Protein AF-A0A2E3VW70-F1 (afdb_monomer)

Structure (mmCIF, N/CA/C/O backbone):
data_AF-A0A2E3VW70-F1
#
_entry.id   AF-A0A2E3VW70-F1
#
loop_
_atom_site.group_PDB
_atom_site.id
_atom_site.type_symbol
_atom_site.label_atom_id
_atom_site.label_alt_id
_atom_site.label_comp_id
_atom_site.label_asym_id
_atom_site.label_entity_id
_atom_site.label_seq_id
_atom_site.pdbx_PDB_ins_code
_atom_site.Cartn_x
_atom_site.Cartn_y
_atom_site.Cartn_z
_atom_site.occupancy
_atom_site.B_iso_or_equiv
_atom_site.auth_seq_id
_atom_site.auth_comp_id
_atom_site.auth_asym_id
_atom_site.auth_atom_id
_atom_site.pdbx_PDB_model_num
ATOM 1 N N . MET A 1 1 ? -9.112 -11.980 -0.389 1.00 22.73 1 MET A N 1
ATOM 2 C CA . MET A 1 1 ? -7.677 -12.296 -0.221 1.00 22.73 1 MET A CA 1
ATOM 3 C C . MET A 1 1 ? -6.924 -11.124 -0.832 1.00 22.73 1 MET A C 1
ATOM 5 O O . MET A 1 1 ? -6.904 -10.990 -2.044 1.00 22.73 1 MET A O 1
ATOM 9 N N . ILE A 1 2 ? -6.506 -10.167 -0.001 1.00 23.88 2 ILE A N 1
ATOM 10 C CA . ILE A 1 2 ? -6.110 -8.822 -0.437 1.00 23.88 2 ILE A CA 1
ATOM 11 C C . ILE A 1 2 ? -4.594 -8.716 -0.292 1.00 23.88 2 ILE A C 1
ATOM 13 O O . ILE A 1 2 ? -4.076 -8.605 0.816 1.00 23.88 2 ILE A O 1
ATOM 17 N N . TYR A 1 3 ? -3.874 -8.782 -1.409 1.00 25.59 3 TYR A N 1
ATOM 18 C CA . TYR A 1 3 ? -2.482 -8.353 -1.443 1.00 25.59 3 TYR A CA 1
ATOM 19 C C . TYR A 1 3 ? -2.480 -6.835 -1.598 1.00 25.59 3 TYR A C 1
ATOM 21 O O . TYR A 1 3 ? -2.615 -6.310 -2.707 1.00 25.59 3 TYR A O 1
ATOM 29 N N . SER A 1 4 ? -2.355 -6.136 -0.469 1.00 25.25 4 SER A N 1
ATOM 30 C CA . SER A 1 4 ? -2.104 -4.699 -0.413 1.00 25.25 4 SER A CA 1
ATOM 31 C C . SER A 1 4 ? -0.932 -4.336 -1.323 1.00 25.25 4 SER A C 1
ATOM 33 O O . SER A 1 4 ? 0.061 -5.068 -1.402 1.00 25.25 4 SER A O 1
ATOM 35 N N . GLY A 1 5 ? -1.100 -3.229 -2.058 1.00 24.84 5 GLY A N 1
ATOM 36 C CA . GLY A 1 5 ? -0.190 -2.637 -3.057 1.00 24.84 5 GLY A CA 1
ATOM 37 C C . GLY A 1 5 ? 1.286 -2.781 -2.729 1.00 24.84 5 GLY A C 1
ATOM 38 O O . GLY A 1 5 ? 2.103 -3.025 -3.607 1.00 24.84 5 GLY A O 1
ATOM 39 N N . ILE A 1 6 ? 1.602 -2.742 -1.442 1.00 29.62 6 ILE A N 1
ATOM 40 C CA . ILE A 1 6 ? 2.906 -3.000 -0.883 1.00 29.62 6 ILE A CA 1
ATOM 41 C C . ILE A 1 6 ? 2.648 -3.816 0.395 1.00 29.62 6 ILE A C 1
ATOM 43 O O . ILE A 1 6 ? 2.512 -3.257 1.482 1.00 29.62 6 ILE A O 1
ATOM 47 N N . ARG A 1 7 ? 2.638 -5.159 0.322 1.00 27.02 7 ARG A N 1
ATOM 48 C CA . ARG A 1 7 ? 3.234 -5.917 1.433 1.00 27.02 7 ARG A CA 1
ATOM 49 C C . ARG A 1 7 ? 4.687 -5.446 1.440 1.00 27.02 7 ARG A C 1
ATOM 51 O O . ARG A 1 7 ? 5.556 -6.009 0.773 1.00 27.02 7 ARG A O 1
ATOM 58 N N . VAL A 1 8 ? 4.960 -4.367 2.176 1.00 33.25 8 VAL A N 1
ATOM 59 C CA . VAL A 1 8 ? 6.237 -4.270 2.859 1.00 33.25 8 VAL A CA 1
ATOM 60 C C . VAL A 1 8 ? 6.101 -5.477 3.760 1.00 33.25 8 VAL A C 1
ATOM 62 O O . VAL A 1 8 ? 5.383 -5.426 4.756 1.00 33.25 8 VAL A O 1
ATOM 65 N N . GLU A 1 9 ? 6.629 -6.623 3.349 1.00 28.97 9 GLU A N 1
ATOM 66 C CA . GLU A 1 9 ? 6.779 -7.719 4.282 1.00 28.97 9 GLU A CA 1
ATOM 67 C C . GLU A 1 9 ? 7.484 -7.090 5.499 1.00 28.97 9 GLU A C 1
ATOM 69 O O . GLU A 1 9 ? 8.270 -6.139 5.377 1.00 28.97 9 GLU A O 1
ATOM 74 N N . LEU A 1 10 ? 7.180 -7.534 6.720 1.00 28.34 10 LEU A N 1
ATOM 75 C CA . LEU A 1 10 ? 8.265 -7.565 7.705 1.00 28.34 10 LEU A CA 1
ATOM 76 C C . LEU A 1 10 ? 9.494 -8.006 6.918 1.00 28.34 10 LEU A C 1
ATOM 78 O O . LEU A 1 10 ? 9.340 -8.963 6.164 1.00 28.34 10 LEU A O 1
ATOM 82 N N . VAL A 1 11 ? 10.614 -7.280 6.967 1.00 35.75 11 VAL A N 1
ATOM 83 C CA . VAL A 1 11 ? 11.851 -7.743 6.333 1.00 35.75 11 VAL A CA 1
ATOM 84 C C . VAL A 1 11 ? 12.184 -9.076 7.007 1.00 35.75 11 VAL A C 1
ATOM 86 O O . VAL A 1 11 ? 12.926 -9.139 7.980 1.00 35.75 11 VAL A O 1
ATOM 89 N N . LYS A 1 12 ? 11.530 -10.147 6.557 1.00 34.53 12 LYS A N 1
ATOM 90 C CA . LYS A 1 12 ? 11.951 -11.515 6.669 1.00 34.53 12 LYS A CA 1
ATOM 91 C C . LYS A 1 12 ? 13.131 -11.470 5.738 1.00 34.53 12 LYS A C 1
ATOM 93 O O . LYS A 1 12 ? 12.954 -11.428 4.524 1.00 34.53 12 LYS A O 1
ATOM 98 N N . MET A 1 13 ? 14.309 -11.285 6.320 1.00 44.47 13 MET A N 1
ATOM 99 C CA . MET A 1 13 ? 15.554 -11.441 5.589 1.00 44.47 13 MET A CA 1
ATOM 100 C C . MET A 1 13 ? 15.424 -12.779 4.867 1.00 44.47 13 MET A C 1
ATOM 102 O O . MET A 1 13 ? 15.251 -13.815 5.505 1.00 44.47 13 MET A O 1
ATOM 106 N N . LYS A 1 14 ? 15.333 -12.727 3.537 1.00 48.97 14 LYS A N 1
ATOM 107 C CA . LYS A 1 14 ? 14.869 -13.850 2.713 1.00 48.97 14 LYS A CA 1
ATOM 108 C C . LYS A 1 14 ? 15.916 -14.959 2.653 1.00 48.97 14 LYS A C 1
ATOM 110 O O . LYS A 1 14 ? 15.613 -16.063 2.222 1.00 48.97 14 LYS A O 1
ATOM 115 N N . THR A 1 15 ? 17.146 -14.668 3.082 1.00 59.03 15 THR A N 1
ATOM 116 C CA . THR A 1 15 ? 18.267 -15.605 3.117 1.00 59.03 15 THR A CA 1
ATOM 117 C C . THR A 1 15 ? 19.177 -15.332 4.318 1.00 59.03 15 THR A C 1
ATOM 119 O O . THR A 1 15 ? 19.334 -14.184 4.741 1.00 59.03 15 THR A O 1
ATOM 122 N N . LEU A 1 16 ? 19.854 -16.376 4.813 1.00 56.38 16 LEU A N 1
ATOM 123 C CA . LEU A 1 16 ? 20.935 -16.284 5.810 1.00 56.38 16 LEU A CA 1
ATOM 124 C C . LEU A 1 16 ? 21.992 -15.226 5.421 1.00 56.38 16 LEU A C 1
ATOM 126 O O . LEU A 1 16 ? 22.542 -14.525 6.264 1.00 56.38 16 LEU A O 1
ATOM 130 N N . ARG A 1 17 ? 22.228 -15.062 4.114 1.00 65.12 17 ARG A N 1
ATOM 131 C CA . ARG A 1 17 ? 23.187 -14.107 3.540 1.00 65.12 17 ARG A CA 1
ATOM 132 C C . ARG A 1 17 ? 22.766 -12.649 3.749 1.00 65.12 17 ARG A C 1
ATOM 134 O O . ARG A 1 17 ? 23.602 -11.830 4.110 1.00 65.12 17 ARG A O 1
ATOM 141 N N . GLN A 1 18 ? 21.481 -12.328 3.581 1.00 62.06 18 GLN A N 1
ATOM 142 C CA . GLN A 1 18 ? 20.953 -10.991 3.899 1.00 62.06 18 GLN A CA 1
ATOM 143 C C . GLN A 1 18 ? 21.077 -10.679 5.393 1.00 62.06 18 GLN A C 1
ATOM 145 O O . GLN A 1 18 ? 21.395 -9.551 5.764 1.00 62.06 18 GLN A O 1
ATOM 150 N N . TRP A 1 19 ? 20.885 -11.689 6.246 1.00 62.97 19 TRP A N 1
ATOM 151 C CA . TRP A 1 19 ? 21.071 -11.550 7.688 1.00 62.97 19 TRP A CA 1
ATOM 152 C C . TRP A 1 19 ? 22.526 -11.280 8.066 1.00 62.97 19 TRP A C 1
ATOM 154 O O . TRP A 1 19 ? 22.794 -10.356 8.832 1.00 62.97 19 TRP A O 1
ATOM 164 N N . LEU A 1 20 ? 23.467 -12.004 7.457 1.00 65.44 20 LEU A N 1
ATOM 165 C CA . LEU A 1 20 ? 24.897 -11.795 7.666 1.00 65.44 20 LEU A CA 1
ATOM 166 C C . LEU A 1 20 ? 25.335 -10.383 7.243 1.00 65.44 20 LEU A C 1
ATOM 168 O O . LEU A 1 20 ? 26.016 -9.703 8.003 1.00 65.44 20 LEU A O 1
ATOM 172 N N . ILE A 1 21 ? 24.900 -9.905 6.071 1.00 68.56 21 ILE A N 1
ATOM 173 C CA . ILE A 1 21 ? 25.197 -8.542 5.596 1.00 68.56 21 ILE A CA 1
ATOM 174 C C . ILE A 1 21 ? 24.640 -7.489 6.563 1.00 68.56 21 ILE A C 1
ATOM 176 O O . ILE A 1 21 ? 25.336 -6.531 6.908 1.00 68.56 21 ILE A O 1
ATOM 180 N N . ALA A 1 22 ? 23.406 -7.672 7.037 1.00 62.69 22 ALA A N 1
ATOM 181 C CA . ALA A 1 22 ? 22.790 -6.757 7.988 1.00 62.69 22 ALA A CA 1
ATOM 182 C C . ALA A 1 22 ? 23.505 -6.768 9.351 1.00 62.69 22 ALA A C 1
ATOM 184 O O . ALA A 1 22 ? 23.645 -5.713 9.968 1.00 62.69 22 ALA A O 1
ATOM 185 N N . LEU A 1 23 ? 24.000 -7.920 9.808 1.00 65.75 23 LEU A N 1
ATOM 186 C CA . LEU A 1 23 ? 24.819 -8.027 11.017 1.00 65.75 23 LEU A CA 1
ATOM 187 C C . LEU A 1 23 ? 26.176 -7.331 10.831 1.00 65.75 23 LEU A C 1
ATOM 189 O O . LEU A 1 23 ? 26.571 -6.501 11.641 1.00 65.75 23 LEU A O 1
ATOM 193 N N . ILE A 1 24 ? 26.860 -7.605 9.721 1.00 72.00 24 ILE A N 1
ATOM 194 C CA . ILE A 1 24 ? 28.165 -7.020 9.394 1.00 72.00 24 ILE A CA 1
ATOM 195 C C . ILE A 1 24 ? 28.061 -5.495 9.266 1.00 72.00 24 ILE A C 1
ATOM 197 O O . ILE A 1 24 ? 28.946 -4.783 9.731 1.00 72.00 24 ILE A O 1
ATOM 201 N N . SER A 1 25 ? 26.946 -4.970 8.744 1.00 68.81 25 SER A N 1
ATOM 202 C CA . SER A 1 25 ? 26.704 -3.522 8.620 1.00 68.81 25 SER A CA 1
ATOM 203 C C . SER A 1 25 ? 26.720 -2.740 9.937 1.00 68.81 25 SER A C 1
ATOM 205 O O . SER A 1 25 ? 26.758 -1.512 9.911 1.00 68.81 25 SER A O 1
ATOM 207 N N . THR A 1 26 ? 26.706 -3.420 11.089 1.00 66.81 26 THR A N 1
ATOM 208 C CA . THR A 1 26 ? 26.822 -2.770 12.400 1.00 66.81 26 THR A CA 1
ATOM 209 C C . THR A 1 26 ? 28.264 -2.464 12.801 1.00 66.81 26 THR A C 1
ATOM 211 O O . THR A 1 26 ? 28.476 -1.745 13.774 1.00 66.81 26 THR A O 1
ATOM 214 N N . LEU A 1 27 ? 29.249 -3.009 12.081 1.00 72.31 27 LEU A N 1
ATOM 215 C CA . LEU A 1 27 ? 30.671 -2.806 12.350 1.00 72.31 27 LEU A CA 1
ATOM 216 C C . LEU A 1 27 ? 31.199 -1.567 11.595 1.00 72.31 27 LEU A C 1
ATOM 218 O O . LEU A 1 27 ? 30.893 -1.408 10.411 1.00 72.31 27 LEU A O 1
ATOM 222 N N . PRO A 1 28 ? 32.035 -0.707 12.210 1.00 68.75 28 PRO A N 1
ATOM 223 C CA . PRO A 1 28 ? 32.517 0.528 11.576 1.00 68.75 28 PRO A CA 1
ATOM 224 C C . PRO A 1 28 ? 33.271 0.301 10.253 1.00 68.75 28 PRO A C 1
ATOM 226 O O . PRO A 1 28 ? 32.997 0.968 9.255 1.00 68.75 28 PRO A O 1
ATOM 229 N N . PHE A 1 29 ? 34.172 -0.687 10.217 1.00 73.19 29 PHE A N 1
ATOM 230 C CA . PHE A 1 29 ? 34.994 -1.011 9.041 1.00 73.19 29 PHE A CA 1
ATOM 231 C C . PHE A 1 29 ? 34.210 -1.696 7.917 1.00 73.19 29 PHE A C 1
ATOM 233 O O . PHE A 1 29 ? 34.545 -1.557 6.739 1.00 73.19 29 PHE A O 1
ATOM 240 N N . ALA A 1 30 ? 33.111 -2.373 8.254 1.00 78.31 30 ALA A N 1
ATOM 241 C CA . ALA A 1 30 ? 32.271 -3.045 7.273 1.00 78.31 30 ALA A CA 1
ATOM 242 C C . ALA A 1 30 ? 31.659 -2.081 6.254 1.00 78.31 30 ALA A C 1
ATOM 244 O O . ALA A 1 30 ? 31.335 -2.492 5.143 1.00 78.31 30 ALA A O 1
ATOM 245 N N . ARG A 1 31 ? 31.534 -0.790 6.584 1.00 77.56 31 ARG A N 1
ATOM 246 C CA . ARG A 1 31 ? 31.001 0.218 5.663 1.00 77.56 31 ARG A CA 1
ATOM 247 C C . ARG A 1 31 ? 31.787 0.290 4.350 1.00 77.56 31 ARG A C 1
ATOM 249 O O . ARG A 1 31 ? 31.163 0.457 3.306 1.00 77.56 31 ARG A O 1
ATOM 256 N N . PHE A 1 32 ? 33.112 0.136 4.380 1.00 82.44 32 PHE A N 1
ATOM 257 C CA . PHE A 1 32 ? 33.950 0.158 3.172 1.00 82.44 32 PHE A CA 1
ATOM 258 C C . PHE A 1 32 ? 33.719 -1.073 2.291 1.00 82.44 32 PHE A C 1
ATOM 260 O O . PHE A 1 32 ? 33.509 -0.947 1.082 1.00 82.44 32 PHE A O 1
ATOM 267 N N . ILE A 1 33 ? 33.676 -2.256 2.911 1.00 84.75 33 ILE A N 1
ATOM 268 C CA . ILE A 1 33 ? 33.385 -3.522 2.228 1.00 84.75 33 ILE A CA 1
ATOM 269 C C . ILE A 1 33 ? 31.992 -3.450 1.602 1.00 84.75 33 ILE A C 1
ATOM 271 O O . ILE A 1 33 ? 31.828 -3.677 0.407 1.00 84.75 33 ILE A O 1
ATOM 275 N N . LEU A 1 34 ? 30.987 -3.050 2.383 1.00 86.75 34 LEU A N 1
ATOM 276 C CA . LEU A 1 34 ? 29.611 -2.949 1.916 1.00 86.75 34 LEU A CA 1
ATOM 277 C C . LEU A 1 34 ? 29.467 -1.903 0.809 1.00 86.75 34 LEU A C 1
ATOM 279 O O . LEU A 1 34 ? 28.804 -2.184 -0.179 1.00 86.75 34 LEU A O 1
ATOM 283 N N . LYS A 1 35 ? 30.128 -0.742 0.898 1.00 89.94 35 LYS A N 1
ATOM 284 C CA . LYS A 1 35 ? 30.150 0.233 -0.204 1.00 89.94 35 LYS A CA 1
ATOM 285 C C . LYS A 1 35 ? 30.674 -0.400 -1.496 1.00 89.94 35 LYS A C 1
ATOM 287 O O . LYS A 1 35 ? 30.045 -0.245 -2.538 1.00 89.94 35 LYS A O 1
ATOM 292 N N . SER A 1 36 ? 31.750 -1.179 -1.407 1.00 88.75 36 SER A N 1
ATOM 293 C CA . SER A 1 36 ? 32.317 -1.904 -2.551 1.00 88.75 36 SER A CA 1
ATOM 294 C C . SER A 1 36 ? 31.336 -2.930 -3.132 1.00 88.75 36 SER A C 1
ATOM 296 O O . SER A 1 36 ? 31.193 -3.013 -4.349 1.00 88.75 36 SER A O 1
ATOM 298 N N . LEU A 1 37 ? 30.583 -3.652 -2.292 1.00 89.88 37 LEU A N 1
ATOM 299 C CA . LEU A 1 37 ? 29.544 -4.582 -2.760 1.00 89.88 37 LEU A CA 1
ATOM 300 C C . LEU A 1 37 ? 28.422 -3.880 -3.531 1.00 89.88 37 LEU A C 1
ATOM 302 O O . LEU A 1 37 ? 27.952 -4.407 -4.539 1.00 89.88 37 LEU A O 1
ATOM 306 N N . TYR A 1 38 ? 28.001 -2.693 -3.086 1.00 92.25 38 TYR A N 1
ATOM 307 C CA . TYR A 1 38 ? 27.003 -1.903 -3.812 1.00 92.25 38 TYR A CA 1
ATOM 308 C C . TYR A 1 38 ? 27.561 -1.417 -5.148 1.00 92.25 38 TYR A C 1
ATOM 310 O O . TYR A 1 38 ? 26.871 -1.544 -6.156 1.00 92.25 38 TYR A O 1
ATOM 318 N N . SER A 1 39 ? 28.812 -0.950 -5.190 1.00 91.94 39 SER A N 1
ATOM 319 C CA . SER A 1 39 ? 29.475 -0.587 -6.448 1.00 91.94 39 SER A CA 1
ATOM 320 C C . SER A 1 39 ? 29.552 -1.769 -7.420 1.00 91.94 39 SER A C 1
ATOM 322 O O . SER A 1 39 ? 29.238 -1.613 -8.595 1.00 91.94 39 SER A O 1
ATOM 324 N N . LEU A 1 40 ? 29.884 -2.975 -6.941 1.00 90.94 40 LEU A N 1
ATOM 325 C CA . LEU A 1 40 ? 29.887 -4.191 -7.765 1.00 90.94 40 LEU A CA 1
ATOM 326 C C . LEU A 1 40 ? 28.489 -4.536 -8.298 1.00 90.94 40 LEU A C 1
ATOM 328 O O . LEU A 1 40 ? 28.345 -4.885 -9.470 1.00 90.94 40 LEU A O 1
ATOM 332 N N . ALA A 1 41 ? 27.450 -4.418 -7.466 1.00 92.25 41 ALA A N 1
ATOM 333 C CA . ALA A 1 41 ? 26.068 -4.631 -7.895 1.00 92.25 41 ALA A CA 1
ATOM 334 C C . ALA A 1 41 ? 25.635 -3.612 -8.965 1.00 92.25 41 ALA A C 1
ATOM 336 O O . ALA A 1 41 ? 25.011 -3.994 -9.956 1.00 92.25 41 ALA A O 1
ATOM 337 N N . ILE A 1 42 ? 26.012 -2.341 -8.798 1.00 94.31 42 ILE A N 1
ATOM 338 C CA . ILE A 1 42 ? 25.757 -1.267 -9.768 1.00 94.31 42 ILE A CA 1
ATOM 339 C C . ILE A 1 42 ? 26.490 -1.543 -11.078 1.00 94.31 42 ILE A C 1
ATOM 341 O O . ILE A 1 42 ? 25.867 -1.486 -12.131 1.00 94.31 42 ILE A O 1
ATOM 345 N N . ASN A 1 43 ? 27.772 -1.910 -11.034 1.00 91.94 43 ASN A N 1
ATOM 346 C CA . ASN A 1 43 ? 28.547 -2.241 -12.231 1.00 91.94 43 ASN A CA 1
ATOM 347 C C . ASN A 1 43 ? 27.944 -3.433 -12.983 1.00 91.94 43 ASN A C 1
ATOM 349 O O . ASN A 1 43 ? 27.870 -3.425 -14.211 1.00 91.94 43 ASN A O 1
ATOM 353 N N . ARG A 1 44 ? 27.428 -4.436 -12.261 1.00 91.88 44 ARG A N 1
ATOM 354 C CA . ARG A 1 44 ? 26.701 -5.534 -12.903 1.00 91.88 44 ARG A CA 1
ATOM 355 C C . ARG A 1 44 ? 25.411 -5.056 -13.562 1.00 91.88 44 ARG A C 1
ATOM 357 O O . ARG A 1 44 ? 25.147 -5.459 -14.691 1.00 91.88 44 ARG A O 1
ATOM 364 N N . ALA A 1 45 ? 24.633 -4.198 -12.905 1.00 92.12 45 ALA A N 1
ATOM 365 C CA . ALA A 1 45 ? 23.454 -3.599 -13.526 1.00 92.12 45 ALA A CA 1
ATOM 366 C C . ALA A 1 45 ? 23.837 -2.792 -14.781 1.00 92.12 45 ALA A C 1
ATOM 368 O O . ALA A 1 45 ? 23.232 -2.998 -15.826 1.00 92.12 45 ALA A O 1
ATOM 369 N N . LYS A 1 46 ? 24.903 -1.979 -14.720 1.00 93.25 46 LYS A N 1
ATOM 370 C CA . LYS A 1 46 ? 25.453 -1.211 -15.853 1.00 93.25 46 LYS A CA 1
ATOM 371 C C . LYS A 1 46 ? 25.825 -2.073 -17.058 1.00 93.25 46 LYS A C 1
ATOM 373 O O . LYS A 1 46 ? 25.715 -1.601 -18.179 1.00 93.25 46 LYS A O 1
ATOM 378 N N . SER A 1 47 ? 26.233 -3.325 -16.844 1.00 91.69 47 SER A N 1
ATOM 379 C CA . SER A 1 47 ? 26.576 -4.249 -17.937 1.00 91.69 47 SER A CA 1
ATOM 380 C C . SER A 1 47 ? 25.370 -4.884 -18.642 1.00 91.69 47 SER A C 1
ATOM 382 O O . SER A 1 47 ? 25.553 -5.531 -19.668 1.00 91.69 47 SER A O 1
ATOM 384 N N . LEU A 1 48 ? 24.148 -4.734 -18.111 1.00 93.75 48 LEU A N 1
ATOM 385 C CA . LEU A 1 48 ? 22.958 -5.379 -18.678 1.00 93.75 48 LEU A CA 1
ATOM 386 C C . LEU A 1 48 ? 22.678 -5.004 -20.145 1.00 93.75 48 LEU A C 1
ATOM 388 O O . LEU A 1 48 ? 22.407 -5.940 -20.889 1.00 93.75 48 LEU A O 1
ATOM 392 N N . PRO A 1 49 ? 22.788 -3.735 -20.590 1.00 94.19 49 PRO A N 1
ATOM 393 C CA . PRO A 1 49 ? 22.591 -3.371 -21.998 1.00 94.19 49 PRO A CA 1
ATOM 394 C C . PRO A 1 49 ? 23.550 -4.078 -22.964 1.00 94.19 49 PRO A C 1
ATOM 396 O O . PRO A 1 49 ? 23.178 -4.396 -24.083 1.00 94.19 49 PRO A O 1
ATOM 399 N N . GLY A 1 50 ? 24.777 -4.387 -22.525 1.00 90.44 50 GLY A N 1
ATOM 400 C CA . GLY A 1 50 ? 25.740 -5.134 -23.345 1.00 90.44 50 GLY A CA 1
ATOM 401 C C . GLY A 1 50 ? 25.397 -6.620 -23.510 1.00 90.44 50 GLY A C 1
ATOM 402 O O . GLY A 1 50 ? 25.972 -7.288 -24.359 1.00 90.44 50 GLY A O 1
ATOM 403 N N . ILE A 1 51 ? 24.484 -7.147 -22.687 1.00 90.75 51 ILE A N 1
ATOM 404 C CA . ILE A 1 51 ? 24.020 -8.544 -22.725 1.00 90.75 51 ILE A CA 1
ATOM 405 C C . ILE A 1 51 ? 22.608 -8.625 -23.323 1.00 90.75 51 ILE A C 1
ATOM 407 O O . ILE A 1 51 ? 22.285 -9.594 -24.001 1.00 90.75 51 ILE A O 1
ATOM 411 N N . HIS A 1 52 ? 21.780 -7.614 -23.053 1.00 92.44 52 HIS A N 1
ATOM 412 C CA . HIS A 1 52 ? 20.396 -7.477 -23.504 1.00 92.44 52 HIS A CA 1
ATOM 413 C C . HIS A 1 52 ? 20.250 -6.094 -24.157 1.00 92.44 52 HIS A C 1
ATOM 415 O O . HIS A 1 52 ? 19.951 -5.130 -23.441 1.00 92.44 52 HIS A O 1
ATOM 421 N N . PRO A 1 53 ? 20.517 -5.978 -25.473 1.00 93.38 53 PRO A N 1
ATOM 422 C CA . PRO A 1 53 ? 20.51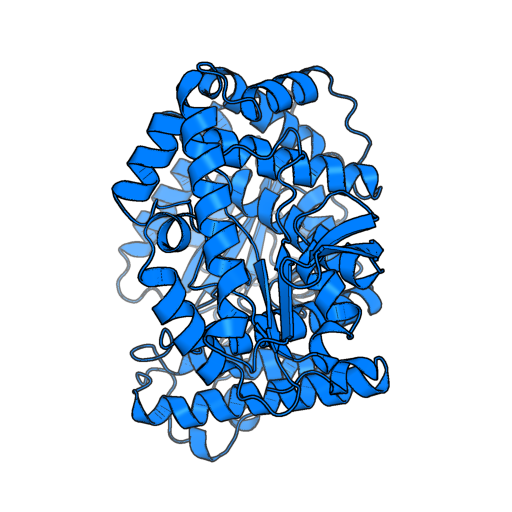4 -4.705 -26.200 1.00 93.38 53 PRO A CA 1
ATOM 423 C C . PRO A 1 53 ? 19.197 -3.933 -26.101 1.00 93.38 53 PRO A C 1
ATOM 425 O O . PRO A 1 53 ? 19.202 -2.710 -26.163 1.00 93.38 53 PRO A O 1
ATOM 428 N N . GLU A 1 54 ? 18.087 -4.631 -25.849 1.00 96.19 54 GLU A N 1
ATOM 429 C CA . GLU A 1 54 ? 16.759 -4.035 -25.699 1.00 96.19 54 GLU A CA 1
ATOM 430 C C . GLU A 1 54 ? 16.646 -3.130 -24.456 1.00 96.19 54 GLU A C 1
ATOM 432 O O . GLU A 1 54 ? 15.647 -2.430 -24.285 1.00 96.19 54 GLU A O 1
ATOM 437 N N . ILE A 1 55 ? 17.621 -3.171 -23.536 1.00 96.62 55 ILE A N 1
ATOM 438 C CA . ILE A 1 55 ? 17.698 -2.285 -22.368 1.00 96.62 55 ILE A CA 1
ATOM 439 C C . ILE A 1 55 ? 18.430 -0.997 -22.758 1.00 96.62 55 ILE A C 1
ATOM 441 O O . ILE A 1 55 ? 19.657 -0.932 -22.750 1.00 96.62 55 ILE A O 1
ATOM 445 N N . VAL A 1 56 ? 17.661 0.061 -23.002 1.00 95.75 56 VAL A N 1
ATOM 446 C CA . VAL A 1 56 ? 18.153 1.381 -23.428 1.00 95.75 56 VAL A CA 1
ATOM 447 C C . VAL A 1 56 ? 18.777 2.174 -22.277 1.00 95.75 56 VAL A C 1
ATOM 449 O O . VAL A 1 56 ? 19.707 2.961 -22.470 1.00 95.75 56 VAL A O 1
ATOM 452 N N . ASP A 1 57 ? 18.240 2.031 -21.063 1.00 95.44 57 ASP A N 1
ATOM 453 C CA . ASP A 1 57 ? 18.722 2.780 -19.903 1.00 95.44 57 ASP A CA 1
ATOM 454 C C . ASP A 1 57 ? 18.388 2.083 -18.580 1.00 95.44 57 ASP A C 1
ATOM 456 O O . ASP A 1 57 ? 17.508 1.224 -18.492 1.00 95.44 57 ASP A O 1
ATOM 460 N N . ILE A 1 58 ? 19.083 2.480 -17.517 1.00 95.75 58 ILE A N 1
ATOM 461 C CA . ILE A 1 58 ? 18.835 2.012 -16.156 1.00 95.75 58 ILE A CA 1
ATOM 462 C C . ILE A 1 58 ? 18.959 3.199 -15.215 1.00 95.75 58 ILE A C 1
ATOM 464 O O . ILE A 1 58 ? 20.041 3.764 -15.078 1.00 95.75 58 ILE A O 1
ATOM 468 N N . TYR A 1 59 ? 17.881 3.542 -14.513 1.00 93.31 59 TYR A N 1
ATOM 469 C CA . TYR A 1 59 ? 17.921 4.608 -13.511 1.00 93.31 59 TYR A CA 1
ATOM 470 C C . TYR A 1 59 ? 18.108 4.046 -12.108 1.00 93.31 59 TYR A C 1
ATOM 472 O O . TYR A 1 59 ? 17.395 3.130 -11.689 1.00 93.31 59 TYR A O 1
ATOM 480 N N . LEU A 1 60 ? 19.036 4.643 -11.363 1.00 91.12 60 LEU A N 1
ATOM 481 C CA . LEU A 1 60 ? 19.220 4.405 -9.940 1.00 91.12 60 LEU A CA 1
ATOM 482 C C . LEU A 1 60 ? 18.266 5.294 -9.137 1.00 91.12 60 LEU A C 1
ATOM 484 O O . LEU A 1 60 ? 18.429 6.511 -9.063 1.00 91.12 60 LEU A O 1
ATOM 488 N N . LEU A 1 61 ? 17.273 4.663 -8.510 1.00 87.12 61 LEU A N 1
ATOM 489 C CA . LEU A 1 61 ? 16.272 5.345 -7.687 1.00 87.12 61 LEU A CA 1
ATOM 490 C C . LEU A 1 61 ? 16.774 5.579 -6.254 1.00 87.12 61 LEU A C 1
ATOM 492 O O . LEU A 1 61 ? 16.327 6.501 -5.570 1.00 87.12 61 LEU A O 1
ATOM 496 N N . SER A 1 62 ? 17.686 4.726 -5.775 1.00 84.75 62 SER A N 1
ATOM 497 C CA . SER A 1 62 ? 18.286 4.847 -4.444 1.00 84.75 62 SER A CA 1
ATOM 498 C C . SER A 1 62 ? 19.313 5.982 -4.392 1.00 84.75 62 SER A C 1
ATOM 500 O O . SER A 1 62 ? 20.324 5.941 -5.084 1.00 84.75 62 SER A O 1
ATOM 502 N N . ASN A 1 63 ? 19.119 6.949 -3.492 1.00 82.44 63 ASN A N 1
ATOM 503 C CA . ASN A 1 63 ? 20.113 7.993 -3.247 1.00 82.44 63 ASN A CA 1
ATOM 504 C C . ASN A 1 63 ? 21.201 7.510 -2.268 1.00 82.44 63 ASN A C 1
ATOM 506 O O . ASN A 1 63 ? 21.015 7.554 -1.051 1.00 82.44 63 ASN A O 1
ATOM 510 N N . LEU A 1 64 ? 22.352 7.090 -2.800 1.00 84.19 64 LEU A N 1
ATOM 511 C CA . LEU A 1 64 ? 23.491 6.589 -2.013 1.00 84.19 64 LEU A CA 1
ATOM 512 C C . LEU A 1 64 ? 24.186 7.673 -1.168 1.00 84.19 64 LEU A C 1
ATOM 514 O O . LEU A 1 64 ? 24.920 7.340 -0.235 1.00 84.19 64 LEU A O 1
ATOM 518 N N . SER A 1 65 ? 23.970 8.953 -1.498 1.00 80.06 65 SER A N 1
ATOM 519 C CA . SER A 1 65 ? 24.494 10.110 -0.755 1.00 80.06 65 SER A CA 1
ATOM 520 C C . SER A 1 65 ? 23.600 10.534 0.412 1.00 80.06 65 SER A C 1
ATOM 522 O O . SER A 1 65 ? 23.997 11.363 1.233 1.00 80.06 65 SER A O 1
ATOM 524 N N . ASP A 1 66 ? 22.386 9.981 0.507 1.00 75.81 66 ASP A N 1
ATOM 525 C CA . ASP A 1 66 ? 21.479 10.297 1.600 1.00 75.81 66 ASP A CA 1
ATOM 526 C C . ASP A 1 66 ? 22.100 9.845 2.929 1.00 75.81 66 ASP A C 1
ATOM 528 O O . ASP A 1 66 ? 22.528 8.698 3.074 1.00 75.81 66 ASP A O 1
ATOM 532 N N . LYS A 1 67 ? 22.107 10.731 3.932 1.00 70.81 67 LYS A N 1
ATOM 533 C CA . LYS A 1 67 ? 22.565 10.412 5.296 1.00 70.81 67 LYS A CA 1
ATOM 534 C C . LYS A 1 67 ? 21.821 9.203 5.884 1.00 70.81 67 LYS A C 1
ATOM 536 O O . LYS A 1 67 ? 22.343 8.528 6.767 1.00 70.81 67 LYS A O 1
ATOM 541 N N . ASN A 1 68 ? 20.619 8.918 5.384 1.00 68.94 68 ASN A N 1
ATOM 542 C CA . ASN A 1 68 ? 19.780 7.801 5.797 1.00 68.94 68 ASN A CA 1
ATOM 543 C C . ASN A 1 68 ? 20.028 6.504 5.012 1.00 68.94 68 ASN A C 1
ATOM 545 O O . ASN A 1 68 ? 19.464 5.463 5.376 1.00 68.94 68 ASN A O 1
ATOM 549 N N . PHE A 1 69 ? 20.835 6.542 3.947 1.00 76.00 69 PHE A N 1
ATOM 550 C CA . PHE A 1 69 ? 21.228 5.356 3.200 1.00 76.00 69 PHE A CA 1
ATOM 551 C C . PHE A 1 69 ? 22.325 4.612 3.960 1.00 76.00 69 PHE A C 1
ATOM 553 O O . PHE A 1 69 ? 23.436 5.106 4.150 1.00 76.00 69 PHE A O 1
ATOM 560 N N . VAL A 1 70 ? 22.012 3.399 4.412 1.00 76.19 70 VAL A N 1
ATOM 561 C CA . VAL A 1 70 ? 22.980 2.542 5.102 1.00 76.19 70 VAL A CA 1
ATOM 562 C C . VAL A 1 70 ? 23.230 1.293 4.287 1.00 76.19 70 VAL A C 1
ATOM 564 O O . VAL A 1 70 ? 22.333 0.469 4.089 1.00 76.19 70 VAL A O 1
ATOM 567 N N . TYR A 1 71 ? 24.478 1.177 3.848 1.00 80.81 71 TYR A N 1
ATOM 568 C CA . TYR A 1 71 ? 25.007 0.021 3.149 1.00 80.81 71 TYR A CA 1
ATOM 569 C C . TYR A 1 71 ? 24.775 -1.251 3.975 1.00 80.81 71 TYR A C 1
ATOM 571 O O . TYR A 1 71 ? 25.032 -1.278 5.176 1.00 80.81 71 TYR A O 1
ATOM 579 N N . GLY A 1 72 ? 24.241 -2.285 3.329 1.00 73.44 72 GLY A N 1
ATOM 580 C CA . GLY A 1 72 ? 23.894 -3.571 3.935 1.00 73.44 72 GLY A CA 1
ATOM 581 C C . GLY A 1 72 ? 22.513 -3.626 4.597 1.00 73.44 72 GLY A C 1
ATOM 582 O O . GLY A 1 72 ? 22.091 -4.696 5.025 1.00 73.44 72 GLY A O 1
ATOM 583 N N . GLN A 1 73 ? 21.792 -2.501 4.669 1.00 71.94 73 GLN A N 1
ATOM 584 C CA . GLN A 1 73 ? 20.421 -2.438 5.205 1.00 71.94 73 GLN A CA 1
ATOM 585 C C . GLN A 1 73 ? 19.433 -1.714 4.279 1.00 71.94 73 GLN A C 1
ATOM 587 O O . GLN A 1 73 ? 18.237 -1.693 4.554 1.00 71.94 73 GLN A O 1
ATOM 592 N N . SER A 1 74 ? 19.922 -1.071 3.219 1.00 76.75 74 SER A N 1
ATOM 593 C CA . SER A 1 74 ? 19.096 -0.330 2.262 1.00 76.75 74 SER A CA 1
ATOM 594 C C . SER A 1 74 ? 19.112 -1.043 0.921 1.00 76.75 74 SER A C 1
ATOM 596 O O . SER A 1 74 ? 20.188 -1.303 0.392 1.00 76.75 74 SER A O 1
ATOM 598 N N . ASP A 1 75 ? 17.950 -1.330 0.353 1.00 79.56 75 ASP A N 1
ATOM 599 C CA . ASP A 1 75 ? 17.888 -1.969 -0.960 1.00 79.56 75 ASP A CA 1
ATOM 600 C C . ASP A 1 75 ? 18.412 -1.028 -2.062 1.00 79.56 75 ASP A C 1
ATOM 602 O O . ASP A 1 75 ? 18.251 0.203 -2.014 1.00 79.56 75 ASP A O 1
ATOM 606 N N . LEU A 1 76 ? 19.050 -1.617 -3.072 1.00 86.88 76 LEU A N 1
ATOM 607 C CA . LEU A 1 76 ? 19.422 -0.937 -4.304 1.00 86.88 76 LEU A CA 1
ATOM 608 C C . LEU A 1 76 ? 18.223 -0.985 -5.259 1.00 86.88 76 LEU A C 1
ATOM 610 O O . LEU A 1 76 ? 17.951 -2.005 -5.891 1.00 86.88 76 LEU A O 1
ATOM 614 N N . ASN A 1 77 ? 17.489 0.123 -5.341 1.00 88.50 77 ASN A N 1
ATOM 615 C CA . ASN A 1 77 ? 16.325 0.250 -6.205 1.00 88.50 77 ASN A CA 1
ATOM 616 C C . ASN A 1 77 ? 16.757 0.824 -7.551 1.00 88.50 77 ASN A C 1
ATOM 618 O O . ASN A 1 77 ? 17.270 1.942 -7.618 1.00 88.50 77 ASN A O 1
ATOM 622 N N . ILE A 1 78 ? 16.524 0.059 -8.610 1.00 92.00 78 ILE A N 1
ATOM 623 C CA . ILE A 1 78 ? 16.768 0.458 -9.996 1.00 92.00 78 ILE A CA 1
ATOM 624 C C . ILE A 1 78 ? 15.492 0.259 -10.813 1.00 92.00 78 ILE A C 1
ATOM 626 O O . ILE A 1 78 ? 14.650 -0.550 -10.430 1.00 92.00 78 ILE A O 1
ATOM 630 N N . VAL A 1 79 ? 15.360 0.958 -11.937 1.00 93.12 79 VAL A N 1
ATOM 631 C CA . VAL A 1 79 ? 14.331 0.705 -12.959 1.00 93.12 79 VAL A CA 1
ATOM 632 C C . VAL A 1 79 ? 15.002 0.492 -14.309 1.00 93.12 79 VAL A C 1
ATOM 634 O O . VAL A 1 79 ? 15.906 1.244 -14.669 1.00 93.12 79 VAL A O 1
ATOM 637 N N . LEU A 1 80 ? 14.573 -0.546 -15.027 1.00 95.75 80 LEU A N 1
ATOM 638 C CA . LEU A 1 80 ? 15.029 -0.846 -16.382 1.00 95.75 80 LEU A CA 1
ATOM 639 C C . LEU A 1 80 ? 14.138 -0.126 -17.392 1.00 95.75 80 LEU A C 1
ATOM 641 O O . LEU A 1 80 ? 12.912 -0.258 -17.325 1.00 95.75 80 LEU A O 1
ATOM 645 N N . ILE A 1 81 ? 14.755 0.594 -18.323 1.00 96.19 81 ILE A N 1
ATOM 646 C CA . ILE A 1 81 ? 14.091 1.218 -19.465 1.00 96.19 81 ILE A CA 1
ATOM 647 C C . ILE A 1 81 ? 14.436 0.411 -20.705 1.00 96.19 81 ILE A C 1
ATOM 649 O O . ILE A 1 81 ? 15.612 0.163 -20.966 1.00 96.19 81 ILE A O 1
ATOM 653 N N . ILE A 1 82 ? 13.411 -0.013 -21.433 1.00 96.69 82 ILE A N 1
ATOM 654 C CA . ILE A 1 82 ? 13.544 -0.854 -22.621 1.00 96.69 82 ILE A CA 1
ATOM 655 C C . ILE A 1 82 ? 12.923 -0.186 -23.842 1.00 96.69 82 ILE A C 1
ATOM 657 O O . ILE A 1 82 ? 12.077 0.700 -23.692 1.00 96.69 82 ILE A O 1
ATOM 661 N N . GLU A 1 83 ? 13.313 -0.651 -25.022 1.00 96.19 83 GLU A N 1
ATOM 662 C CA . GLU A 1 83 ? 12.737 -0.218 -26.296 1.00 96.19 83 GLU A CA 1
ATOM 663 C C . GLU A 1 83 ? 11.211 -0.436 -26.327 1.00 96.19 83 GLU A C 1
ATOM 665 O O . GLU A 1 83 ? 10.657 -1.323 -25.660 1.00 96.19 83 GLU A O 1
ATOM 670 N N . ASP A 1 84 ? 10.502 0.410 -27.078 1.00 93.56 84 ASP A N 1
ATOM 671 C CA . ASP A 1 84 ? 9.035 0.408 -27.119 1.00 93.56 84 ASP A CA 1
ATOM 672 C C . ASP A 1 84 ? 8.441 -0.834 -27.815 1.00 93.56 84 ASP A C 1
ATOM 674 O O . ASP A 1 84 ? 7.297 -1.205 -27.539 1.00 93.56 84 ASP A O 1
ATOM 678 N N . ASP A 1 85 ? 9.190 -1.514 -28.676 1.00 93.62 85 ASP A N 1
ATOM 679 C CA . ASP A 1 85 ? 8.811 -2.758 -29.358 1.00 93.62 85 ASP A CA 1
ATOM 680 C C . ASP A 1 85 ? 9.202 -4.024 -28.569 1.00 93.62 85 ASP A C 1
ATOM 682 O O . ASP A 1 85 ? 8.610 -5.093 -28.764 1.00 93.62 85 ASP A O 1
ATOM 686 N N . ALA A 1 86 ? 10.109 -3.906 -27.596 1.00 94.00 86 ALA A N 1
ATOM 687 C CA . ALA A 1 86 ? 10.556 -5.029 -26.782 1.00 94.00 86 ALA A CA 1
ATOM 688 C C . ALA A 1 86 ? 9.433 -5.629 -25.911 1.00 94.00 86 ALA A C 1
ATOM 690 O O . ALA A 1 86 ? 8.502 -4.959 -25.445 1.00 94.00 86 ALA A O 1
ATOM 691 N N . LYS A 1 87 ? 9.547 -6.935 -25.621 1.00 92.19 87 LYS A N 1
ATOM 692 C CA . LYS A 1 87 ? 8.613 -7.681 -24.755 1.00 92.19 87 LYS A CA 1
ATOM 693 C C . LYS A 1 87 ? 9.047 -7.577 -23.283 1.00 92.19 87 LYS A C 1
ATOM 695 O O . LYS A 1 87 ? 9.928 -8.334 -22.862 1.00 92.19 87 LYS A O 1
ATOM 700 N N . PRO A 1 88 ? 8.384 -6.769 -22.425 1.00 92.25 88 PRO A N 1
ATOM 701 C CA . PRO A 1 88 ? 8.925 -6.411 -21.107 1.00 92.25 88 PRO A CA 1
ATOM 702 C C . PRO A 1 88 ? 9.164 -7.605 -20.180 1.00 92.25 88 PRO A C 1
ATOM 704 O O . PRO A 1 88 ? 10.144 -7.650 -19.442 1.00 92.25 88 PRO A O 1
ATOM 707 N N . LYS A 1 89 ? 8.287 -8.617 -20.231 1.00 89.88 89 LYS A N 1
ATOM 708 C CA . LYS A 1 89 ? 8.409 -9.817 -19.386 1.00 89.88 89 LYS A CA 1
ATOM 709 C C . LYS A 1 89 ? 9.560 -10.729 -19.796 1.00 89.88 89 LYS A C 1
ATOM 711 O O . LYS A 1 89 ? 10.114 -11.398 -18.926 1.00 89.88 89 LYS A O 1
ATOM 716 N N . VAL A 1 90 ? 9.901 -10.755 -21.084 1.00 91.56 90 VAL A N 1
ATOM 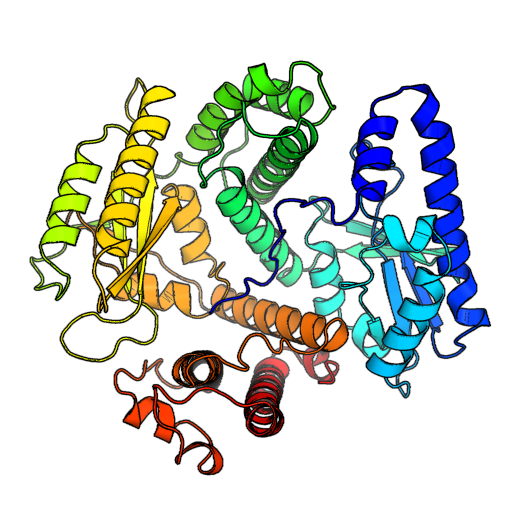717 C CA . VAL A 1 90 ? 11.032 -11.532 -21.605 1.00 91.56 90 VAL A CA 1
ATOM 718 C C . VAL A 1 90 ? 12.328 -10.873 -21.145 1.00 91.56 90 VAL A C 1
ATOM 720 O O . VAL A 1 90 ? 13.111 -11.508 -20.439 1.00 91.56 90 VAL A O 1
ATOM 723 N N . VAL A 1 91 ? 12.473 -9.567 -21.402 1.00 94.00 91 VAL A N 1
ATOM 724 C CA . VAL A 1 91 ? 13.642 -8.784 -20.971 1.00 94.00 91 VAL A CA 1
ATOM 725 C C . VAL A 1 91 ? 13.832 -8.865 -19.453 1.00 94.00 91 VAL A C 1
ATOM 727 O O . VAL A 1 91 ? 14.926 -9.145 -18.968 1.00 94.00 91 VAL A O 1
ATOM 730 N N . LEU A 1 92 ? 12.753 -8.736 -18.671 1.00 93.44 92 LEU A N 1
ATOM 731 C CA . LEU A 1 92 ? 12.813 -8.864 -17.213 1.00 93.44 92 LEU A CA 1
ATOM 732 C C . LEU A 1 92 ? 13.271 -10.253 -16.749 1.00 93.44 92 LEU A C 1
ATOM 734 O O . LEU A 1 92 ? 14.020 -10.358 -15.776 1.00 93.44 92 LEU A O 1
ATOM 738 N N . ALA A 1 93 ? 12.810 -11.329 -17.394 1.00 92.06 93 ALA A N 1
ATOM 739 C CA . ALA A 1 93 ? 13.224 -12.688 -17.049 1.00 92.06 93 ALA A CA 1
ATOM 740 C C . ALA A 1 93 ? 14.725 -12.889 -17.296 1.00 92.06 93 ALA A C 1
ATOM 742 O O . ALA A 1 93 ? 15.421 -13.449 -16.442 1.00 92.06 93 ALA A O 1
ATOM 743 N N . HIS A 1 94 ? 15.230 -12.373 -18.416 1.00 92.88 94 HIS A N 1
ATOM 744 C CA . HIS A 1 94 ? 16.645 -12.422 -18.753 1.00 92.88 94 HIS A CA 1
ATOM 745 C C . HIS A 1 94 ? 17.499 -11.562 -17.814 1.00 92.88 94 HIS A C 1
ATOM 747 O O . HIS A 1 94 ? 18.440 -12.077 -17.208 1.00 92.88 94 HIS A O 1
ATOM 753 N N . ALA A 1 95 ? 17.114 -10.306 -17.571 1.00 93.56 95 ALA A N 1
ATOM 754 C CA . ALA A 1 95 ? 17.804 -9.420 -16.634 1.00 93.56 95 ALA A CA 1
ATOM 755 C C . ALA A 1 95 ? 17.883 -10.030 -15.222 1.00 93.56 95 ALA A C 1
ATOM 757 O O . ALA A 1 95 ? 18.936 -10.019 -14.584 1.00 93.56 95 ALA A O 1
ATOM 758 N N . ARG A 1 96 ? 16.796 -10.654 -14.745 1.00 93.31 96 ARG A N 1
ATOM 759 C CA . ARG A 1 96 ? 16.784 -11.395 -13.472 1.00 93.31 96 ARG A CA 1
ATOM 760 C C . ARG A 1 96 ? 17.771 -12.551 -13.463 1.00 93.31 96 ARG A C 1
ATOM 762 O O . ARG A 1 96 ? 18.467 -12.727 -12.467 1.00 93.31 96 ARG A O 1
ATOM 769 N N . LYS A 1 97 ? 17.828 -13.346 -14.535 1.00 92.50 97 LYS A N 1
ATOM 770 C CA . LYS A 1 97 ? 18.783 -14.456 -14.661 1.00 92.50 97 LYS A CA 1
ATOM 771 C C . LYS A 1 97 ? 20.219 -13.931 -14.558 1.00 92.50 97 LYS A C 1
ATOM 773 O O . LYS A 1 97 ? 20.989 -14.455 -13.758 1.00 92.50 97 LYS A O 1
ATOM 778 N N . THR A 1 98 ? 20.540 -12.851 -15.269 1.00 91.81 98 THR A N 1
ATOM 779 C CA . THR A 1 98 ? 21.871 -12.225 -15.264 1.00 91.81 98 THR A CA 1
ATOM 780 C C . THR A 1 98 ? 22.250 -11.627 -13.904 1.00 91.81 98 THR A C 1
ATOM 782 O O . THR A 1 98 ? 23.380 -11.807 -13.447 1.00 91.81 98 THR A O 1
ATOM 785 N N . LEU A 1 99 ? 21.324 -10.939 -13.225 1.00 91.38 99 LEU A N 1
ATOM 786 C CA . LEU A 1 99 ? 21.577 -10.344 -11.906 1.00 91.38 99 LEU A CA 1
ATOM 787 C C . LEU A 1 99 ? 21.690 -11.401 -10.797 1.00 91.38 99 LEU A C 1
ATOM 789 O O . LEU A 1 99 ? 22.460 -11.215 -9.859 1.00 91.38 99 LEU A O 1
ATOM 793 N N . ARG A 1 100 ? 20.984 -12.536 -10.913 1.00 90.62 100 ARG A N 1
ATOM 794 C CA . ARG A 1 100 ? 21.086 -13.655 -9.955 1.00 90.62 100 ARG A CA 1
ATOM 795 C C . ARG A 1 100 ? 22.460 -14.319 -9.938 1.00 90.62 100 ARG A C 1
ATOM 797 O O . ARG A 1 100 ? 22.854 -14.833 -8.895 1.00 90.62 100 ARG A O 1
ATOM 804 N N . GLN A 1 101 ? 23.170 -14.310 -11.066 1.00 88.12 101 GLN A N 1
ATOM 805 C CA . GLN A 1 101 ? 24.493 -14.929 -11.194 1.00 88.12 101 GLN A CA 1
ATOM 806 C C . GLN A 1 101 ? 25.571 -14.212 -10.371 1.00 88.12 101 GLN A C 1
ATOM 808 O O . GLN A 1 101 ? 26.586 -14.818 -10.044 1.00 88.12 101 GLN A O 1
ATOM 813 N N . ILE A 1 102 ? 25.360 -12.942 -10.011 1.00 84.19 102 ILE A N 1
ATOM 814 C CA . ILE A 1 102 ? 26.324 -12.154 -9.240 1.00 84.19 102 ILE A CA 1
ATOM 815 C C . ILE A 1 102 ? 25.812 -11.956 -7.820 1.00 84.19 102 ILE A C 1
ATOM 817 O O . ILE A 1 102 ? 24.754 -11.367 -7.598 1.00 84.19 102 ILE A O 1
ATOM 821 N N . TRP A 1 103 ? 26.595 -12.429 -6.847 1.00 84.38 103 TRP A N 1
ATOM 822 C CA . TRP A 1 103 ? 26.190 -12.456 -5.443 1.00 84.38 103 TRP A CA 1
ATOM 823 C C . TRP A 1 103 ? 25.734 -11.085 -4.902 1.00 84.38 103 TRP A C 1
ATOM 825 O O . TRP A 1 103 ? 24.612 -11.031 -4.392 1.00 84.38 103 TRP A O 1
ATOM 835 N N . PRO A 1 104 ? 26.488 -9.970 -5.054 1.00 86.56 104 PRO A N 1
ATOM 836 C CA . PRO A 1 104 ? 26.030 -8.669 -4.562 1.00 86.56 104 PRO A CA 1
ATOM 837 C C . PRO A 1 104 ? 24.710 -8.209 -5.187 1.00 86.56 104 PRO A C 1
ATOM 839 O O . PRO A 1 104 ? 23.815 -7.764 -4.476 1.00 86.56 104 PRO A O 1
ATOM 842 N N . ALA A 1 105 ? 24.545 -8.361 -6.502 1.00 85.75 105 ALA A N 1
ATOM 843 C CA . ALA A 1 105 ? 23.333 -7.935 -7.199 1.00 85.75 105 ALA A CA 1
ATOM 844 C C . ALA A 1 105 ? 22.103 -8.751 -6.771 1.00 85.75 105 ALA A C 1
ATOM 846 O O . ALA A 1 105 ? 21.049 -8.180 -6.501 1.00 85.75 105 ALA A O 1
ATOM 847 N N . ASN A 1 106 ? 22.253 -10.071 -6.634 1.00 85.56 106 ASN A N 1
ATOM 848 C CA . ASN A 1 106 ? 21.188 -10.973 -6.191 1.00 85.56 106 ASN A CA 1
ATOM 849 C C . ASN A 1 106 ? 20.693 -10.670 -4.767 1.00 85.56 106 ASN A C 1
ATOM 851 O O . ASN A 1 106 ? 19.542 -10.939 -4.428 1.00 85.56 106 ASN A O 1
ATOM 855 N N . VAL A 1 107 ? 21.572 -10.143 -3.914 1.00 82.19 107 VAL A N 1
ATOM 856 C CA . VAL A 1 107 ? 21.257 -9.895 -2.505 1.00 82.19 107 VAL A CA 1
ATOM 857 C C . VAL A 1 107 ? 20.754 -8.473 -2.262 1.00 82.19 107 VAL A C 1
ATOM 859 O O . VAL A 1 107 ? 19.866 -8.295 -1.427 1.00 82.19 107 VAL A O 1
ATOM 862 N N . LEU A 1 108 ? 21.320 -7.487 -2.965 1.00 86.00 108 LEU A N 1
ATOM 863 C CA . LEU A 1 108 ? 21.084 -6.060 -2.726 1.00 86.00 108 LEU A CA 1
ATOM 864 C C . LEU A 1 108 ? 19.936 -5.473 -3.558 1.00 86.00 108 LEU A C 1
ATOM 866 O O . LEU A 1 108 ? 19.390 -4.441 -3.174 1.00 86.00 108 LEU A O 1
ATOM 870 N N . ILE A 1 109 ? 19.571 -6.097 -4.681 1.00 85.94 109 ILE A N 1
ATOM 871 C CA . ILE A 1 109 ? 18.451 -5.669 -5.530 1.00 85.94 109 ILE A CA 1
ATOM 872 C C . ILE A 1 109 ? 17.264 -6.601 -5.268 1.00 85.94 109 ILE A C 1
ATOM 874 O O . ILE A 1 109 ? 17.401 -7.821 -5.368 1.00 85.94 109 ILE A O 1
ATOM 878 N N . ASP A 1 110 ? 16.069 -6.059 -5.000 1.00 84.12 110 ASP A N 1
ATOM 879 C CA . ASP A 1 110 ? 14.849 -6.881 -4.944 1.00 84.12 110 ASP A CA 1
ATOM 880 C C . ASP A 1 110 ? 14.430 -7.295 -6.362 1.00 84.12 110 ASP A C 1
ATOM 882 O O . ASP A 1 110 ? 13.570 -6.689 -7.007 1.00 84.12 110 ASP A O 1
ATOM 886 N N . LEU A 1 111 ? 15.044 -8.373 -6.854 1.00 85.56 111 LEU A N 1
ATOM 887 C CA . LEU A 1 111 ? 14.812 -8.884 -8.202 1.00 85.56 111 LEU A CA 1
ATOM 888 C C . LEU A 1 111 ? 13.344 -9.250 -8.451 1.00 85.56 111 LEU A C 1
ATOM 890 O O . LEU A 1 111 ? 12.890 -9.181 -9.591 1.00 85.56 111 LEU A O 1
ATOM 894 N N . ASN A 1 112 ? 12.567 -9.587 -7.417 1.00 81.81 112 ASN A N 1
ATOM 895 C CA . ASN A 1 112 ? 11.144 -9.910 -7.566 1.00 81.81 112 ASN A CA 1
ATOM 896 C C . ASN A 1 112 ? 10.278 -8.668 -7.813 1.00 81.81 112 ASN A C 1
ATOM 898 O O . ASN A 1 112 ? 9.184 -8.789 -8.365 1.00 81.81 112 ASN A O 1
ATOM 902 N N . LYS A 1 113 ? 10.768 -7.485 -7.437 1.00 80.69 113 LYS A N 1
ATOM 903 C CA . LYS A 1 113 ? 10.081 -6.202 -7.622 1.00 80.69 113 LYS A CA 1
ATOM 904 C C . LYS A 1 113 ? 10.746 -5.295 -8.651 1.00 80.69 113 LYS A C 1
ATOM 906 O O . LYS A 1 113 ? 10.254 -4.192 -8.835 1.00 80.69 113 LYS A O 1
ATOM 911 N N . LEU A 1 114 ? 11.803 -5.763 -9.321 1.00 88.31 114 LEU A N 1
ATOM 912 C CA . LEU A 1 114 ? 12.542 -5.026 -10.346 1.00 88.31 114 LEU A CA 1
ATOM 913 C C . LEU A 1 114 ? 11.600 -4.440 -11.421 1.00 88.31 114 LEU A C 1
ATOM 915 O O . LEU A 1 114 ? 11.052 -5.211 -12.216 1.00 88.31 114 LEU A O 1
ATOM 919 N N . PRO A 1 115 ? 11.400 -3.108 -11.443 1.00 89.75 115 PRO A N 1
ATOM 920 C CA . PRO A 1 115 ? 10.630 -2.395 -12.453 1.00 89.75 115 PRO A CA 1
ATOM 921 C C . PRO A 1 115 ? 11.266 -2.492 -13.839 1.00 89.75 115 PRO A C 1
ATOM 923 O O . PRO A 1 115 ? 12.460 -2.248 -13.993 1.00 89.75 115 PRO A O 1
ATOM 926 N N . VAL A 1 116 ? 10.443 -2.805 -14.839 1.00 92.88 116 VAL A N 1
ATOM 927 C CA . VAL A 1 116 ? 10.771 -2.691 -16.265 1.00 92.88 116 VAL A CA 1
ATOM 928 C C . VAL A 1 116 ? 9.689 -1.851 -16.928 1.00 92.88 116 VAL A C 1
ATOM 930 O O . VAL A 1 116 ? 8.503 -2.084 -16.686 1.00 92.88 116 VAL A O 1
ATOM 933 N N . LEU A 1 117 ? 10.089 -0.858 -17.711 1.00 94.19 117 LEU A N 1
ATOM 934 C CA . LEU A 1 117 ? 9.197 0.074 -18.391 1.00 94.19 117 LEU A CA 1
ATOM 935 C C . LEU A 1 117 ? 9.699 0.311 -19.805 1.00 94.19 117 LEU A C 1
ATOM 937 O O . LEU A 1 117 ? 10.906 0.394 -20.018 1.00 94.19 117 LEU A O 1
ATOM 941 N N . LYS A 1 118 ? 8.777 0.468 -20.749 1.00 95.06 118 LYS A N 1
ATOM 942 C CA . LYS A 1 118 ? 9.138 0.968 -22.074 1.00 95.06 118 LYS A CA 1
ATOM 943 C C . LYS A 1 118 ? 9.498 2.457 -22.023 1.00 95.06 118 LYS A C 1
ATOM 945 O O . LYS A 1 118 ? 9.106 3.159 -21.084 1.00 95.06 118 LYS A O 1
ATOM 950 N N . GLU A 1 119 ? 10.215 2.961 -23.021 1.00 93.12 119 GLU A N 1
ATOM 951 C CA . GLU A 1 119 ? 10.581 4.381 -23.104 1.00 93.12 119 GLU A CA 1
ATOM 952 C C . GLU A 1 119 ? 9.361 5.315 -23.079 1.00 93.12 119 GLU A C 1
ATOM 954 O O . GLU A 1 119 ? 9.332 6.278 -22.302 1.00 93.12 119 GLU A O 1
ATOM 959 N N . SER A 1 120 ? 8.328 5.021 -23.873 1.00 91.88 120 SER A N 1
ATOM 960 C CA . SER A 1 120 ? 7.067 5.780 -23.889 1.00 91.88 120 SER A CA 1
ATOM 961 C C . SER A 1 120 ? 6.355 5.765 -22.530 1.00 91.88 120 SER A C 1
ATOM 963 O O . SER A 1 120 ? 5.829 6.783 -22.064 1.00 91.88 120 SER A O 1
ATOM 965 N N . GLU A 1 121 ? 6.398 4.630 -21.834 1.00 92.56 121 GLU A N 1
ATOM 966 C CA . GLU A 1 121 ? 5.817 4.462 -20.504 1.00 92.56 121 GLU A CA 1
ATOM 967 C C . GLU A 1 121 ? 6.569 5.299 -19.475 1.00 92.56 121 GLU A C 1
ATOM 969 O O . GLU A 1 121 ? 5.954 6.051 -18.722 1.00 92.56 121 GLU A O 1
ATOM 974 N N . PHE A 1 122 ? 7.900 5.252 -19.480 1.00 90.62 122 PHE A N 1
ATOM 975 C CA . PHE A 1 122 ? 8.719 6.037 -18.562 1.00 90.62 122 PHE A CA 1
ATOM 976 C C . PHE A 1 122 ? 8.573 7.550 -18.774 1.00 90.62 122 PHE A C 1
ATOM 978 O O . PHE A 1 122 ? 8.617 8.320 -17.813 1.00 90.62 122 PHE A O 1
ATOM 985 N N . LYS A 1 123 ? 8.311 8.002 -20.007 1.00 87.38 123 LYS A N 1
ATOM 986 C CA . LYS A 1 123 ? 8.000 9.414 -20.287 1.00 87.38 123 LYS A CA 1
ATOM 987 C C . LYS A 1 123 ? 6.692 9.870 -19.627 1.00 87.38 123 LYS A C 1
ATOM 989 O O . LYS A 1 123 ? 6.559 11.058 -19.321 1.00 87.38 123 LYS A O 1
ATOM 994 N N . THR A 1 124 ? 5.781 8.952 -19.296 1.00 86.88 124 THR A N 1
ATOM 995 C CA . THR A 1 124 ? 4.506 9.248 -18.623 1.00 86.88 124 THR A CA 1
ATOM 996 C C . THR A 1 124 ? 4.750 9.845 -17.228 1.00 86.88 124 THR A C 1
ATOM 998 O O . THR A 1 124 ? 5.238 9.148 -16.330 1.00 86.88 124 THR A O 1
ATOM 1001 N N . PRO A 1 125 ? 4.404 11.127 -16.985 1.00 82.75 125 PRO A N 1
ATOM 1002 C CA . PRO A 1 125 ? 4.715 11.794 -15.717 1.00 82.75 125 PRO A CA 1
ATOM 1003 C C . PRO A 1 125 ? 4.088 11.118 -14.489 1.00 82.75 125 PRO A C 1
ATOM 1005 O O . PRO A 1 125 ? 4.669 11.126 -13.401 1.00 82.75 125 PRO A O 1
ATOM 1008 N N . LEU A 1 126 ? 2.927 10.483 -14.669 1.00 81.44 126 LEU A N 1
ATOM 1009 C CA . LEU A 1 126 ? 2.226 9.748 -13.618 1.00 81.44 126 LEU A CA 1
ATOM 1010 C C . LEU A 1 126 ? 2.997 8.494 -13.164 1.00 81.44 126 LEU A C 1
ATOM 1012 O O . LEU A 1 126 ? 3.090 8.250 -11.961 1.00 81.44 126 LEU A O 1
ATOM 1016 N N . ILE A 1 127 ? 3.624 7.748 -14.087 1.00 83.94 127 ILE A N 1
ATOM 1017 C CA . ILE A 1 127 ? 4.478 6.597 -13.737 1.00 83.94 127 ILE A CA 1
ATOM 1018 C C . ILE A 1 127 ? 5.706 7.068 -12.960 1.00 83.94 127 ILE A C 1
ATOM 1020 O O . ILE A 1 127 ? 6.018 6.522 -11.902 1.00 83.94 127 ILE A O 1
ATOM 1024 N N . ARG A 1 128 ? 6.382 8.118 -13.438 1.00 82.44 128 ARG A N 1
ATOM 1025 C CA . ARG A 1 128 ? 7.546 8.684 -12.737 1.00 82.44 128 ARG A CA 1
ATOM 1026 C C . ARG A 1 128 ? 7.180 9.147 -11.331 1.00 82.44 128 ARG A C 1
ATOM 1028 O O . ARG A 1 128 ? 7.885 8.832 -10.380 1.00 82.44 128 ARG A O 1
ATOM 1035 N N . SER A 1 129 ? 6.033 9.805 -11.184 1.00 74.56 129 SER A N 1
ATOM 1036 C CA . SER A 1 129 ? 5.508 10.224 -9.880 1.00 74.56 129 SER A CA 1
ATOM 1037 C C . SER A 1 129 ? 5.242 9.035 -8.950 1.00 74.56 129 SER A C 1
ATOM 1039 O O . SER A 1 129 ? 5.563 9.103 -7.764 1.00 74.56 129 SER A O 1
ATOM 1041 N N . HIS A 1 130 ? 4.722 7.923 -9.481 1.00 78.00 130 HIS A N 1
ATOM 1042 C CA . HIS A 1 130 ? 4.524 6.684 -8.725 1.00 78.00 130 HIS A CA 1
ATOM 1043 C C . HIS A 1 130 ? 5.842 6.062 -8.234 1.00 78.00 130 HIS A C 1
ATOM 1045 O O . HIS A 1 130 ? 5.889 5.485 -7.154 1.00 78.00 130 HIS A O 1
ATOM 1051 N N . LEU A 1 131 ? 6.934 6.211 -8.982 1.00 78.25 131 LEU A N 1
ATOM 1052 C CA . LEU A 1 131 ? 8.254 5.717 -8.583 1.00 78.25 131 LEU A CA 1
ATOM 1053 C C . LEU A 1 131 ? 8.926 6.581 -7.485 1.00 78.25 131 LEU A C 1
ATOM 1055 O O . LEU A 1 131 ? 9.877 6.128 -6.851 1.00 78.25 131 LEU A O 1
ATOM 1059 N N . ILE A 1 132 ? 8.426 7.796 -7.210 1.00 72.50 132 ILE A N 1
ATOM 1060 C CA . ILE A 1 132 ? 8.979 8.745 -6.212 1.00 72.50 132 ILE A CA 1
ATOM 1061 C C . ILE A 1 132 ? 8.322 8.592 -4.817 1.00 72.50 132 ILE A C 1
ATOM 1063 O O . ILE A 1 132 ? 8.676 9.296 -3.869 1.00 72.50 132 ILE A O 1
ATOM 1067 N N . THR A 1 133 ? 7.396 7.647 -4.625 1.00 64.38 133 THR A N 1
ATOM 1068 C CA . THR A 1 133 ? 6.541 7.541 -3.418 1.00 64.38 133 THR A CA 1
ATOM 1069 C C . THR A 1 133 ? 7.274 7.390 -2.083 1.00 64.38 133 THR A C 1
ATOM 1071 O O . THR A 1 133 ? 6.680 7.646 -1.042 1.00 64.38 133 THR A O 1
ATOM 1074 N N . GLY A 1 134 ? 8.549 6.991 -2.090 1.00 60.69 134 GLY A N 1
ATOM 1075 C CA . GLY A 1 134 ? 9.384 6.863 -0.888 1.00 60.69 134 GLY A CA 1
ATOM 1076 C C . GLY A 1 134 ? 10.162 8.124 -0.479 1.00 60.69 134 GLY A C 1
ATOM 1077 O O . GLY A 1 134 ? 10.997 8.038 0.420 1.00 60.69 134 GLY A O 1
ATOM 1078 N N . SER A 1 135 ? 9.951 9.268 -1.140 1.00 63.78 135 SER A N 1
ATOM 1079 C CA . SER A 1 135 ? 10.723 10.503 -0.925 1.00 63.78 135 SER A CA 1
ATOM 1080 C C . SER A 1 135 ? 9.891 11.621 -0.284 1.00 63.78 135 SER A C 1
ATOM 1082 O O . SER A 1 135 ? 8.835 11.998 -0.791 1.00 63.78 135 SER A O 1
ATOM 1084 N N . SER A 1 136 ? 10.417 12.254 0.771 1.00 61.62 136 SER A N 1
ATOM 1085 C CA . SER A 1 136 ? 9.856 13.490 1.355 1.00 61.62 136 SER A CA 1
ATOM 1086 C C . SER A 1 136 ? 10.206 14.755 0.548 1.00 61.62 136 SER A C 1
ATOM 1088 O O . SER A 1 136 ? 9.776 15.871 0.870 1.00 61.62 136 SER A O 1
ATOM 1090 N N . ARG A 1 137 ? 10.997 14.615 -0.526 1.00 69.25 137 ARG A N 1
ATOM 1091 C CA . ARG A 1 137 ? 11.444 15.731 -1.370 1.00 69.25 137 ARG A CA 1
ATOM 1092 C C . ARG A 1 137 ? 10.447 16.014 -2.486 1.00 69.25 137 ARG A C 1
ATOM 1094 O O . ARG A 1 137 ? 9.868 15.097 -3.060 1.00 69.25 137 ARG A O 1
ATOM 1101 N N . THR A 1 138 ? 10.256 17.287 -2.803 1.00 70.25 138 THR A N 1
ATOM 1102 C CA . THR A 1 138 ? 9.409 17.752 -3.915 1.00 70.25 138 THR A CA 1
ATOM 1103 C C . THR A 1 138 ? 10.104 17.608 -5.269 1.00 70.25 138 THR A C 1
ATOM 1105 O O . THR A 1 138 ? 9.437 17.495 -6.292 1.00 70.25 138 THR A O 1
ATOM 1108 N N . VAL A 1 139 ? 11.438 17.542 -5.264 1.00 78.94 139 VAL A N 1
ATOM 1109 C CA . VAL A 1 139 ? 12.281 17.223 -6.418 1.00 78.94 139 VAL A CA 1
ATOM 1110 C C . VAL A 1 139 ? 13.181 16.051 -6.046 1.00 78.94 139 VAL A C 1
ATOM 1112 O O . VAL A 1 139 ? 13.793 16.038 -4.974 1.00 78.94 139 VAL A O 1
ATOM 1115 N N . THR A 1 140 ? 13.239 15.050 -6.917 1.00 79.06 140 THR A N 1
ATOM 1116 C CA . THR A 1 140 ? 14.133 13.897 -6.781 1.00 79.06 140 THR A CA 1
ATOM 1117 C C . THR A 1 140 ? 15.037 13.844 -7.997 1.00 79.06 140 THR A C 1
ATOM 1119 O O . THR A 1 140 ? 14.570 14.048 -9.112 1.00 79.06 140 THR A O 1
ATOM 1122 N N . LYS A 1 141 ? 16.321 13.582 -7.779 1.00 84.44 141 LYS A N 1
ATOM 1123 C CA . LYS A 1 141 ? 17.287 13.419 -8.855 1.00 84.44 141 LYS A CA 1
ATOM 1124 C C . LYS A 1 141 ? 17.661 11.948 -8.973 1.00 84.44 141 LYS A C 1
ATOM 1126 O O . LYS A 1 141 ? 17.911 11.313 -7.944 1.00 84.44 141 LYS A O 1
ATOM 1131 N N . TRP A 1 142 ? 17.642 11.409 -10.187 1.00 88.69 142 TRP A N 1
ATOM 1132 C CA . TRP A 1 142 ? 18.052 10.033 -10.467 1.00 88.69 142 TRP A CA 1
ATOM 1133 C C . TRP A 1 142 ? 19.191 10.011 -11.468 1.00 88.69 142 TRP A C 1
ATOM 1135 O O . TRP A 1 142 ? 19.191 10.751 -12.449 1.00 88.69 142 TRP A O 1
ATOM 1145 N N . GLU A 1 143 ? 20.135 9.115 -11.226 1.00 90.62 143 GLU A N 1
ATOM 1146 C CA . GLU A 1 143 ? 21.278 8.894 -12.097 1.00 90.62 143 GLU A CA 1
ATOM 1147 C C . GLU A 1 143 ? 20.938 7.802 -13.115 1.00 90.62 143 GLU A C 1
ATOM 1149 O O . GLU A 1 143 ? 20.535 6.696 -12.740 1.00 90.62 143 GLU A O 1
ATOM 1154 N N . SER A 1 144 ? 21.101 8.103 -14.404 1.00 93.50 144 SER A N 1
ATOM 1155 C CA . SER A 1 144 ? 21.191 7.091 -15.454 1.00 93.50 144 SER A CA 1
ATOM 1156 C C . SER A 1 144 ? 22.536 6.386 -15.324 1.00 93.50 144 SER A C 1
ATOM 1158 O O . SER A 1 144 ? 23.594 6.992 -15.491 1.00 93.50 144 SER A O 1
ATOM 1160 N N . LEU A 1 145 ? 22.492 5.087 -15.050 1.00 92.75 145 LEU A N 1
ATOM 1161 C CA . LEU A 1 145 ? 23.671 4.249 -14.891 1.00 92.75 145 LEU A CA 1
ATOM 1162 C C . LEU A 1 145 ? 24.378 3.971 -16.227 1.00 92.75 145 LEU A C 1
ATOM 1164 O O . LEU A 1 145 ? 25.572 3.678 -16.215 1.00 92.75 145 LEU A O 1
ATOM 1168 N N . VAL A 1 146 ? 23.651 4.051 -17.347 1.00 91.75 146 VAL A N 1
ATOM 1169 C CA . VAL A 1 146 ? 24.163 3.767 -18.698 1.00 91.75 146 VAL A CA 1
ATOM 1170 C C . VAL A 1 146 ? 24.710 5.035 -19.347 1.00 91.75 146 VAL A C 1
ATOM 1172 O O . VAL A 1 146 ? 25.832 5.044 -19.843 1.00 91.75 146 VAL A O 1
ATOM 1175 N N . LYS A 1 147 ? 23.944 6.130 -19.306 1.00 90.75 147 LYS A N 1
ATOM 1176 C CA . LYS A 1 147 ? 24.306 7.403 -19.946 1.00 90.75 147 LYS A CA 1
ATOM 1177 C C . LYS A 1 147 ? 25.135 8.307 -19.033 1.00 90.75 147 LYS A C 1
ATOM 1179 O O . LYS A 1 147 ? 25.607 9.338 -19.497 1.00 90.75 147 LYS A O 1
ATOM 1184 N N . ASN A 1 148 ? 25.283 7.948 -17.751 1.00 86.69 148 ASN A N 1
ATOM 1185 C CA . ASN A 1 148 ? 25.934 8.750 -16.708 1.00 86.69 148 ASN A CA 1
ATOM 1186 C C . ASN A 1 148 ? 25.396 10.194 -16.667 1.00 86.69 148 ASN A C 1
ATOM 1188 O O . ASN A 1 148 ? 26.150 11.158 -16.551 1.00 86.69 148 ASN A O 1
ATOM 1192 N N . LYS A 1 149 ? 24.071 10.341 -16.801 1.00 90.56 149 LYS A N 1
ATOM 1193 C CA . LYS A 1 149 ? 23.368 11.630 -16.735 1.00 90.56 149 LYS A CA 1
ATOM 1194 C C . LYS A 1 149 ? 22.412 11.650 -15.556 1.00 90.56 149 LYS A C 1
ATOM 1196 O O . LYS A 1 149 ? 21.669 10.696 -15.337 1.00 90.56 149 LYS A O 1
ATOM 1201 N N . GLU A 1 150 ? 22.398 12.758 -14.833 1.00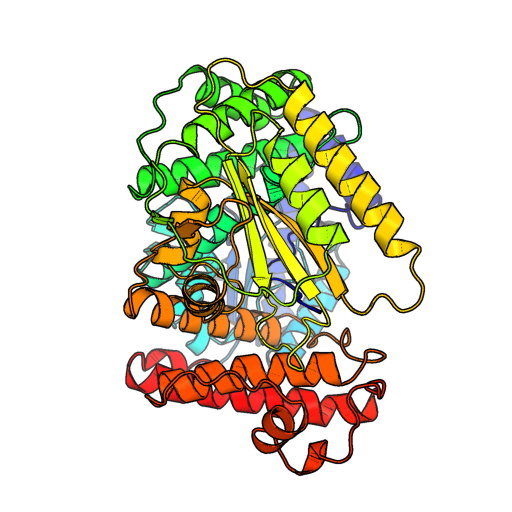 87.94 150 GLU A N 1
ATOM 1202 C CA . GLU A 1 150 ? 21.419 13.005 -13.783 1.00 87.94 150 GLU A CA 1
ATOM 1203 C C . GLU A 1 150 ? 20.162 13.644 -14.381 1.00 87.94 150 GLU A C 1
ATOM 1205 O O . GLU A 1 150 ? 20.243 14.530 -15.232 1.00 87.94 150 GLU A O 1
ATOM 1210 N N . VAL A 1 151 ? 18.990 13.176 -13.955 1.00 86.31 151 VAL A N 1
ATOM 1211 C CA . VAL A 1 151 ? 17.699 13.719 -14.378 1.00 86.31 151 VAL A CA 1
ATOM 1212 C C . VAL A 1 151 ? 16.902 14.125 -13.151 1.00 86.31 151 VAL A C 1
ATOM 1214 O O . VAL A 1 151 ? 16.745 13.348 -12.205 1.00 86.31 151 VAL A O 1
ATOM 1217 N N . GLU A 1 152 ? 16.382 15.348 -13.175 1.00 86.00 152 GLU A N 1
ATOM 1218 C CA . GLU A 1 152 ? 15.526 15.868 -12.118 1.00 86.00 152 GLU A CA 1
ATOM 1219 C C . GLU A 1 152 ? 14.054 15.583 -12.411 1.00 86.00 152 GLU A C 1
ATOM 1221 O O . GLU A 1 152 ? 13.537 15.834 -13.501 1.00 86.00 152 GLU A O 1
ATOM 1226 N N . PHE A 1 153 ? 13.356 15.087 -11.397 1.00 80.50 153 PHE A N 1
ATOM 1227 C CA . PHE A 1 153 ? 11.931 14.817 -11.447 1.00 80.50 153 PHE A CA 1
ATOM 1228 C C . PHE A 1 153 ? 11.224 15.594 -10.345 1.00 80.50 153 PHE A C 1
ATOM 1230 O O . PHE A 1 153 ? 11.439 15.367 -9.150 1.00 80.50 153 PHE A O 1
ATOM 1237 N N . LYS A 1 154 ? 10.346 16.509 -10.760 1.00 79.44 154 LYS A N 1
ATOM 1238 C CA . LYS A 1 154 ? 9.440 17.223 -9.864 1.00 79.44 154 LYS A CA 1
ATOM 1239 C C . LYS A 1 154 ? 8.212 16.362 -9.583 1.00 79.44 154 LYS A C 1
ATOM 1241 O O . LYS A 1 154 ? 7.634 15.762 -10.487 1.00 79.44 154 LYS A O 1
ATOM 1246 N N . VAL A 1 155 ? 7.819 16.309 -8.317 1.00 74.62 155 VAL A N 1
ATOM 1247 C CA . VAL A 1 155 ? 6.613 15.613 -7.867 1.00 74.62 155 VAL A CA 1
ATOM 1248 C C . VAL A 1 155 ? 5.393 16.408 -8.325 1.00 74.62 155 VAL A C 1
ATOM 1250 O O . VAL A 1 155 ? 5.242 17.571 -7.959 1.00 74.62 155 VAL A O 1
ATOM 1253 N N . LEU A 1 156 ? 4.547 15.770 -9.132 1.00 76.56 156 LEU A N 1
ATOM 1254 C CA . LEU A 1 156 ? 3.249 16.303 -9.550 1.00 76.56 156 LEU A CA 1
ATOM 1255 C C . LEU A 1 156 ? 2.170 16.004 -8.499 1.00 76.56 156 LEU A C 1
ATOM 1257 O O . LEU A 1 156 ? 2.399 15.213 -7.583 1.00 76.56 156 LEU A O 1
ATOM 1261 N N . ASP A 1 157 ? 0.971 16.560 -8.667 1.00 74.62 157 ASP A N 1
ATOM 1262 C CA . ASP A 1 157 ? -0.167 16.380 -7.749 1.00 74.62 157 ASP A CA 1
ATOM 1263 C C . ASP A 1 157 ? -0.487 14.905 -7.465 1.00 74.62 157 ASP A C 1
ATOM 1265 O O . ASP A 1 157 ? -0.611 14.496 -6.308 1.00 74.62 157 ASP A O 1
ATOM 1269 N N . GLN A 1 158 ? -0.498 14.057 -8.500 1.00 75.19 158 GLN A N 1
ATOM 1270 C CA . GLN A 1 158 ? -0.672 12.608 -8.331 1.00 75.19 158 GLN A CA 1
ATOM 1271 C C . GLN A 1 158 ? 0.456 11.973 -7.497 1.00 75.19 158 GLN A C 1
ATOM 1273 O O . GLN A 1 158 ? 0.249 10.991 -6.781 1.00 75.19 158 GLN A O 1
ATOM 1278 N N . GLY A 1 159 ? 1.664 12.530 -7.575 1.00 77.44 159 GLY A N 1
ATOM 1279 C CA . GLY A 1 159 ? 2.791 12.128 -6.745 1.00 77.44 159 GLY A CA 1
ATOM 1280 C C . GLY A 1 159 ? 2.578 12.468 -5.271 1.00 77.44 159 GLY A C 1
ATOM 1281 O O . GLY A 1 159 ? 2.932 11.654 -4.420 1.00 77.44 159 GLY A O 1
ATOM 1282 N N . TYR A 1 160 ? 1.935 13.597 -4.951 1.00 84.50 160 TYR A N 1
ATOM 1283 C CA . TYR A 1 160 ? 1.529 13.902 -3.575 1.00 84.50 160 TYR A CA 1
ATOM 1284 C C . TYR A 1 160 ? 0.485 12.911 -3.064 1.00 84.50 160 TYR A C 1
ATOM 1286 O O . TYR A 1 160 ? 0.644 12.392 -1.963 1.00 84.50 160 TYR A O 1
ATOM 1294 N N . PHE A 1 161 ? -0.527 12.560 -3.869 1.00 87.38 161 PHE A N 1
ATOM 1295 C CA . PHE A 1 161 ? -1.473 11.501 -3.493 1.00 87.38 161 PHE A CA 1
ATOM 1296 C C . PHE A 1 161 ? -0.740 10.197 -3.147 1.00 87.38 161 PHE A C 1
ATOM 1298 O O . PHE A 1 161 ? -0.933 9.628 -2.073 1.00 87.38 161 PHE A O 1
ATOM 1305 N N . ALA A 1 162 ? 0.148 9.750 -4.036 1.00 84.94 162 ALA A N 1
ATOM 1306 C CA . ALA A 1 162 ? 0.873 8.499 -3.874 1.00 84.94 162 ALA A CA 1
ATOM 1307 C C . ALA A 1 162 ? 1.813 8.514 -2.646 1.00 84.94 162 ALA A C 1
ATOM 1309 O O . ALA A 1 162 ? 1.948 7.500 -1.957 1.00 84.94 162 ALA A O 1
ATOM 1310 N N . LYS A 1 163 ? 2.414 9.668 -2.323 1.00 86.19 163 LYS A N 1
ATOM 1311 C CA . LYS A 1 163 ? 3.178 9.876 -1.082 1.00 86.19 163 LYS A CA 1
ATOM 1312 C C . LYS A 1 163 ? 2.302 9.800 0.159 1.00 86.19 163 LYS A C 1
ATOM 1314 O O . LYS A 1 163 ? 2.642 9.075 1.087 1.00 86.19 163 LYS A O 1
ATOM 1319 N N . HIS A 1 164 ? 1.167 10.499 0.182 1.00 89.94 164 HIS A N 1
ATOM 1320 C CA . HIS A 1 164 ? 0.246 10.457 1.320 1.00 89.94 164 HIS A CA 1
ATOM 1321 C C . HIS A 1 164 ? -0.278 9.040 1.555 1.00 89.94 164 HIS A C 1
ATOM 1323 O O . HIS A 1 164 ? -0.295 8.577 2.694 1.00 89.94 164 HIS A O 1
ATOM 1329 N N . TYR A 1 165 ? -0.619 8.324 0.480 1.00 88.69 165 TYR A N 1
ATOM 1330 C CA . TYR A 1 165 ? -0.996 6.915 0.537 1.00 88.69 165 TYR A CA 1
ATOM 1331 C C . TYR A 1 165 ? 0.104 6.068 1.193 1.00 88.69 165 TYR A C 1
ATOM 1333 O O . TYR A 1 165 ? -0.159 5.300 2.118 1.00 88.69 165 TYR A O 1
ATOM 1341 N N . PHE A 1 166 ? 1.359 6.252 0.768 1.00 86.25 166 PHE A N 1
ATOM 1342 C CA . PHE A 1 166 ? 2.501 5.568 1.367 1.00 86.25 166 PHE A CA 1
ATOM 1343 C C . PHE A 1 166 ? 2.698 5.935 2.848 1.00 86.25 166 PHE A C 1
ATOM 1345 O O . PHE A 1 166 ? 2.928 5.044 3.664 1.00 86.25 166 PHE A O 1
ATOM 1352 N N . HIS A 1 167 ? 2.572 7.213 3.218 1.00 89.25 167 HIS A N 1
ATOM 1353 C CA . HIS A 1 167 ? 2.702 7.670 4.604 1.00 89.25 167 HIS A CA 1
ATOM 1354 C C . HIS A 1 167 ? 1.649 7.032 5.517 1.00 89.25 167 HIS A C 1
ATOM 1356 O O . HIS A 1 167 ? 2.014 6.476 6.553 1.00 89.25 167 HIS A O 1
ATOM 1362 N N . ILE A 1 168 ? 0.371 7.038 5.120 1.00 89.81 168 ILE A N 1
ATOM 1363 C CA . ILE A 1 168 ? -0.703 6.383 5.883 1.00 89.81 168 ILE A CA 1
ATOM 1364 C C . ILE A 1 168 ? -0.433 4.884 6.017 1.00 89.81 168 ILE A C 1
ATOM 1366 O O . ILE A 1 168 ? -0.457 4.363 7.130 1.00 89.81 168 ILE A O 1
ATOM 1370 N N . LEU A 1 169 ? -0.049 4.209 4.929 1.00 85.81 169 LEU A N 1
ATOM 1371 C CA . LEU A 1 169 ? 0.295 2.787 4.965 1.00 85.81 169 LEU A CA 1
ATOM 1372 C C . LEU A 1 169 ? 1.457 2.487 5.932 1.00 85.81 169 LEU A C 1
ATOM 1374 O O . LEU A 1 169 ? 1.456 1.455 6.608 1.00 85.81 169 LEU A O 1
ATOM 1378 N N . MET A 1 170 ? 2.470 3.361 6.005 1.00 85.38 170 MET A N 1
ATOM 1379 C CA . MET A 1 170 ? 3.576 3.201 6.955 1.00 85.38 170 MET A CA 1
ATOM 1380 C C . MET A 1 170 ? 3.105 3.362 8.400 1.00 85.38 170 MET A C 1
ATOM 1382 O O . MET A 1 170 ? 3.510 2.564 9.246 1.00 85.38 170 MET A O 1
ATOM 1386 N N . LEU A 1 171 ? 2.245 4.342 8.686 1.00 87.44 171 LEU A N 1
ATOM 1387 C CA . LEU A 1 171 ? 1.675 4.534 10.021 1.00 87.44 171 LEU A CA 1
ATOM 1388 C C . LEU A 1 171 ? 0.833 3.324 10.437 1.00 87.44 171 LEU A C 1
ATOM 1390 O O . LEU A 1 171 ? 1.089 2.739 11.487 1.00 87.44 171 LEU A O 1
ATOM 1394 N N . GLU A 1 172 ? -0.086 2.870 9.588 1.00 81.31 172 GLU A N 1
ATOM 1395 C CA . GLU A 1 172 ? -0.907 1.680 9.848 1.00 81.31 172 GLU A CA 1
ATOM 1396 C C . GLU A 1 172 ? -0.049 0.444 10.129 1.00 81.31 172 GLU A C 1
ATOM 1398 O O . GLU A 1 172 ? -0.264 -0.295 11.090 1.00 81.31 172 GLU A O 1
ATOM 1403 N N . LYS A 1 173 ? 0.988 0.233 9.317 1.00 78.44 173 LYS A N 1
ATOM 1404 C CA . LYS A 1 173 ? 1.828 -0.954 9.439 1.00 78.44 173 LYS A CA 1
ATOM 1405 C C . LYS A 1 173 ? 2.728 -0.929 10.673 1.00 78.44 173 LYS A C 1
ATOM 1407 O O . LYS A 1 173 ? 2.917 -1.969 11.306 1.00 78.44 173 LYS A O 1
ATOM 1412 N N . PHE A 1 174 ? 3.387 0.197 10.931 1.00 75.12 174 PHE A N 1
ATOM 1413 C CA . PHE A 1 174 ? 4.459 0.270 11.919 1.00 75.12 174 PHE A CA 1
ATOM 1414 C C . PHE A 1 174 ? 3.955 0.748 13.279 1.00 75.12 174 PHE A C 1
ATOM 1416 O O . PHE A 1 174 ? 4.386 0.201 14.290 1.00 75.12 174 PHE A O 1
ATOM 1423 N N . LEU A 1 175 ? 3.031 1.709 13.321 1.00 76.44 175 LEU A N 1
ATOM 1424 C CA . LEU A 1 175 ? 2.499 2.264 14.567 1.00 76.44 175 LEU A CA 1
ATOM 1425 C C . LEU A 1 175 ? 1.295 1.483 15.099 1.00 76.44 175 LEU A C 1
ATOM 1427 O O . LEU A 1 175 ? 1.198 1.271 16.309 1.00 76.44 175 LEU A O 1
ATOM 1431 N N . LEU A 1 176 ? 0.396 1.067 14.208 1.00 69.44 176 LEU A N 1
ATOM 1432 C CA . LEU A 1 176 ? -0.955 0.609 14.549 1.00 69.44 176 LEU A CA 1
ATOM 1433 C C . LEU A 1 176 ? -1.113 -0.924 14.524 1.00 69.44 176 LEU A C 1
ATOM 1435 O O . LEU A 1 176 ? -2.225 -1.438 14.549 1.00 69.44 176 LEU A O 1
ATOM 1439 N N . LYS A 1 177 ? 0.002 -1.666 14.538 1.00 67.69 177 LYS A N 1
ATOM 1440 C CA . LYS A 1 177 ? 0.046 -3.106 14.852 1.00 67.69 177 LYS A CA 1
ATOM 1441 C C . LYS A 1 177 ? 0.778 -3.355 16.166 1.00 67.69 177 LYS A C 1
ATOM 1443 O O . LYS A 1 177 ? 1.596 -2.529 16.583 1.00 67.69 177 LYS A O 1
ATOM 1448 N N . GLU A 1 178 ? 0.498 -4.464 16.854 1.00 57.22 178 GLU A N 1
ATOM 1449 C CA . GLU A 1 178 ? 1.274 -4.811 18.044 1.00 57.22 178 GLU A CA 1
ATOM 1450 C C . GLU A 1 178 ? 2.747 -4.992 17.687 1.00 57.22 178 GLU A C 1
ATOM 1452 O O . GLU A 1 178 ? 3.122 -5.624 16.698 1.00 57.22 178 GLU A O 1
ATOM 1457 N N . VAL A 1 179 ? 3.589 -4.404 18.528 1.00 57.41 179 VAL A N 1
ATOM 1458 C CA . VAL A 1 179 ? 5.028 -4.538 18.449 1.00 57.41 179 VAL A CA 1
ATOM 1459 C C . VAL A 1 179 ? 5.521 -4.781 19.866 1.00 57.41 179 VAL A C 1
ATOM 1461 O O . VAL A 1 179 ? 5.648 -3.841 20.650 1.00 57.41 179 VAL A O 1
ATOM 1464 N N . ASN A 1 180 ? 5.828 -6.032 20.201 1.00 56.00 180 ASN A N 1
ATOM 1465 C CA . ASN A 1 180 ? 6.641 -6.370 21.361 1.00 56.00 180 ASN A CA 1
ATOM 1466 C C . ASN A 1 180 ? 8.141 -6.104 21.087 1.00 56.00 180 ASN A C 1
ATOM 1468 O O . ASN A 1 180 ? 8.813 -6.917 20.458 1.00 56.00 180 ASN A O 1
ATOM 1472 N N . PRO A 1 181 ? 8.751 -5.020 21.600 1.00 53.12 181 PRO A N 1
ATOM 1473 C CA . PRO A 1 181 ? 10.118 -4.634 21.230 1.00 53.12 181 PRO A CA 1
ATOM 1474 C C . PRO A 1 181 ? 11.186 -5.653 21.655 1.00 53.12 181 PRO A C 1
ATOM 1476 O O . PRO A 1 181 ? 12.305 -5.620 21.140 1.00 53.12 181 PRO A O 1
ATOM 1479 N N . ARG A 1 182 ? 10.862 -6.539 22.613 1.00 51.97 182 ARG A N 1
ATOM 1480 C CA . ARG A 1 182 ? 11.772 -7.584 23.105 1.00 51.97 182 ARG A CA 1
ATOM 1481 C C . ARG A 1 182 ? 11.965 -8.707 22.085 1.00 51.97 182 ARG A C 1
ATOM 1483 O O . ARG A 1 182 ? 13.044 -9.288 22.058 1.00 51.97 182 ARG A O 1
ATOM 1490 N N . THR A 1 183 ? 10.974 -8.969 21.232 1.00 52.78 183 THR A N 1
ATOM 1491 C CA . THR A 1 183 ? 11.011 -10.050 20.232 1.00 52.78 183 THR A CA 1
ATOM 1492 C C . THR A 1 183 ? 11.556 -9.601 18.874 1.00 52.78 183 THR A C 1
ATOM 1494 O O . THR A 1 183 ? 11.923 -10.442 18.058 1.00 52.78 183 THR A O 1
ATOM 1497 N N . TYR A 1 184 ? 11.674 -8.291 18.619 1.00 60.94 184 TYR A N 1
ATOM 1498 C CA . TYR A 1 184 ? 12.144 -7.781 17.328 1.00 60.94 184 TYR A CA 1
ATOM 1499 C C . TYR A 1 184 ? 13.642 -7.472 17.284 1.00 60.94 184 TYR A C 1
ATOM 1501 O O . TYR A 1 184 ? 14.266 -6.992 18.240 1.00 60.94 184 TYR A O 1
ATOM 1509 N N . SER A 1 185 ? 14.221 -7.708 16.106 1.00 65.19 185 SER A N 1
ATOM 1510 C CA . SER A 1 185 ? 15.601 -7.353 15.790 1.00 65.19 185 SER A CA 1
ATOM 1511 C C . SER A 1 185 ? 15.806 -5.832 15.809 1.00 65.19 185 SER A C 1
ATOM 1513 O O . SER A 1 185 ? 14.886 -5.053 15.541 1.00 65.19 185 SER A O 1
ATOM 1515 N N . LYS A 1 186 ? 17.042 -5.382 16.074 1.00 66.44 186 LYS A N 1
ATOM 1516 C CA . LYS A 1 186 ? 17.423 -3.954 15.992 1.00 66.44 186 LYS A CA 1
ATOM 1517 C C . LYS A 1 186 ? 17.049 -3.339 14.632 1.00 66.44 186 LYS A C 1
ATOM 1519 O O . LYS A 1 186 ? 16.618 -2.191 14.567 1.00 66.44 186 LYS A O 1
ATOM 1524 N N . HIS A 1 187 ? 17.144 -4.134 13.565 1.00 66.19 187 HIS A N 1
ATOM 1525 C CA . HIS A 1 187 ? 16.767 -3.754 12.204 1.00 66.19 187 HIS A CA 1
ATOM 1526 C C . HIS A 1 187 ? 15.287 -3.367 12.080 1.00 66.19 187 HIS A C 1
ATOM 1528 O O . HIS A 1 187 ? 14.945 -2.371 11.438 1.00 66.19 187 HIS A O 1
ATOM 1534 N N . TRP A 1 188 ? 14.394 -4.137 12.704 1.00 73.38 188 TRP A N 1
ATOM 1535 C CA . TRP A 1 188 ? 12.965 -3.844 12.675 1.00 73.38 188 TRP A CA 1
ATOM 1536 C C . TRP A 1 188 ? 12.654 -2.525 13.393 1.00 73.38 188 TRP A C 1
ATOM 1538 O O . TRP A 1 188 ? 11.952 -1.685 12.840 1.00 73.38 188 TRP A O 1
ATOM 1548 N N . ILE A 1 189 ? 13.244 -2.302 14.573 1.00 72.44 189 ILE A N 1
ATOM 1549 C CA . ILE A 1 189 ? 13.034 -1.079 15.371 1.00 72.44 189 ILE A CA 1
ATOM 1550 C C . ILE A 1 189 ? 13.516 0.158 14.612 1.00 72.44 189 ILE A C 1
ATOM 1552 O O . ILE A 1 189 ? 12.842 1.188 14.598 1.00 72.44 189 ILE A O 1
ATOM 1556 N N . ARG A 1 190 ? 14.654 0.042 13.926 1.00 75.19 190 ARG A N 1
ATOM 1557 C CA . ARG A 1 190 ? 15.137 1.088 13.028 1.00 75.19 190 ARG A CA 1
ATOM 1558 C C . ARG A 1 190 ? 14.172 1.329 11.870 1.00 75.19 190 ARG A C 1
ATOM 1560 O O . ARG A 1 190 ? 13.880 2.478 11.567 1.00 75.19 190 ARG A O 1
ATOM 1567 N N . SER A 1 191 ? 13.688 0.270 11.220 1.00 76.88 191 SER A N 1
ATOM 1568 C CA . SER A 1 191 ? 12.737 0.383 10.104 1.00 76.88 191 SER A CA 1
ATOM 1569 C C . SER A 1 191 ? 11.446 1.072 10.544 1.00 76.88 191 SER A C 1
ATOM 1571 O O . SER A 1 191 ? 10.941 1.933 9.833 1.00 76.88 191 SER A O 1
ATOM 1573 N N . TYR A 1 192 ? 10.953 0.736 11.737 1.00 81.38 192 TYR A N 1
ATOM 1574 C CA . TYR A 1 192 ? 9.841 1.425 12.379 1.00 81.38 192 TYR A CA 1
ATOM 1575 C C . TYR A 1 192 ? 10.146 2.913 12.565 1.00 81.38 192 TYR A C 1
ATOM 1577 O O . TYR A 1 192 ? 9.416 3.744 12.030 1.00 81.38 192 TYR A O 1
ATOM 1585 N N . GLY A 1 193 ? 11.247 3.249 13.252 1.00 81.31 193 GLY A N 1
ATOM 1586 C CA . GLY A 1 193 ? 11.609 4.642 13.521 1.00 81.31 193 GLY A CA 1
ATOM 1587 C C . GLY A 1 193 ? 11.755 5.423 12.222 1.00 81.31 193 GLY A C 1
ATOM 1588 O O . GLY A 1 193 ? 11.237 6.526 12.105 1.00 81.31 193 GLY A O 1
ATOM 1589 N N . LYS A 1 194 ? 12.347 4.784 11.206 1.00 80.94 194 LYS A N 1
ATOM 1590 C CA . LYS A 1 194 ? 12.513 5.361 9.881 1.00 80.94 194 LYS A CA 1
ATOM 1591 C C . LYS A 1 194 ? 11.199 5.688 9.200 1.00 80.94 194 LYS A C 1
ATOM 1593 O O . LYS A 1 194 ? 10.973 6.828 8.810 1.00 80.94 194 LYS A O 1
ATOM 1598 N N . ASN A 1 195 ? 10.351 4.685 9.038 1.00 84.25 195 ASN A N 1
ATOM 1599 C CA . ASN A 1 195 ? 9.148 4.816 8.229 1.00 84.25 195 ASN A CA 1
ATOM 1600 C C . ASN A 1 195 ? 8.079 5.666 8.924 1.00 84.25 195 ASN A C 1
ATOM 1602 O O . ASN A 1 195 ? 7.399 6.433 8.251 1.00 84.25 195 ASN A O 1
ATOM 1606 N N . VAL A 1 196 ? 7.965 5.584 10.254 1.00 87.81 196 VAL A N 1
ATOM 1607 C CA . VAL A 1 196 ? 7.031 6.414 11.030 1.00 87.81 196 VAL A CA 1
ATOM 1608 C C . VAL A 1 196 ? 7.448 7.880 10.998 1.00 87.81 196 VAL A C 1
ATOM 1610 O O . VAL A 1 196 ? 6.617 8.743 10.733 1.00 87.81 196 VAL A O 1
ATOM 1613 N N . SER A 1 197 ? 8.726 8.178 11.232 1.00 87.25 197 SER A N 1
ATOM 1614 C CA . SER A 1 197 ? 9.191 9.563 11.226 1.00 87.25 197 SER A CA 1
ATOM 1615 C C . SER A 1 197 ? 9.162 10.184 9.833 1.00 87.25 197 SER A C 1
ATOM 1617 O O . SER A 1 197 ? 8.688 11.307 9.714 1.00 87.25 197 SER A O 1
ATOM 1619 N N . LEU A 1 198 ? 9.556 9.453 8.780 1.00 85.44 198 LEU A N 1
ATOM 1620 C CA . LEU A 1 198 ? 9.403 9.931 7.399 1.00 85.44 198 LEU A CA 1
ATOM 1621 C C . LEU A 1 198 ? 7.937 10.224 7.056 1.00 85.44 198 LEU A C 1
ATOM 1623 O O . LEU A 1 198 ? 7.653 11.248 6.440 1.00 85.44 198 LEU A O 1
ATOM 1627 N N . ALA A 1 199 ? 7.012 9.353 7.475 1.00 89.75 199 ALA A N 1
ATOM 1628 C CA . ALA A 1 199 ? 5.586 9.555 7.251 1.00 89.75 199 ALA A CA 1
ATOM 1629 C C . ALA A 1 199 ? 5.062 10.800 7.980 1.00 89.75 199 ALA A C 1
ATOM 1631 O O . ALA A 1 199 ? 4.408 11.631 7.358 1.00 89.75 199 ALA A O 1
ATOM 1632 N N . LEU A 1 200 ? 5.374 10.965 9.271 1.00 91.44 200 LEU A N 1
ATOM 1633 C CA . LEU A 1 200 ? 4.927 12.129 10.039 1.00 91.44 200 LEU A CA 1
ATOM 1634 C C . LEU A 1 200 ? 5.540 13.439 9.536 1.00 91.44 200 LEU A C 1
ATOM 1636 O O . LEU A 1 200 ? 4.817 14.415 9.358 1.00 91.44 200 LEU A O 1
ATOM 1640 N N . GLU A 1 201 ? 6.847 13.474 9.278 1.00 89.25 201 GLU A N 1
ATOM 1641 C CA . GLU A 1 201 ? 7.514 14.664 8.737 1.00 89.25 201 GLU A CA 1
ATOM 1642 C C . GLU A 1 201 ? 6.956 15.036 7.362 1.00 89.25 201 GLU A C 1
ATOM 1644 O O . GLU A 1 201 ? 6.724 16.213 7.100 1.00 89.25 201 GLU A O 1
ATOM 1649 N N . GLY A 1 202 ? 6.688 14.045 6.506 1.00 88.25 202 GLY A N 1
ATOM 1650 C CA . GLY A 1 202 ? 6.056 14.258 5.207 1.00 88.25 202 GLY A CA 1
ATOM 1651 C C . GLY A 1 202 ? 4.646 14.835 5.330 1.00 88.25 202 GLY A C 1
ATOM 1652 O O . GLY A 1 202 ? 4.364 15.879 4.754 1.00 88.25 202 GLY A O 1
ATOM 1653 N N . LEU A 1 203 ? 3.780 14.214 6.139 1.00 91.75 203 LEU A N 1
ATOM 1654 C CA . LEU A 1 203 ? 2.418 14.712 6.374 1.00 91.75 203 LEU A CA 1
ATOM 1655 C C . LEU A 1 203 ? 2.409 16.115 7.000 1.00 91.75 203 LEU A C 1
ATOM 1657 O O . LEU A 1 203 ? 1.550 16.925 6.665 1.00 91.75 203 LEU A O 1
ATOM 1661 N N . SER A 1 204 ? 3.351 16.407 7.899 1.00 92.31 204 SER A N 1
ATOM 1662 C CA . SER A 1 204 ? 3.477 17.721 8.535 1.00 92.31 204 SER A CA 1
ATOM 1663 C C . SER A 1 204 ? 3.946 18.785 7.546 1.00 92.31 204 SER A C 1
ATOM 1665 O O . SER A 1 204 ? 3.374 19.871 7.504 1.00 92.31 204 SER A O 1
ATOM 1667 N N . LYS A 1 205 ? 4.950 18.467 6.722 1.00 89.69 205 LYS A N 1
ATOM 1668 C CA . LYS A 1 205 ? 5.467 19.358 5.677 1.00 89.69 205 LYS A CA 1
ATOM 1669 C C . LYS A 1 205 ? 4.404 19.702 4.635 1.00 89.69 205 LYS A C 1
ATOM 1671 O O . LYS A 1 205 ? 4.349 20.840 4.186 1.00 89.69 205 LYS A O 1
ATOM 1676 N N . ASP A 1 206 ? 3.558 18.734 4.291 1.00 89.06 206 ASP A N 1
ATOM 1677 C CA . ASP A 1 206 ? 2.466 18.904 3.329 1.00 89.06 206 ASP A CA 1
ATOM 1678 C C . ASP A 1 206 ? 1.192 19.500 3.982 1.00 89.06 206 ASP A C 1
ATOM 1680 O O . ASP A 1 206 ? 0.132 19.543 3.357 1.00 89.06 206 ASP A O 1
ATOM 1684 N N . GLY A 1 207 ? 1.271 19.953 5.244 1.00 90.19 207 GLY A N 1
ATOM 1685 C CA . GLY A 1 207 ? 0.191 20.654 5.950 1.00 90.19 207 GLY A CA 1
ATOM 1686 C C . GLY A 1 207 ? -1.001 19.779 6.356 1.00 90.19 207 GLY A C 1
ATOM 1687 O O . GLY A 1 207 ? -2.064 20.303 6.679 1.00 90.19 207 GLY A O 1
ATOM 1688 N N . LEU A 1 208 ? -0.855 18.451 6.334 1.00 91.25 208 LEU A N 1
ATOM 1689 C CA . LEU A 1 208 ? -1.933 17.501 6.650 1.00 91.25 208 LEU A CA 1
ATOM 1690 C C . LEU A 1 208 ? -2.054 17.188 8.136 1.00 91.25 208 LEU A C 1
ATOM 1692 O O . LEU A 1 208 ? -3.099 16.725 8.588 1.00 91.25 208 LEU A O 1
ATOM 1696 N N . ILE A 1 209 ? -0.988 17.436 8.888 1.00 92.81 209 ILE A N 1
ATOM 1697 C CA . ILE A 1 209 ? -0.980 17.410 10.347 1.00 92.81 209 ILE A CA 1
ATOM 1698 C C . ILE A 1 209 ? -0.277 18.664 10.869 1.00 92.81 209 ILE A C 1
ATOM 1700 O O . ILE A 1 209 ? 0.496 19.286 10.136 1.00 92.81 209 ILE A O 1
ATOM 1704 N N . LYS A 1 210 ? -0.517 19.035 12.135 1.00 90.31 210 LYS A N 1
ATOM 1705 C CA . LYS A 1 210 ? 0.168 20.178 12.748 1.00 90.31 210 LYS A CA 1
ATOM 1706 C C . LYS A 1 210 ? 1.678 19.950 12.756 1.00 90.31 210 LYS A C 1
ATOM 1708 O O . LYS A 1 210 ? 2.165 18.818 12.794 1.00 90.31 210 LYS A O 1
ATOM 1713 N N . GLU A 1 211 ? 2.417 21.054 12.742 1.00 89.75 211 GLU A N 1
ATOM 1714 C CA . GLU A 1 211 ? 3.871 21.027 12.834 1.00 89.75 211 GLU A CA 1
ATOM 1715 C C . GLU A 1 211 ? 4.341 20.241 14.067 1.00 89.75 211 GLU A C 1
ATOM 1717 O O . GLU A 1 211 ? 3.883 20.462 15.193 1.00 89.75 211 GLU A O 1
ATOM 1722 N N . ILE A 1 212 ? 5.302 19.339 13.863 1.00 90.69 212 ILE A N 1
ATOM 1723 C CA . ILE A 1 212 ? 5.869 18.533 14.944 1.00 90.69 212 ILE A CA 1
ATOM 1724 C C . ILE A 1 212 ? 6.820 19.393 15.788 1.00 90.69 212 ILE A C 1
ATOM 1726 O O . ILE A 1 212 ? 8.023 19.487 15.519 1.00 90.69 212 ILE A O 1
ATOM 1730 N N . LYS A 1 213 ? 6.278 20.000 16.848 1.00 88.25 213 LYS A N 1
ATOM 1731 C CA . LYS A 1 213 ? 7.031 20.819 17.818 1.00 88.25 213 LYS A CA 1
ATOM 1732 C C . LYS A 1 213 ? 7.684 20.012 18.948 1.00 88.25 213 LYS A C 1
ATOM 1734 O O . LYS A 1 213 ? 8.499 20.545 19.696 1.00 88.25 213 LYS A O 1
ATOM 1739 N N . ASP A 1 214 ? 7.376 18.719 19.069 1.00 88.88 214 ASP A N 1
ATOM 1740 C CA . ASP A 1 214 ? 7.933 17.856 20.117 1.00 88.88 214 ASP A CA 1
ATOM 1741 C C . ASP A 1 214 ? 9.429 17.556 19.871 1.00 88.88 214 ASP A C 1
ATOM 1743 O O . ASP A 1 214 ? 9.813 16.666 19.104 1.00 88.88 214 ASP A O 1
ATOM 1747 N N . SER A 1 215 ? 10.297 18.305 20.556 1.00 89.50 215 SER A N 1
ATOM 1748 C CA . SER A 1 215 ? 11.756 18.160 20.473 1.00 89.50 215 SER A CA 1
ATOM 1749 C C . SER A 1 215 ? 12.259 16.811 21.001 1.00 89.50 215 SER A C 1
ATOM 1751 O O . SER A 1 215 ? 13.254 16.280 20.494 1.00 89.50 215 SER A O 1
ATOM 1753 N N . LYS A 1 216 ? 11.563 16.210 21.978 1.00 90.62 216 LYS A N 1
ATOM 1754 C CA . LYS A 1 216 ? 11.889 14.873 22.492 1.00 90.62 216 LYS A CA 1
ATOM 1755 C C . LYS A 1 216 ? 11.536 13.809 21.459 1.00 90.62 216 LYS A C 1
ATOM 1757 O O . LYS A 1 216 ? 12.349 12.915 21.232 1.00 90.62 216 LYS A O 1
ATOM 1762 N N . TRP A 1 217 ? 10.394 13.940 20.779 1.00 91.94 217 TRP A N 1
ATOM 1763 C CA . TRP A 1 217 ? 10.046 13.065 19.656 1.00 91.94 217 TRP A CA 1
ATOM 1764 C C . TRP A 1 217 ? 11.120 13.113 18.564 1.00 91.94 217 TRP A C 1
ATOM 1766 O O . TRP A 1 217 ? 11.632 12.059 18.193 1.00 91.94 217 TRP A O 1
ATOM 1776 N N . LYS A 1 218 ? 11.549 14.309 18.125 1.00 88.62 218 LYS A N 1
ATOM 1777 C CA . LYS A 1 218 ? 12.618 14.467 17.112 1.00 88.62 218 LYS A CA 1
ATOM 1778 C C . LYS A 1 218 ? 13.929 13.811 17.554 1.00 88.62 218 LYS A C 1
ATOM 1780 O O . LYS A 1 218 ? 14.570 13.095 16.784 1.00 88.62 218 LYS A O 1
ATOM 1785 N N . ARG A 1 219 ? 14.314 13.996 18.822 1.00 88.25 219 ARG A N 1
ATOM 1786 C CA . ARG A 1 219 ? 15.515 13.376 19.401 1.00 88.25 219 ARG A CA 1
ATOM 1787 C C . ARG A 1 219 ? 15.424 11.849 19.406 1.00 88.25 219 ARG A C 1
ATOM 1789 O O . ARG A 1 219 ? 16.378 11.185 19.008 1.00 88.25 219 ARG A O 1
ATOM 1796 N N . TYR A 1 220 ? 14.303 11.282 19.844 1.00 88.25 220 TYR A N 1
ATOM 1797 C CA . TYR A 1 220 ? 14.122 9.830 19.887 1.00 88.25 220 TYR A CA 1
ATOM 1798 C C . TYR A 1 220 ? 14.006 9.217 18.503 1.00 88.25 220 TYR A C 1
ATOM 1800 O O . TYR A 1 220 ? 14.624 8.184 18.257 1.00 88.25 220 TYR A O 1
ATOM 1808 N N . ALA A 1 221 ? 13.304 9.880 17.585 1.00 86.12 221 ALA A N 1
ATOM 1809 C CA . ALA A 1 221 ? 13.303 9.531 16.176 1.00 86.12 221 ALA A CA 1
ATOM 1810 C C . ALA A 1 221 ? 14.743 9.413 15.663 1.00 86.12 221 ALA A C 1
ATOM 1812 O O . ALA A 1 221 ? 15.137 8.334 15.224 1.00 86.12 221 ALA A O 1
ATOM 1813 N N . ALA A 1 222 ? 15.572 10.453 15.824 1.00 82.62 222 ALA A N 1
ATOM 1814 C CA . ALA A 1 222 ? 16.976 10.441 15.398 1.00 82.62 222 ALA A CA 1
ATOM 1815 C C . ALA A 1 222 ? 17.786 9.276 16.006 1.00 82.62 222 ALA A C 1
ATOM 1817 O O . ALA A 1 222 ? 18.580 8.640 15.311 1.00 82.62 222 ALA A O 1
ATOM 1818 N N . LYS A 1 223 ? 17.559 8.938 17.283 1.00 82.94 223 LYS A N 1
ATOM 1819 C CA . LYS A 1 223 ? 18.212 7.788 17.940 1.00 82.94 223 LYS A CA 1
ATOM 1820 C C . LYS A 1 223 ? 17.740 6.434 17.395 1.00 82.94 223 LYS A C 1
ATOM 1822 O O . LYS A 1 223 ? 18.552 5.511 17.305 1.00 82.94 223 LYS A O 1
ATOM 1827 N N . LEU A 1 224 ? 16.467 6.305 17.016 1.00 79.81 224 LEU A N 1
ATOM 1828 C CA . LEU A 1 224 ? 15.932 5.108 16.355 1.00 79.81 224 LEU A CA 1
ATOM 1829 C C . LEU A 1 224 ? 16.444 4.981 14.911 1.00 79.81 224 LEU A C 1
ATOM 1831 O O . LEU A 1 224 ? 16.798 3.882 14.484 1.00 79.81 224 LEU A O 1
ATOM 1835 N N . PHE A 1 225 ? 16.534 6.098 14.183 1.00 72.44 225 PHE A N 1
ATOM 1836 C CA . PHE A 1 225 ? 17.079 6.169 12.825 1.00 72.44 225 PHE A CA 1
ATOM 1837 C C . PHE A 1 225 ? 18.561 5.773 12.767 1.00 72.44 225 PHE A C 1
ATOM 1839 O O . PHE A 1 225 ? 18.951 4.972 11.914 1.00 72.44 225 PHE A O 1
ATOM 1846 N N . GLY A 1 226 ? 19.377 6.329 13.672 1.00 63.44 226 GLY A N 1
ATOM 1847 C CA . GLY A 1 226 ? 20.844 6.268 13.661 1.00 63.44 226 GLY A CA 1
ATOM 1848 C C . GLY A 1 226 ? 21.469 4.973 14.184 1.00 63.44 226 GLY A C 1
ATOM 1849 O O . GLY A 1 226 ? 22.630 4.988 14.572 1.00 63.44 226 GLY A O 1
ATOM 1850 N N . PHE A 1 227 ? 20.717 3.868 14.225 1.00 61.28 227 PHE A N 1
ATOM 1851 C CA . PHE A 1 227 ? 21.195 2.558 14.691 1.00 61.28 227 PHE A CA 1
ATOM 1852 C C . PHE A 1 227 ? 21.812 2.600 16.106 1.00 61.28 227 PHE A C 1
ATOM 1854 O O . PHE A 1 227 ? 22.911 2.111 16.355 1.00 61.28 227 PHE A O 1
ATOM 1861 N N . SER A 1 228 ? 21.097 3.185 17.070 1.00 65.44 228 SER A N 1
ATOM 1862 C CA . SER A 1 228 ? 21.557 3.188 18.461 1.00 65.44 228 SER A CA 1
ATOM 1863 C C . SER A 1 228 ? 21.477 1.780 19.080 1.00 65.44 228 SER A C 1
ATOM 1865 O O . SER A 1 228 ? 20.427 1.135 18.976 1.00 65.44 228 SER A O 1
ATOM 1867 N N . PRO A 1 229 ? 22.504 1.301 19.815 1.00 64.75 229 PRO A N 1
ATOM 1868 C CA . PRO A 1 229 ? 22.385 0.082 20.624 1.00 64.75 229 PRO A CA 1
ATOM 1869 C C . PRO A 1 229 ? 21.258 0.188 21.667 1.00 64.75 229 PRO A C 1
ATOM 1871 O O . PRO A 1 229 ? 20.703 -0.832 22.074 1.00 64.75 229 PRO A O 1
ATOM 1874 N N . PHE A 1 230 ? 20.846 1.414 22.002 1.00 73.06 230 PHE A N 1
ATOM 1875 C CA . PHE A 1 230 ? 19.758 1.737 22.917 1.00 73.06 230 PHE A CA 1
ATOM 1876 C C . PHE A 1 230 ? 18.409 1.983 22.218 1.00 73.06 230 PHE A C 1
ATOM 1878 O O . PHE A 1 230 ? 17.458 2.409 22.867 1.00 73.06 230 PHE A O 1
ATOM 1885 N N . ALA A 1 231 ? 18.269 1.690 20.917 1.00 74.88 231 ALA A N 1
ATOM 1886 C CA . ALA A 1 231 ? 17.030 1.923 20.159 1.00 74.88 231 ALA A CA 1
ATOM 1887 C C . ALA A 1 231 ? 15.778 1.320 20.834 1.00 74.88 231 ALA A C 1
ATOM 1889 O O . ALA A 1 231 ? 14.701 1.909 20.808 1.00 74.88 231 ALA A O 1
ATOM 1890 N N . ARG A 1 232 ? 15.924 0.178 21.517 1.00 76.31 232 ARG A N 1
ATOM 1891 C CA . ARG A 1 232 ? 14.841 -0.460 22.287 1.00 76.31 232 ARG A CA 1
ATOM 1892 C C . ARG A 1 232 ? 14.306 0.398 23.436 1.00 76.31 232 ARG A C 1
ATOM 1894 O O . ARG A 1 232 ? 13.120 0.297 23.734 1.00 76.31 232 ARG A O 1
ATOM 1901 N N . PHE A 1 233 ? 15.148 1.216 24.063 1.00 80.81 233 PHE A N 1
ATOM 1902 C CA . PHE A 1 233 ? 14.748 2.094 25.165 1.00 80.81 233 PHE A CA 1
ATOM 1903 C C . PHE A 1 233 ? 13.947 3.297 24.666 1.00 80.81 233 PHE A C 1
ATOM 1905 O O . PHE A 1 233 ? 12.964 3.673 25.292 1.00 80.81 233 PHE A O 1
ATOM 1912 N N . TYR A 1 234 ? 14.304 3.843 23.502 1.00 82.50 234 TYR A N 1
ATOM 1913 C CA . TYR A 1 234 ? 13.613 5.001 22.924 1.00 82.50 234 TYR A CA 1
ATOM 1914 C C . TYR A 1 234 ? 12.294 4.644 22.228 1.00 82.50 234 TYR A C 1
ATOM 1916 O O . TYR A 1 234 ? 11.422 5.498 22.083 1.00 82.50 234 TYR A O 1
ATOM 1924 N N . PHE A 1 235 ? 12.133 3.391 21.789 1.00 80.56 235 PHE A N 1
ATOM 1925 C CA . PHE A 1 235 ? 10.970 2.958 21.012 1.00 80.56 235 PHE A CA 1
ATOM 1926 C C . PHE A 1 235 ? 9.619 3.207 21.715 1.00 80.56 235 PHE A C 1
ATOM 1928 O O . PHE A 1 235 ? 8.749 3.807 21.085 1.00 80.56 235 PHE A O 1
ATOM 1935 N N . PRO A 1 236 ? 9.400 2.799 22.986 1.00 79.25 236 PRO A N 1
ATOM 1936 C CA . PRO A 1 236 ? 8.102 2.976 23.637 1.00 79.25 236 PRO A CA 1
ATOM 1937 C C . PRO A 1 236 ? 7.682 4.445 23.755 1.00 79.25 236 PRO A C 1
ATOM 1939 O O . PRO A 1 236 ? 6.551 4.775 23.412 1.00 79.25 236 PRO A O 1
ATOM 1942 N N . GLU A 1 237 ? 8.596 5.323 24.178 1.00 81.38 237 GLU A N 1
ATOM 1943 C CA . GLU A 1 237 ? 8.305 6.754 24.326 1.00 81.38 237 GLU A CA 1
ATOM 1944 C C . GLU A 1 237 ? 8.089 7.437 22.972 1.00 81.38 237 GLU A C 1
ATOM 1946 O O . GLU A 1 237 ? 7.211 8.289 22.841 1.00 81.38 237 GLU A O 1
ATOM 1951 N N . GLN A 1 238 ? 8.859 7.062 21.943 1.00 85.44 238 GLN A N 1
ATOM 1952 C CA . GLN A 1 238 ? 8.637 7.579 20.593 1.00 85.44 238 GLN A CA 1
ATOM 1953 C C . GLN A 1 238 ? 7.257 7.167 20.075 1.00 85.44 238 GLN A C 1
ATOM 1955 O O . GLN A 1 238 ? 6.570 7.998 19.484 1.00 85.44 238 GLN A O 1
ATOM 1960 N N . ARG A 1 239 ? 6.831 5.922 20.322 1.00 82.56 239 ARG A N 1
ATOM 1961 C CA . ARG A 1 239 ? 5.522 5.408 19.903 1.00 82.56 239 ARG A CA 1
ATOM 1962 C C . ARG A 1 239 ? 4.375 6.183 20.546 1.00 82.56 239 ARG A C 1
ATOM 1964 O O . ARG A 1 239 ? 3.478 6.634 19.842 1.00 82.56 239 ARG A O 1
ATOM 1971 N N . GLU A 1 240 ? 4.436 6.381 21.859 1.00 81.62 240 GLU A N 1
ATOM 1972 C CA . GLU A 1 240 ? 3.445 7.158 22.612 1.00 81.62 240 GLU A CA 1
ATOM 1973 C C . GLU A 1 240 ? 3.343 8.601 22.094 1.00 81.62 240 GLU A C 1
ATOM 1975 O O . GLU A 1 240 ? 2.254 9.093 21.806 1.00 81.62 240 GLU A O 1
ATOM 1980 N N . ARG A 1 241 ? 4.486 9.270 21.898 1.00 87.19 241 ARG A N 1
ATOM 1981 C CA . ARG A 1 241 ? 4.527 10.635 21.350 1.00 87.19 241 ARG A CA 1
ATOM 1982 C C . ARG A 1 241 ? 4.002 10.708 19.916 1.00 87.19 241 ARG A C 1
ATOM 1984 O O . ARG A 1 241 ? 3.287 11.643 19.582 1.00 87.19 241 ARG A O 1
ATOM 1991 N N . THR A 1 242 ? 4.326 9.716 19.086 1.00 88.00 242 THR A N 1
ATOM 1992 C CA . THR A 1 242 ? 3.819 9.599 17.706 1.00 88.00 242 THR A CA 1
ATOM 1993 C C . THR A 1 242 ? 2.295 9.534 17.695 1.00 88.00 242 THR A C 1
ATOM 1995 O O . THR A 1 242 ? 1.658 10.199 16.887 1.00 88.00 242 THR A O 1
ATOM 1998 N N . TRP A 1 243 ? 1.702 8.772 18.612 1.00 84.62 243 TRP A N 1
ATOM 1999 C CA . TRP A 1 243 ? 0.252 8.695 18.727 1.00 84.62 243 TRP A CA 1
ATOM 2000 C C . TRP A 1 243 ? -0.362 10.029 19.157 1.00 84.62 243 TRP A C 1
ATOM 2002 O O . TRP A 1 243 ? -1.288 10.478 18.495 1.00 84.62 243 TRP A O 1
ATOM 2012 N N . ARG A 1 244 ? 0.202 10.726 20.153 1.00 84.75 244 ARG A N 1
ATOM 2013 C CA . ARG A 1 244 ? -0.271 12.075 20.533 1.00 84.75 244 ARG A CA 1
ATOM 2014 C C . ARG A 1 244 ? -0.252 13.065 19.366 1.00 84.75 244 ARG A C 1
ATOM 2016 O O . ARG A 1 244 ? -1.176 13.850 19.213 1.00 84.75 244 ARG A O 1
ATOM 2023 N N . ILE A 1 245 ? 0.777 13.009 18.518 1.00 89.19 245 ILE A N 1
ATOM 2024 C CA . ILE A 1 245 ? 0.848 13.826 17.292 1.00 89.19 245 ILE A CA 1
ATOM 2025 C C . ILE A 1 245 ? -0.308 13.485 16.333 1.00 89.19 245 ILE A C 1
ATOM 2027 O O . ILE A 1 245 ? -0.851 14.364 15.669 1.00 89.19 245 ILE A O 1
ATOM 2031 N N . LEU A 1 246 ? -0.691 12.210 16.263 1.00 88.75 246 LEU A N 1
ATOM 2032 C CA . LEU A 1 246 ? -1.762 11.702 15.406 1.00 88.75 246 LEU A CA 1
ATOM 2033 C C . LEU A 1 246 ? -3.151 11.752 16.049 1.00 88.75 246 LEU A C 1
ATOM 2035 O O . LEU A 1 246 ? -4.110 11.295 15.433 1.00 88.75 246 LEU A O 1
ATOM 2039 N N . ASP A 1 247 ? -3.303 12.310 17.239 1.00 85.75 247 ASP A N 1
ATOM 2040 C CA . ASP A 1 247 ? -4.585 12.438 17.936 1.00 85.75 247 ASP A CA 1
ATOM 2041 C C . ASP A 1 247 ? -4.872 13.909 18.259 1.00 85.75 247 ASP A C 1
ATOM 2043 O O . ASP A 1 247 ? -5.110 14.305 19.391 1.00 85.75 247 ASP A O 1
ATOM 2047 N N . GLN A 1 248 ? -4.753 14.747 17.233 1.00 84.62 248 GLN A N 1
ATOM 2048 C CA . GLN A 1 248 ? -4.888 16.204 17.330 1.00 84.62 248 GLN A CA 1
ATOM 2049 C C . GLN A 1 248 ? -6.236 16.728 16.816 1.00 84.62 248 GLN A C 1
ATOM 2051 O O . GLN A 1 248 ? -6.507 17.922 16.955 1.00 84.62 248 GLN A O 1
ATOM 2056 N N . ASP A 1 249 ? -6.992 15.873 16.122 1.00 85.31 249 ASP A N 1
ATOM 2057 C CA . ASP A 1 249 ? -8.288 16.184 15.530 1.00 85.31 249 ASP A CA 1
ATOM 2058 C C . ASP A 1 249 ? -9.400 15.721 16.470 1.00 85.31 249 ASP A C 1
ATOM 2060 O O . ASP A 1 249 ? -9.389 14.584 16.941 1.00 85.31 249 ASP A O 1
ATOM 2064 N N . GLU A 1 250 ? -10.389 16.582 16.688 1.00 82.31 250 GLU A N 1
ATOM 2065 C CA . GLU A 1 250 ? -11.602 16.196 17.399 1.00 82.31 250 GLU A CA 1
ATOM 2066 C C . GLU A 1 250 ? -12.535 15.394 16.476 1.00 82.31 250 GLU A C 1
ATOM 2068 O O . GLU A 1 250 ? -12.689 15.731 15.291 1.00 82.31 250 GLU A O 1
ATOM 2073 N N . PRO A 1 251 ? -13.157 14.319 16.987 1.00 78.56 251 PRO A N 1
ATOM 2074 C CA . PRO A 1 251 ? -14.105 13.528 16.219 1.00 78.56 251 PRO A CA 1
ATOM 2075 C C . PRO A 1 251 ? -15.346 14.367 15.884 1.00 78.56 251 PRO A C 1
ATOM 2077 O O . PRO A 1 251 ? -15.995 14.909 16.771 1.00 78.56 251 PRO A O 1
ATOM 2080 N N . ARG A 1 252 ? -15.698 14.451 14.595 1.00 83.94 252 ARG A N 1
ATOM 2081 C CA . ARG A 1 252 ? -16.974 15.022 14.139 1.00 83.94 252 ARG A CA 1
ATOM 2082 C C . ARG A 1 252 ? -17.936 13.889 13.817 1.00 83.94 252 ARG A C 1
ATOM 2084 O O . ARG A 1 252 ? -17.687 13.130 12.878 1.00 83.94 252 ARG A O 1
ATOM 2091 N N . TYR A 1 253 ? -19.007 13.788 14.587 1.00 86.31 253 TYR A N 1
ATOM 2092 C CA . TYR A 1 253 ? -20.024 12.758 14.432 1.00 86.31 253 TYR A CA 1
ATOM 2093 C C . TYR A 1 253 ? -21.410 13.300 14.772 1.00 86.31 253 TYR A C 1
ATOM 2095 O O . TYR A 1 253 ? -21.543 14.370 15.364 1.00 86.31 253 TYR A O 1
ATOM 2103 N N . GLN A 1 254 ? -22.421 12.551 14.360 1.00 86.44 254 GLN A N 1
ATOM 2104 C CA . GLN A 1 254 ? -23.793 12.666 14.840 1.00 86.44 254 GLN A CA 1
ATOM 2105 C C . GLN A 1 254 ? -24.113 11.414 15.656 1.00 86.44 254 GLN A C 1
ATOM 2107 O O . GLN A 1 254 ? -23.520 10.362 15.409 1.00 86.44 254 GLN A O 1
ATOM 2112 N N . GLU A 1 255 ? -25.015 11.526 16.625 1.00 86.94 255 GLU A N 1
ATOM 2113 C CA . GLU A 1 255 ? -25.581 10.338 17.267 1.00 86.94 255 GLU A CA 1
ATOM 2114 C C . GLU A 1 255 ? -26.472 9.627 16.242 1.00 86.94 255 GLU A C 1
ATOM 2116 O O . GLU A 1 255 ? -27.311 10.256 15.590 1.00 86.94 255 GLU A O 1
ATOM 2121 N N . ALA A 1 256 ? -26.228 8.338 16.041 1.00 79.50 256 ALA A N 1
ATOM 2122 C CA . ALA A 1 256 ? -27.037 7.492 15.183 1.00 79.50 256 ALA A CA 1
ATOM 2123 C C . ALA A 1 256 ? -28.287 7.036 15.948 1.00 79.50 256 ALA A C 1
ATOM 2125 O O . ALA A 1 256 ? -28.264 6.875 17.167 1.00 79.50 256 ALA A O 1
ATOM 2126 N N . SER A 1 257 ? -29.385 6.822 15.226 1.00 68.75 257 SER A N 1
ATOM 2127 C CA . SER A 1 257 ? -30.540 6.108 15.776 1.00 68.75 257 SER A CA 1
ATOM 2128 C C . SER A 1 257 ? -30.190 4.637 15.998 1.00 68.75 257 SER A C 1
ATOM 2130 O O . SER A 1 257 ? -29.348 4.093 15.279 1.00 68.75 257 SER A O 1
ATOM 2132 N N . ASP A 1 258 ? -30.854 3.995 16.964 1.00 62.00 258 ASP A N 1
ATOM 2133 C CA . ASP A 1 258 ? -30.764 2.547 17.154 1.00 62.00 258 ASP A CA 1
ATOM 2134 C C . ASP A 1 258 ? -31.118 1.843 15.839 1.00 62.00 258 ASP A C 1
ATOM 2136 O O . 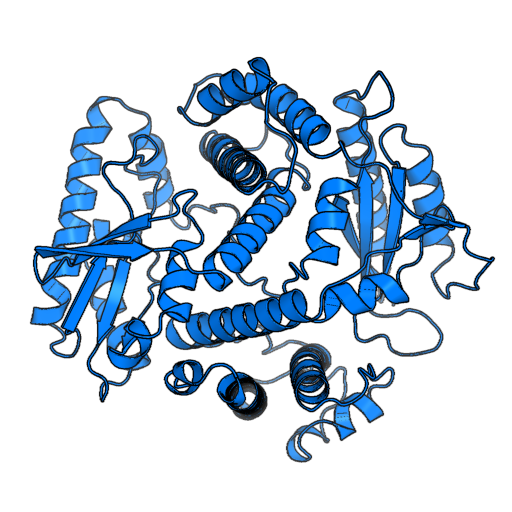ASP A 1 258 ? -32.236 1.944 15.328 1.00 62.00 258 ASP A O 1
ATOM 2140 N N . GLN A 1 259 ? -30.133 1.157 15.266 1.00 62.62 259 GLN A N 1
ATOM 2141 C CA . GLN A 1 259 ? -30.283 0.366 14.053 1.00 62.62 259 GLN A CA 1
ATOM 2142 C C . GLN A 1 259 ? -30.065 -1.097 14.405 1.00 62.62 259 GLN A C 1
ATOM 2144 O O . GLN A 1 259 ? -29.086 -1.434 15.072 1.00 62.62 259 GLN A O 1
ATOM 2149 N N . ASP A 1 260 ? -30.945 -1.975 13.918 1.00 68.12 260 ASP A N 1
ATOM 2150 C CA . ASP A 1 260 ? -30.629 -3.398 13.883 1.00 68.12 260 ASP A CA 1
ATOM 2151 C C . ASP A 1 260 ? -29.418 -3.590 12.967 1.00 68.12 260 ASP A C 1
ATOM 2153 O O . ASP A 1 260 ? -29.431 -3.259 11.780 1.00 68.12 260 ASP A O 1
ATOM 2157 N N . THR A 1 261 ? -28.326 -4.047 13.566 1.00 72.38 261 THR A N 1
ATOM 2158 C CA . THR A 1 261 ? -27.016 -4.061 12.922 1.00 72.38 261 THR A CA 1
ATOM 2159 C C . THR A 1 261 ? -26.766 -5.346 12.142 1.00 72.38 261 THR A C 1
ATOM 2161 O O . THR A 1 261 ? -25.826 -5.403 11.348 1.00 72.38 261 THR A O 1
ATOM 2164 N N . GLY A 1 262 ? -27.549 -6.403 12.401 1.00 78.69 262 GLY A N 1
ATOM 2165 C CA . GLY A 1 262 ? -27.331 -7.738 11.841 1.00 78.69 262 GLY A CA 1
ATOM 2166 C C . GLY A 1 262 ? -26.000 -8.403 12.241 1.00 78.69 262 GLY A C 1
ATOM 2167 O O . GLY A 1 262 ? -25.677 -9.474 11.711 1.00 78.69 262 GLY A O 1
ATOM 2168 N N . TYR A 1 263 ? -25.210 -7.800 13.143 1.00 83.00 263 TYR A N 1
ATOM 2169 C CA . TYR A 1 263 ? -23.965 -8.378 13.657 1.00 83.00 263 TYR A CA 1
ATOM 2170 C C . TYR A 1 263 ? -24.224 -9.355 14.816 1.00 83.00 263 TYR A C 1
ATOM 2172 O O . TYR A 1 263 ? -25.167 -9.172 15.584 1.00 83.00 263 TYR A O 1
ATOM 2180 N N . PRO A 1 264 ? -23.367 -10.380 14.992 1.00 86.25 264 PRO A N 1
ATOM 2181 C CA . PRO A 1 264 ? -23.495 -11.317 16.104 1.00 86.25 264 PRO A CA 1
ATOM 2182 C C . PRO A 1 264 ? -23.401 -10.633 17.474 1.00 86.25 264 PRO A C 1
ATOM 2184 O O . PRO A 1 264 ? -22.516 -9.809 17.705 1.00 86.25 264 PRO A O 1
ATOM 2187 N N . GLU A 1 265 ? -24.256 -11.034 18.415 1.00 87.62 265 GLU A N 1
ATOM 2188 C CA . GLU A 1 265 ? -24.324 -10.424 19.749 1.00 87.62 265 GLU A CA 1
ATOM 2189 C C . GLU A 1 265 ? -23.002 -10.542 20.526 1.00 87.62 265 GLU A C 1
ATOM 2191 O O . GLU A 1 265 ? -22.601 -9.616 21.229 1.00 87.62 265 GLU A O 1
ATOM 2196 N N . HIS A 1 266 ? -22.271 -11.651 20.369 1.00 88.44 266 HIS A N 1
ATOM 2197 C CA . HIS A 1 266 ? -20.975 -11.834 21.029 1.00 88.44 266 HIS A CA 1
ATOM 2198 C C . HIS A 1 266 ? -19.916 -10.840 20.539 1.00 88.44 266 HIS A C 1
ATOM 2200 O O . HIS A 1 266 ? -19.092 -10.398 21.338 1.00 88.44 266 HIS A O 1
ATOM 2206 N N . LEU A 1 267 ? -19.962 -10.446 19.259 1.00 89.81 267 LEU A N 1
ATOM 2207 C CA . LEU A 1 267 ? -19.109 -9.384 18.728 1.00 89.81 267 LEU A CA 1
ATOM 2208 C C . LEU A 1 267 ? -19.478 -8.048 19.368 1.00 89.81 267 LEU A C 1
ATOM 2210 O O . LEU A 1 267 ? -18.587 -7.351 19.838 1.00 89.81 267 LEU A O 1
ATOM 2214 N N . LEU A 1 268 ? -20.766 -7.700 19.395 1.00 90.44 268 LEU A N 1
ATOM 2215 C CA . LEU A 1 268 ? -21.232 -6.428 19.956 1.00 90.44 268 LEU A CA 1
ATOM 2216 C C . LEU A 1 268 ? -20.833 -6.301 21.434 1.00 90.44 268 LEU A C 1
ATOM 2218 O O . LEU A 1 268 ? -20.152 -5.345 21.795 1.00 90.44 268 LEU A O 1
ATOM 2222 N N . ARG A 1 269 ? -21.090 -7.341 22.240 1.00 92.00 269 ARG A N 1
ATOM 2223 C CA . ARG A 1 269 ? -20.658 -7.404 23.648 1.00 92.00 269 ARG A CA 1
ATOM 2224 C C . ARG A 1 269 ? -19.140 -7.274 23.802 1.00 92.00 269 ARG A C 1
ATOM 2226 O O . ARG A 1 269 ? -18.666 -6.641 24.743 1.00 92.00 269 ARG A O 1
ATOM 2233 N N . PHE A 1 270 ? -18.358 -7.875 22.904 1.00 94.31 270 PHE A N 1
ATOM 2234 C CA . PHE A 1 270 ? -16.904 -7.721 22.926 1.00 94.31 270 PHE A CA 1
ATOM 2235 C C . PHE A 1 270 ? -16.476 -6.281 22.614 1.00 94.31 270 PHE A C 1
ATOM 2237 O O . PHE A 1 270 ? -15.568 -5.761 23.261 1.00 94.31 270 PHE 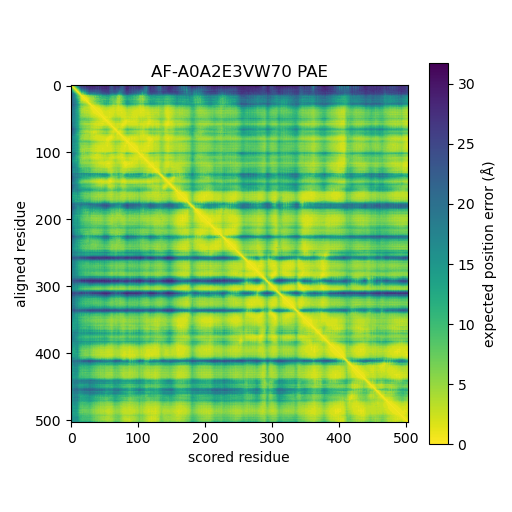A O 1
ATOM 2244 N N . LEU A 1 271 ? -17.124 -5.612 21.659 1.00 93.75 271 LEU A N 1
ATOM 2245 C CA . LEU A 1 271 ? -16.838 -4.209 21.364 1.00 93.75 271 LEU A CA 1
ATOM 2246 C C . LEU A 1 271 ? -17.189 -3.303 22.545 1.00 93.75 271 LEU A C 1
ATOM 2248 O O . LEU A 1 271 ? -16.382 -2.436 22.870 1.00 93.75 271 LEU A O 1
ATOM 2252 N N . ASP A 1 272 ? -18.294 -3.553 23.244 1.00 93.12 272 ASP A N 1
ATOM 2253 C CA . ASP A 1 272 ? -18.646 -2.820 24.465 1.00 93.12 272 ASP A CA 1
ATOM 2254 C C . ASP A 1 272 ? -17.552 -2.960 25.534 1.00 93.12 272 ASP A C 1
ATOM 2256 O O . ASP A 1 272 ? -17.082 -1.965 26.090 1.00 93.12 272 ASP A O 1
ATOM 2260 N N . GLN A 1 273 ? -17.033 -4.177 25.736 1.00 93.75 273 GLN A N 1
ATOM 2261 C CA . GLN A 1 273 ? -15.884 -4.416 26.620 1.00 93.75 273 GLN A CA 1
ATOM 2262 C C . GLN A 1 273 ? -14.615 -3.690 26.147 1.00 93.75 273 GLN A C 1
ATOM 2264 O O . GLN A 1 273 ? -13.809 -3.234 26.963 1.00 93.75 273 GLN A O 1
ATOM 2269 N N . LEU A 1 274 ? -14.396 -3.565 24.831 1.00 92.69 274 LEU A N 1
ATOM 2270 C CA . LEU A 1 274 ? -13.272 -2.788 24.310 1.00 92.69 274 LEU A CA 1
ATOM 2271 C C . LEU A 1 274 ? -13.405 -1.305 24.664 1.00 92.69 274 LEU A C 1
ATOM 2273 O O . LEU A 1 274 ? -12.390 -0.694 25.010 1.00 92.69 274 LEU A O 1
ATOM 2277 N N . LEU A 1 275 ? -14.617 -0.743 24.614 1.00 91.94 275 LEU A N 1
ATOM 2278 C CA . LEU A 1 275 ? -14.891 0.666 24.917 1.00 91.94 275 LEU A CA 1
ATOM 2279 C C . LEU A 1 275 ? -14.612 1.043 26.380 1.00 91.94 275 LEU A C 1
ATOM 2281 O O . LEU A 1 275 ? -14.348 2.215 26.663 1.00 91.94 275 LEU A O 1
ATOM 2285 N N . GLU A 1 276 ? -14.596 0.074 27.300 1.00 89.81 276 GLU A N 1
ATOM 2286 C CA . GLU A 1 276 ? -14.185 0.282 28.695 1.00 89.81 276 GLU A CA 1
ATOM 2287 C C . GLU A 1 276 ? -12.697 0.652 28.825 1.00 89.81 276 GLU A C 1
ATOM 2289 O O . GLU A 1 276 ? -12.268 1.245 29.823 1.00 89.81 276 GLU A O 1
ATOM 2294 N N . ASN A 1 277 ? -11.872 0.325 27.823 1.00 88.56 277 ASN A N 1
ATOM 2295 C CA . ASN A 1 277 ? -10.461 0.686 27.851 1.00 88.56 277 ASN A CA 1
ATOM 2296 C C . ASN A 1 277 ? -10.299 2.211 27.742 1.00 88.56 277 ASN A C 1
ATOM 2298 O O . ASN A 1 277 ? -10.808 2.834 26.810 1.00 88.56 277 ASN A O 1
ATOM 2302 N N . PRO A 1 278 ? -9.486 2.847 28.609 1.00 85.44 278 PRO A N 1
ATOM 2303 C CA . PRO A 1 278 ? -9.373 4.306 28.649 1.00 85.44 278 PRO A CA 1
ATOM 2304 C C . PRO A 1 278 ? -8.820 4.904 27.351 1.00 85.44 278 PRO A C 1
ATOM 2306 O O . PRO A 1 278 ? -9.064 6.072 27.065 1.00 85.44 278 PRO A O 1
ATOM 2309 N N . ILE A 1 279 ? -8.085 4.104 26.585 1.00 86.88 279 ILE A N 1
ATOM 2310 C CA . ILE A 1 279 ? -7.451 4.499 25.332 1.00 86.88 279 ILE A CA 1
ATOM 2311 C C . ILE A 1 279 ? -8.331 4.312 24.095 1.00 86.88 279 ILE A C 1
ATOM 2313 O O . ILE A 1 279 ? -7.931 4.746 23.017 1.00 86.88 279 ILE A O 1
ATOM 2317 N N . VAL A 1 280 ? -9.478 3.642 24.224 1.00 90.69 280 VAL A N 1
ATOM 2318 C CA . VAL A 1 280 ? -10.400 3.400 23.113 1.00 90.69 280 VAL A CA 1
ATOM 2319 C C . VAL A 1 280 ? -11.440 4.512 23.102 1.00 90.69 280 VAL A C 1
ATOM 2321 O O . VAL A 1 280 ? -12.174 4.724 24.067 1.00 90.69 280 VAL A O 1
ATOM 2324 N N . GLU A 1 281 ? -11.465 5.254 22.003 1.00 90.81 281 GLU A N 1
ATOM 2325 C CA . GLU A 1 281 ? -12.474 6.277 21.753 1.00 90.81 281 GLU A CA 1
ATOM 2326 C C . GLU A 1 281 ? -13.732 5.670 21.146 1.00 90.81 281 GLU A C 1
ATOM 2328 O O . GLU A 1 281 ? -14.830 6.057 21.526 1.00 90.81 281 GLU A O 1
ATOM 2333 N N . ASP A 1 282 ? -13.572 4.730 20.215 1.00 93.00 282 ASP A N 1
ATOM 2334 C CA . ASP A 1 282 ? -14.670 4.016 19.566 1.00 93.00 282 ASP A CA 1
ATOM 2335 C C . ASP A 1 282 ? -14.146 2.753 18.854 1.00 93.00 282 ASP A C 1
ATOM 2337 O O . ASP A 1 282 ? -12.934 2.593 18.669 1.00 93.00 282 ASP A O 1
ATOM 2341 N N . ALA A 1 283 ? -15.044 1.883 18.401 1.00 93.06 283 ALA A N 1
ATOM 2342 C CA . ALA A 1 283 ? -14.749 0.784 17.493 1.00 93.06 283 ALA A CA 1
ATOM 2343 C C . ALA A 1 283 ? -15.740 0.791 16.322 1.00 93.06 283 ALA A C 1
ATOM 2345 O O . ALA A 1 283 ? -16.950 0.706 16.516 1.00 93.06 283 ALA A O 1
ATOM 2346 N N . LEU A 1 284 ? -15.210 0.880 15.100 1.00 90.81 284 LEU A N 1
ATOM 2347 C CA . LEU A 1 284 ? -16.008 0.882 13.878 1.00 90.81 284 LEU A CA 1
ATOM 2348 C C . LEU A 1 284 ? -16.005 -0.496 13.231 1.00 90.81 284 LEU A C 1
ATOM 2350 O O . LEU A 1 284 ? -14.950 -0.953 12.784 1.00 90.81 284 LEU A O 1
ATOM 2354 N N . ILE A 1 285 ? -17.173 -1.124 13.111 1.00 88.69 285 ILE A N 1
ATOM 2355 C CA . ILE A 1 285 ? -17.346 -2.309 12.279 1.00 88.69 285 ILE A CA 1
ATOM 2356 C C . ILE A 1 285 ? -17.620 -1.865 10.851 1.00 88.69 285 ILE A C 1
ATOM 2358 O O . ILE A 1 285 ? -18.588 -1.172 10.547 1.00 88.69 285 ILE A O 1
ATOM 2362 N N . ILE A 1 286 ? -16.736 -2.283 9.963 1.00 82.62 286 ILE A N 1
ATOM 2363 C CA . ILE A 1 286 ? -16.773 -1.968 8.551 1.00 82.62 286 ILE A CA 1
ATOM 2364 C C . ILE A 1 286 ? -17.093 -3.266 7.821 1.00 82.62 286 ILE A C 1
ATOM 2366 O O . ILE A 1 286 ? -16.258 -4.187 7.801 1.00 82.62 286 ILE A O 1
ATOM 2370 N N . PRO A 1 287 ? -18.280 -3.351 7.204 1.00 73.38 287 PRO A N 1
ATOM 2371 C CA . PRO A 1 287 ? -18.627 -4.518 6.427 1.00 73.38 287 PRO A CA 1
ATOM 2372 C C . PRO A 1 287 ? -17.637 -4.690 5.268 1.00 73.38 287 PRO A C 1
ATOM 2374 O O . PRO A 1 287 ? -17.027 -3.736 4.774 1.00 73.38 287 PRO A O 1
ATOM 2377 N N . SER A 1 288 ? -17.415 -5.919 4.810 1.00 72.62 288 SER A N 1
ATOM 2378 C CA . SER A 1 288 ? -16.719 -6.095 3.537 1.00 72.62 288 SER A CA 1
ATOM 2379 C C . SER A 1 288 ? -17.562 -5.492 2.416 1.00 72.62 288 SER A C 1
ATOM 2381 O O . SER A 1 288 ? -18.772 -5.638 2.439 1.00 72.62 288 SER A O 1
ATOM 2383 N N . LEU A 1 289 ? -16.930 -4.893 1.401 1.00 66.56 289 LEU A N 1
ATOM 2384 C CA . LEU A 1 289 ? -17.599 -4.337 0.210 1.00 66.56 289 LEU A CA 1
ATOM 2385 C C . LEU A 1 289 ? -18.593 -5.277 -0.490 1.00 66.56 289 LEU A C 1
ATOM 2387 O O . LEU A 1 289 ? -19.234 -4.839 -1.415 1.00 66.56 289 LEU A O 1
ATOM 2391 N N . LEU A 1 290 ? -18.635 -6.567 -0.173 1.00 62.34 290 LEU A N 1
ATOM 2392 C CA . LEU A 1 290 ? -19.516 -7.547 -0.798 1.00 62.34 290 LEU A CA 1
ATOM 2393 C C . LEU A 1 290 ? -20.015 -8.431 0.345 1.00 62.34 290 LEU A C 1
ATOM 2395 O O . LEU A 1 290 ? -19.270 -9.298 0.815 1.00 62.34 290 LEU A O 1
ATOM 2399 N N . GLN A 1 291 ? -21.194 -8.122 0.885 1.00 58.28 291 GLN A N 1
ATOM 2400 C CA . GLN A 1 291 ? -21.835 -8.914 1.934 1.00 58.28 291 GLN A CA 1
ATOM 2401 C C . GLN A 1 291 ? -23.044 -9.616 1.358 1.00 58.28 291 GLN A C 1
ATOM 2403 O O . GLN A 1 291 ? -23.870 -9.006 0.698 1.00 58.28 291 GLN A O 1
ATOM 2408 N N . ASN A 1 292 ? -23.092 -10.915 1.611 1.00 49.91 292 ASN A N 1
ATOM 2409 C CA . ASN A 1 292 ? -24.176 -11.776 1.199 1.00 49.91 292 ASN A CA 1
ATOM 2410 C C . ASN A 1 292 ? -25.234 -11.730 2.310 1.00 49.91 292 ASN A C 1
ATOM 2412 O O . ASN A 1 292 ? -24.935 -12.230 3.393 1.00 49.91 292 ASN A O 1
ATOM 2416 N N . THR A 1 293 ? -26.436 -11.219 2.015 1.00 52.44 293 THR A N 1
ATOM 2417 C CA . THR A 1 293 ? -27.701 -11.360 2.787 1.00 52.44 293 THR A CA 1
ATOM 2418 C C . THR A 1 293 ? -27.933 -10.464 4.018 1.00 52.44 293 THR A C 1
ATOM 2420 O O . THR A 1 293 ? -27.020 -9.801 4.498 1.00 52.44 293 THR A O 1
ATOM 2423 N N . ASP A 1 294 ? -29.169 -10.528 4.542 1.00 52.38 294 ASP A N 1
ATOM 2424 C CA . ASP A 1 294 ? -29.706 -9.855 5.745 1.00 52.38 294 ASP A CA 1
ATOM 2425 C C . ASP A 1 294 ? -28.914 -10.126 7.040 1.00 52.38 294 ASP A C 1
ATOM 2427 O O . ASP A 1 294 ? -29.045 -9.402 8.023 1.00 52.38 294 ASP A O 1
ATOM 2431 N N . LYS A 1 295 ? -28.077 -11.174 7.059 1.00 60.16 295 LYS A N 1
ATOM 2432 C CA . LYS A 1 295 ? -27.109 -11.442 8.131 1.00 60.16 295 LYS A CA 1
ATOM 2433 C C . LYS A 1 295 ? -25.696 -11.227 7.618 1.00 60.16 295 LYS A C 1
ATOM 2435 O O . LYS A 1 295 ? -25.318 -11.751 6.570 1.00 60.16 295 LYS A O 1
ATOM 2440 N N . ILE A 1 296 ? -24.880 -10.530 8.403 1.00 68.38 296 ILE A N 1
ATOM 2441 C CA . ILE A 1 296 ? -23.526 -10.168 7.995 1.00 68.38 296 ILE A CA 1
ATOM 2442 C C . ILE A 1 296 ? -22.603 -11.395 8.018 1.00 68.38 296 ILE A C 1
ATOM 2444 O O . ILE A 1 296 ? -22.230 -11.903 9.074 1.00 68.38 296 ILE A O 1
ATOM 2448 N N . LYS A 1 297 ? -22.193 -11.850 6.827 1.00 67.81 297 LYS A N 1
ATOM 2449 C CA . LYS A 1 297 ? -21.304 -13.010 6.629 1.00 67.81 297 LYS A CA 1
ATOM 2450 C C . LYS A 1 297 ? -19.964 -12.631 5.996 1.00 67.81 297 LYS A C 1
ATOM 2452 O O . LYS A 1 297 ? -19.784 -11.573 5.392 1.00 67.81 297 LYS A O 1
ATOM 2457 N N . GLY A 1 298 ? -19.000 -13.544 6.080 1.00 73.31 298 GLY A N 1
ATOM 2458 C CA . GLY A 1 298 ? -17.712 -13.456 5.402 1.00 73.31 298 GLY A CA 1
ATOM 2459 C C . GLY A 1 298 ? -16.631 -12.816 6.261 1.00 73.31 298 GLY A C 1
ATOM 2460 O O . GLY A 1 298 ? -15.947 -13.516 7.006 1.00 73.31 298 GLY A O 1
ATOM 2461 N N . LYS A 1 299 ? -16.395 -11.508 6.101 1.00 78.81 299 LYS A N 1
ATOM 2462 C CA . LYS A 1 299 ? -15.350 -10.799 6.851 1.00 78.81 299 LYS A CA 1
ATOM 2463 C C . LYS A 1 299 ? -15.812 -9.417 7.313 1.00 78.81 299 LYS A C 1
ATOM 2465 O O . LYS A 1 299 ? -16.171 -8.593 6.478 1.00 78.81 299 LYS A O 1
ATOM 2470 N N . ALA A 1 300 ? -15.711 -9.156 8.612 1.00 81.44 300 ALA A N 1
ATOM 2471 C CA . ALA A 1 300 ? -15.872 -7.840 9.216 1.00 81.44 300 ALA A CA 1
ATOM 2472 C C . ALA A 1 300 ? -14.493 -7.238 9.515 1.00 81.44 300 ALA A C 1
ATOM 2474 O O . ALA A 1 300 ? -13.618 -7.897 10.084 1.00 81.44 300 ALA A O 1
ATOM 2475 N N . PHE A 1 301 ? -14.284 -5.991 9.105 1.00 85.56 301 PHE A N 1
ATOM 2476 C CA . PHE A 1 301 ? -13.088 -5.230 9.454 1.00 85.56 301 PHE A CA 1
ATOM 2477 C C . PHE A 1 301 ? -13.430 -4.329 10.633 1.00 85.56 301 PHE A C 1
ATOM 2479 O O . PHE A 1 301 ? -14.380 -3.566 10.536 1.00 85.56 301 PHE A O 1
ATOM 2486 N N . ILE A 1 302 ? -12.676 -4.402 11.725 1.00 89.88 302 ILE A N 1
ATOM 2487 C CA . ILE A 1 302 ? -12.912 -3.567 12.902 1.00 89.88 302 ILE A CA 1
ATOM 2488 C C . ILE A 1 302 ? -11.776 -2.562 13.027 1.00 89.88 302 ILE A C 1
ATOM 2490 O O . ILE A 1 302 ? -10.626 -2.944 13.240 1.00 89.88 302 ILE A O 1
ATOM 2494 N N . ASP A 1 303 ? -12.095 -1.278 12.907 1.00 90.56 303 ASP A N 1
ATOM 2495 C CA . ASP A 1 303 ? -11.152 -0.198 13.174 1.00 90.56 303 ASP A CA 1
ATOM 2496 C C . ASP A 1 303 ? -11.366 0.321 14.601 1.00 90.56 303 ASP A C 1
ATOM 2498 O O . ASP A 1 303 ? -12.341 1.010 14.891 1.00 90.56 303 ASP A O 1
ATOM 2502 N N . VAL A 1 304 ? -10.433 0.002 15.495 1.00 92.38 304 VAL A N 1
ATOM 2503 C CA . VAL A 1 304 ? -10.417 0.482 16.879 1.00 92.38 304 VAL A CA 1
ATOM 2504 C C . VAL A 1 304 ? -9.765 1.863 16.907 1.00 92.38 304 VAL A C 1
ATOM 2506 O O . VAL A 1 304 ? -8.566 2.014 16.643 1.00 92.38 304 VAL A O 1
ATOM 2509 N N . ILE A 1 305 ? -10.565 2.884 17.205 1.00 91.62 305 ILE A N 1
ATOM 2510 C CA . ILE A 1 305 ? -10.139 4.279 17.257 1.00 91.62 305 ILE A CA 1
ATOM 2511 C C . ILE A 1 305 ? -9.511 4.546 18.619 1.00 91.62 305 ILE A C 1
ATOM 2513 O O . ILE A 1 305 ? -10.156 4.457 19.660 1.00 91.62 305 ILE A O 1
ATOM 2517 N N . LEU A 1 306 ? -8.234 4.896 18.601 1.00 89.25 306 LEU A N 1
ATOM 2518 C CA . LEU A 1 306 ? -7.442 5.175 19.783 1.00 89.25 306 LEU A CA 1
ATOM 2519 C C . LEU A 1 306 ? -7.403 6.678 20.074 1.00 89.25 306 LEU A C 1
ATOM 2521 O O . LEU A 1 306 ? -7.055 7.458 19.184 1.00 89.25 306 LEU A O 1
ATOM 2525 N N . SER A 1 307 ? -7.642 7.068 21.329 1.00 86.00 307 SER A N 1
ATOM 2526 C CA . SER A 1 307 ? -7.436 8.439 21.811 1.00 86.00 307 SER A CA 1
ATOM 2527 C C . SER A 1 307 ? -6.401 8.528 22.934 1.00 86.00 307 SER A C 1
ATOM 2529 O O . SER A 1 307 ? -6.326 7.712 23.853 1.00 86.00 307 SER A O 1
ATOM 2531 N N . SER A 1 308 ? -5.594 9.573 22.836 1.00 73.62 308 SER A N 1
ATOM 2532 C CA . SER A 1 308 ? -4.591 10.025 23.783 1.00 73.62 308 SER A CA 1
ATOM 2533 C C . SER A 1 308 ? -5.063 11.184 24.671 1.00 73.62 308 SER A C 1
ATOM 2535 O O . SER A 1 308 ? -4.321 11.593 25.567 1.00 73.62 308 SER A O 1
ATOM 2537 N N . ASN A 1 309 ? -6.290 11.685 24.465 1.00 65.88 309 ASN A N 1
ATOM 2538 C CA . ASN A 1 309 ? -6.854 12.833 25.184 1.00 65.88 309 ASN A CA 1
ATOM 2539 C C . ASN A 1 309 ? -7.096 12.565 26.679 1.00 65.88 309 ASN A C 1
ATOM 2541 O O . ASN A 1 309 ? -7.166 13.504 27.476 1.00 65.88 309 ASN A O 1
ATOM 2545 N N . LYS A 1 310 ? -7.164 11.298 27.113 1.00 62.69 310 LYS A N 1
ATOM 2546 C CA . LYS A 1 310 ? -7.202 10.976 28.547 1.00 62.69 310 LYS A CA 1
ATOM 2547 C C . LYS A 1 310 ? -5.802 11.148 29.151 1.00 62.69 310 LYS A C 1
ATOM 2549 O O . LYS A 1 310 ? -4.844 10.500 28.737 1.00 62.69 310 LYS A O 1
ATOM 2554 N N . LYS A 1 311 ? -5.694 12.011 30.174 1.00 54.66 311 LYS A N 1
ATOM 2555 C CA . LYS A 1 311 ? -4.445 12.556 30.761 1.00 54.66 311 LYS A CA 1
ATOM 2556 C C . LYS A 1 311 ? -3.374 11.540 31.215 1.00 54.66 311 LYS A C 1
ATOM 2558 O O . LYS A 1 311 ? -2.279 11.968 31.572 1.00 54.66 311 LYS A O 1
ATOM 2563 N N . LYS A 1 312 ? -3.624 10.226 31.207 1.00 57.88 312 LYS A N 1
ATOM 2564 C CA . LYS A 1 312 ? -2.629 9.193 31.551 1.00 57.88 312 LYS A CA 1
ATOM 2565 C C . LYS A 1 312 ? -2.802 7.921 30.714 1.00 57.88 312 LYS A C 1
ATOM 2567 O O . LYS A 1 312 ? -3.195 6.887 31.236 1.00 57.88 312 LYS A O 1
ATOM 2572 N N . VAL A 1 313 ? -2.469 7.985 29.427 1.00 61.16 313 VAL A N 1
ATOM 2573 C CA . VAL A 1 313 ? -2.225 6.773 28.626 1.00 61.16 313 VAL A CA 1
ATOM 2574 C C . VAL A 1 313 ? -1.000 6.044 29.181 1.00 61.16 313 VAL A C 1
ATOM 2576 O O . VAL A 1 313 ? 0.101 6.595 29.180 1.00 61.16 313 VAL A O 1
ATOM 2579 N N . ASN A 1 314 ? -1.167 4.807 29.648 1.00 65.31 314 ASN A N 1
ATOM 2580 C CA . ASN A 1 314 ? -0.072 3.951 30.089 1.00 65.31 314 ASN A CA 1
ATOM 2581 C C . ASN A 1 314 ? 0.311 2.968 28.973 1.00 65.31 314 ASN A C 1
ATOM 2583 O O . ASN A 1 314 ? -0.538 2.385 28.303 1.00 65.31 314 ASN A O 1
ATOM 2587 N N . LYS A 1 315 ? 1.607 2.676 28.817 1.00 64.94 315 LYS A N 1
ATOM 2588 C CA . LYS A 1 315 ? 2.104 1.598 27.940 1.00 64.94 315 LYS A CA 1
ATOM 2589 C C . LYS A 1 315 ? 1.398 0.254 28.183 1.00 64.94 315 LYS A C 1
ATOM 2591 O O . LYS A 1 315 ? 1.277 -0.555 27.261 1.00 64.94 315 LYS A O 1
ATOM 2596 N N . LYS A 1 316 ? 0.977 -0.013 29.423 1.00 72.44 316 LYS A N 1
ATOM 2597 C CA . LYS A 1 316 ? 0.228 -1.225 29.785 1.00 72.44 316 LYS A CA 1
ATOM 2598 C C . LYS A 1 316 ? -1.145 -1.290 29.108 1.00 72.44 316 LYS A C 1
ATOM 2600 O O . LYS A 1 316 ? -1.567 -2.398 28.790 1.00 72.44 316 LYS A O 1
ATOM 2605 N N . ASP A 1 317 ? -1.774 -0.152 28.825 1.00 76.38 317 ASP A N 1
ATOM 2606 C CA . ASP A 1 317 ? -3.130 -0.085 28.267 1.00 76.38 317 ASP A CA 1
ATOM 2607 C C . ASP A 1 317 ? -3.157 -0.640 26.845 1.00 76.38 317 ASP A C 1
ATOM 2609 O O . ASP A 1 317 ? -3.975 -1.496 26.534 1.00 76.38 317 ASP A O 1
ATOM 2613 N N . PHE A 1 318 ? -2.178 -0.272 26.012 1.00 75.44 318 PHE A N 1
ATOM 2614 C CA . PHE A 1 318 ? -2.068 -0.818 24.655 1.00 75.44 318 PHE A CA 1
ATOM 2615 C C . PHE A 1 318 ? -1.850 -2.337 24.664 1.00 75.44 318 PHE A C 1
ATOM 2617 O O . PHE A 1 318 ? -2.447 -3.074 23.885 1.00 75.44 318 PHE A O 1
ATOM 2624 N N . LYS A 1 319 ? -0.995 -2.824 25.573 1.00 77.69 319 LYS A N 1
ATOM 2625 C CA . LYS A 1 319 ? -0.727 -4.262 25.708 1.00 77.69 319 LYS A CA 1
ATOM 2626 C C . LYS A 1 319 ? -1.961 -5.021 26.201 1.00 77.69 319 LYS A C 1
ATOM 2628 O O . LYS A 1 319 ? -2.168 -6.160 25.798 1.00 77.69 319 LYS A O 1
ATOM 2633 N N . ARG A 1 320 ? -2.748 -4.419 27.097 1.00 84.38 320 ARG A N 1
ATOM 2634 C CA . ARG A 1 320 ? -4.010 -4.984 27.584 1.00 84.38 320 ARG A CA 1
ATOM 2635 C C . ARG A 1 320 ? -5.034 -5.061 26.454 1.00 84.38 320 ARG A C 1
ATOM 2637 O O . ARG A 1 320 ? -5.556 -6.144 26.225 1.00 84.38 320 ARG A O 1
ATOM 2644 N N . LEU A 1 321 ? -5.230 -3.961 25.728 1.00 87.00 321 LEU A N 1
ATOM 2645 C CA . LEU A 1 321 ? -6.157 -3.873 24.603 1.00 87.00 321 LEU A CA 1
ATOM 2646 C C . LEU A 1 321 ? -5.852 -4.922 23.527 1.00 87.00 321 LEU A C 1
ATOM 2648 O O . LEU A 1 321 ? -6.737 -5.662 23.114 1.00 87.00 321 LEU A O 1
ATOM 2652 N N . GLN A 1 322 ? -4.585 -5.046 23.120 1.00 83.56 322 GLN A N 1
ATOM 2653 C CA . GLN A 1 322 ? -4.195 -6.067 22.146 1.00 83.56 322 GLN A CA 1
ATOM 2654 C C . GLN A 1 322 ? -4.468 -7.483 22.661 1.00 83.56 322 GLN A C 1
ATOM 2656 O O . GLN A 1 322 ? -5.028 -8.287 21.931 1.00 83.56 322 GLN A O 1
ATOM 2661 N N . ARG A 1 323 ? -4.106 -7.791 23.914 1.00 87.06 323 ARG A N 1
ATOM 2662 C CA . ARG A 1 323 ? -4.345 -9.123 24.490 1.00 87.06 323 ARG A CA 1
ATOM 2663 C C . ARG A 1 323 ? -5.823 -9.493 24.500 1.00 87.06 323 ARG A C 1
ATOM 2665 O O . ARG A 1 323 ? -6.132 -10.651 24.264 1.00 87.06 323 ARG A O 1
ATOM 2672 N N . GLN A 1 324 ? -6.706 -8.533 24.777 1.00 90.44 324 GLN A N 1
ATOM 2673 C CA . GLN A 1 324 ? -8.152 -8.752 24.708 1.00 90.44 324 GLN A CA 1
ATOM 2674 C C . GLN A 1 324 ? -8.586 -9.107 23.280 1.00 90.44 324 GLN A C 1
ATOM 2676 O O . GLN A 1 324 ? -9.304 -10.082 23.092 1.00 90.44 324 GLN A O 1
ATOM 2681 N N . ILE A 1 325 ? -8.092 -8.372 22.276 1.00 90.56 325 ILE A N 1
ATOM 2682 C CA . ILE A 1 325 ? -8.347 -8.666 20.856 1.00 90.56 325 ILE A CA 1
ATOM 2683 C C . ILE A 1 325 ? -7.797 -10.038 20.458 1.00 90.56 325 ILE A C 1
ATOM 2685 O O . ILE A 1 325 ? -8.509 -10.807 19.824 1.00 90.56 325 ILE A O 1
ATOM 2689 N N . ASP A 1 326 ? -6.565 -10.375 20.840 1.00 87.88 326 ASP A N 1
ATOM 2690 C CA . ASP A 1 326 ? -5.956 -11.667 20.508 1.00 87.88 326 ASP A CA 1
ATOM 2691 C C . ASP A 1 326 ? -6.738 -12.829 21.132 1.00 87.88 326 ASP A C 1
ATOM 2693 O O . ASP A 1 326 ? -7.016 -13.815 20.458 1.00 87.88 326 ASP A O 1
ATOM 2697 N N . GLN A 1 327 ? -7.159 -12.691 22.394 1.00 90.56 327 GLN A N 1
ATOM 2698 C CA . GLN A 1 327 ? -7.980 -13.692 23.079 1.00 90.56 327 GLN A CA 1
ATOM 2699 C C . GLN A 1 327 ? -9.329 -13.899 22.391 1.00 90.56 327 GLN A C 1
ATOM 2701 O O . GLN A 1 327 ? -9.737 -15.043 22.207 1.00 90.56 327 GLN A O 1
ATOM 2706 N N . PHE A 1 328 ? -9.995 -12.815 21.985 1.00 90.62 328 PHE A N 1
ATOM 2707 C CA . PHE A 1 328 ? -11.230 -12.893 21.207 1.00 90.62 328 PHE A CA 1
ATOM 2708 C C . PHE A 1 328 ? -10.990 -13.594 19.863 1.00 90.62 328 PHE A C 1
ATOM 2710 O O . PHE A 1 328 ? -11.675 -14.554 19.529 1.00 90.62 328 PHE A O 1
ATOM 2717 N N . MET A 1 329 ? -9.955 -13.194 19.119 1.00 87.62 329 MET A N 1
ATOM 2718 C CA . MET A 1 329 ? -9.608 -13.811 17.835 1.00 87.62 329 MET A CA 1
ATOM 2719 C C . MET A 1 329 ? -9.288 -15.309 17.958 1.00 87.62 329 MET A C 1
ATOM 2721 O O . MET A 1 329 ? -9.685 -16.086 17.091 1.00 87.62 329 MET A O 1
ATOM 2725 N N . ASP A 1 330 ? -8.596 -15.719 19.023 1.00 87.19 330 ASP A N 1
ATOM 2726 C CA . ASP A 1 330 ? -8.274 -17.122 19.306 1.00 87.19 330 ASP A CA 1
ATOM 2727 C C . ASP A 1 330 ? -9.516 -17.943 19.683 1.00 87.19 330 ASP A C 1
ATOM 2729 O O . ASP A 1 330 ? -9.569 -19.140 19.395 1.00 87.19 330 ASP A O 1
ATOM 2733 N N . GLN A 1 331 ? -10.510 -17.329 20.331 1.00 87.81 331 GLN A N 1
ATOM 2734 C CA . GLN A 1 331 ? -11.800 -17.961 20.623 1.00 87.81 331 GLN A CA 1
ATOM 2735 C C . GLN A 1 331 ? -12.609 -18.155 19.338 1.00 87.81 331 GLN A C 1
ATOM 2737 O O . GLN A 1 331 ? -13.021 -19.275 19.043 1.00 87.81 331 GLN A O 1
ATOM 2742 N N . GLU A 1 332 ? -12.738 -17.108 18.522 1.00 85.31 332 GLU A N 1
ATOM 2743 C CA . GLU A 1 332 ? -13.464 -17.164 17.248 1.00 85.31 332 GLU A CA 1
ATOM 2744 C C . GLU A 1 332 ? -12.817 -18.134 16.248 1.00 85.31 332 GLU A C 1
ATOM 2746 O O . GLU A 1 332 ? -13.504 -18.788 15.467 1.00 85.31 332 GLU A O 1
ATOM 2751 N N . ALA A 1 333 ? -11.489 -18.282 16.278 1.00 80.94 333 ALA A N 1
ATOM 2752 C CA . ALA A 1 333 ? -10.776 -19.220 15.414 1.00 80.94 333 ALA A CA 1
ATOM 2753 C C . ALA A 1 333 ? -11.061 -20.701 15.730 1.00 80.94 333 ALA A C 1
ATOM 2755 O O . ALA A 1 333 ? -10.813 -21.549 14.872 1.00 80.94 333 ALA A O 1
ATOM 2756 N N . LYS A 1 334 ? -11.554 -21.016 16.936 1.00 82.44 334 LYS A N 1
ATOM 2757 C CA . LYS A 1 334 ? -11.915 -22.383 17.354 1.00 82.44 334 LYS A CA 1
ATOM 2758 C C . LYS A 1 334 ? -13.327 -22.785 16.934 1.00 82.44 334 LYS A C 1
ATOM 2760 O O . LYS A 1 334 ? -13.663 -23.960 17.033 1.00 82.44 334 LYS A O 1
ATOM 2765 N N . VAL A 1 335 ? -14.142 -21.834 16.483 1.00 78.31 335 VAL A N 1
ATOM 2766 C CA . VAL A 1 335 ? -15.480 -22.113 15.964 1.00 78.31 335 VAL A CA 1
ATOM 2767 C C . VAL A 1 335 ? -15.329 -22.677 14.551 1.00 78.31 335 VAL A C 1
ATOM 2769 O O . VAL A 1 335 ? -15.003 -21.950 13.605 1.00 78.31 335 VAL A O 1
ATOM 2772 N N . GLU A 1 336 ? -15.522 -23.989 14.406 1.00 56.97 336 GLU A N 1
ATOM 2773 C CA . GLU A 1 336 ? -15.593 -24.625 13.090 1.00 56.97 336 GLU A CA 1
ATOM 2774 C C . GLU A 1 336 ? -16.704 -23.962 12.260 1.00 56.97 336 GLU A C 1
ATOM 2776 O O . GLU A 1 336 ? -17.794 -23.689 12.755 1.00 56.97 336 GLU A O 1
ATOM 2781 N N . ASP A 1 337 ? -16.393 -23.631 11.005 1.00 59.66 337 ASP A N 1
ATOM 2782 C CA . ASP A 1 337 ? -17.303 -22.953 10.073 1.00 59.66 337 ASP A CA 1
ATOM 2783 C C . ASP A 1 337 ? -17.877 -21.595 10.528 1.00 59.66 337 ASP A C 1
ATOM 2785 O O . ASP A 1 337 ? -18.960 -21.204 10.092 1.00 59.66 337 ASP A O 1
ATOM 2789 N N . ALA A 1 338 ? -17.116 -20.809 11.304 1.00 65.56 338 ALA A N 1
ATOM 2790 C CA . ALA A 1 338 ? -17.479 -19.424 11.621 1.00 65.56 338 ALA A CA 1
ATOM 2791 C C . ALA A 1 338 ? -17.941 -18.644 10.368 1.00 65.56 338 ALA A C 1
ATOM 2793 O O . ALA A 1 338 ? -17.164 -18.411 9.427 1.00 65.56 338 ALA A O 1
ATOM 2794 N N . GLU A 1 339 ? -19.215 -18.229 10.360 1.00 70.56 339 GLU A N 1
ATOM 2795 C CA . GLU A 1 339 ? -19.825 -17.525 9.225 1.00 70.56 339 GLU A CA 1
ATOM 2796 C C . GLU A 1 339 ? -19.175 -16.156 8.982 1.00 70.56 339 GLU A C 1
ATOM 2798 O O . GLU A 1 339 ? -19.145 -15.681 7.843 1.00 70.56 339 GLU A O 1
ATOM 2803 N N . LEU A 1 340 ? -18.613 -15.543 10.029 1.00 77.50 340 LEU A N 1
ATOM 2804 C CA . LEU A 1 340 ? -17.985 -14.228 10.004 1.00 77.50 340 LEU A CA 1
ATOM 2805 C C . LEU A 1 340 ? -16.563 -14.289 10.571 1.00 77.50 340 LEU A C 1
ATOM 2807 O O . LEU A 1 340 ? -16.325 -14.792 11.661 1.00 77.50 340 LEU A O 1
ATOM 2811 N N . LYS A 1 341 ? -15.601 -13.753 9.817 1.00 82.12 341 LYS A N 1
ATOM 2812 C CA . LYS A 1 341 ? -14.202 -13.606 10.241 1.00 82.12 341 LYS A CA 1
ATOM 2813 C C . LYS A 1 341 ? -13.906 -12.159 10.590 1.00 82.12 341 LYS A C 1
ATOM 2815 O O . LYS A 1 341 ? -14.296 -11.261 9.849 1.00 82.12 341 LYS A O 1
ATOM 2820 N N . PHE A 1 342 ? -13.128 -11.935 11.636 1.00 84.94 342 PHE A N 1
ATOM 2821 C CA . PHE A 1 342 ? -12.800 -10.589 12.103 1.00 84.94 342 PHE A CA 1
ATOM 2822 C C . PHE A 1 342 ? -11.378 -10.179 11.705 1.00 84.94 342 PHE A C 1
ATOM 2824 O O . PHE A 1 342 ? -10.497 -11.017 11.495 1.00 84.94 342 PHE A O 1
ATOM 2831 N N . ASP A 1 343 ? -11.154 -8.880 11.538 1.00 85.06 343 ASP A N 1
ATOM 2832 C CA . ASP A 1 343 ? -9.830 -8.300 11.299 1.00 85.06 343 ASP A CA 1
ATOM 2833 C C . ASP A 1 343 ? -9.744 -6.934 11.960 1.00 85.06 343 ASP A C 1
ATOM 2835 O O . ASP A 1 343 ? -10.306 -5.958 11.462 1.00 85.06 343 ASP A O 1
ATOM 2839 N N . PHE A 1 344 ? -9.056 -6.904 13.096 1.00 87.00 344 PHE A N 1
ATOM 2840 C CA . PHE A 1 344 ? -8.888 -5.716 13.914 1.00 87.00 344 PHE A CA 1
ATOM 2841 C C . PHE A 1 344 ? -7.682 -4.901 13.450 1.00 87.00 344 PHE A C 1
ATOM 2843 O O . PHE A 1 344 ? -6.575 -5.421 13.288 1.00 87.00 344 PHE A O 1
ATOM 2850 N N . ASN A 1 345 ? -7.884 -3.598 13.297 1.00 86.62 345 ASN A N 1
ATOM 2851 C CA . ASN A 1 345 ? -6.832 -2.618 13.070 1.00 86.62 345 ASN A CA 1
ATOM 2852 C C . ASN A 1 345 ? -6.973 -1.486 14.084 1.00 86.62 345 ASN A C 1
ATOM 2854 O O . ASN A 1 345 ? -8.082 -1.102 14.444 1.00 86.62 345 ASN A O 1
ATOM 2858 N N . PHE A 1 346 ? -5.855 -0.909 14.516 1.00 87.56 346 PHE A N 1
ATOM 2859 C CA . PHE A 1 346 ? -5.897 0.342 15.266 1.00 87.56 346 PHE A CA 1
ATOM 2860 C C . PHE A 1 346 ? -5.855 1.536 14.318 1.00 87.56 346 PHE A C 1
ATOM 2862 O O . PHE A 1 346 ? -5.251 1.474 13.249 1.00 87.56 346 PHE A O 1
ATOM 2869 N N . THR A 1 347 ? -6.449 2.649 14.731 1.00 89.50 347 THR A N 1
ATOM 2870 C CA . THR A 1 347 ? -6.328 3.948 14.062 1.00 89.50 347 THR A CA 1
ATOM 2871 C C . THR A 1 347 ? -6.450 5.077 15.084 1.00 89.50 347 THR A C 1
ATOM 2873 O O . THR A 1 347 ? -6.720 4.837 16.254 1.00 89.50 347 THR A O 1
ATOM 2876 N N . THR A 1 348 ? -6.253 6.318 14.657 1.00 90.31 348 THR A N 1
ATOM 2877 C CA . THR A 1 348 ? -6.633 7.526 15.407 1.00 90.31 348 THR A CA 1
ATOM 2878 C C . THR A 1 348 ? -7.651 8.322 14.596 1.00 90.31 348 THR A C 1
ATOM 2880 O O . THR A 1 348 ? -7.816 8.057 13.399 1.00 90.31 348 THR A O 1
ATOM 2883 N N . ILE A 1 349 ? -8.299 9.325 15.198 1.00 88.94 349 ILE A N 1
ATOM 2884 C CA . ILE A 1 349 ? -9.222 10.209 14.467 1.00 88.94 349 ILE A CA 1
ATOM 2885 C C . ILE A 1 349 ? -8.518 10.928 13.314 1.00 88.94 349 ILE A C 1
ATOM 2887 O O . ILE A 1 349 ? -9.034 10.927 12.199 1.00 88.94 349 ILE A O 1
ATOM 2891 N N . THR A 1 350 ? -7.311 11.458 13.533 1.00 91.06 350 THR A N 1
ATOM 2892 C CA . THR A 1 350 ? -6.541 12.134 12.474 1.00 91.06 350 THR A CA 1
ATOM 2893 C C . THR A 1 350 ? -6.231 11.185 11.313 1.00 91.06 350 THR A C 1
ATOM 2895 O O . THR A 1 350 ? -6.449 11.532 10.154 1.00 91.06 350 THR A O 1
ATOM 2898 N N . VAL A 1 351 ? -5.741 9.969 11.600 1.00 91.31 351 VAL A N 1
ATOM 2899 C CA . VAL A 1 351 ? -5.404 8.985 10.554 1.00 91.31 351 VAL A CA 1
ATOM 2900 C C . VAL A 1 351 ? -6.660 8.547 9.808 1.00 91.31 351 VAL A C 1
ATOM 2902 O O . VAL A 1 351 ? -6.654 8.515 8.577 1.00 91.31 351 VAL A O 1
ATOM 2905 N N . LEU A 1 352 ? -7.747 8.272 10.533 1.00 89.44 352 LEU A N 1
ATOM 2906 C CA . LEU A 1 352 ? -9.024 7.885 9.946 1.00 89.44 352 LEU A CA 1
ATOM 2907 C C . LEU A 1 352 ? -9.559 8.993 9.031 1.00 89.44 352 LEU A C 1
ATOM 2909 O O . LEU A 1 352 ? -9.861 8.724 7.872 1.00 89.44 352 LEU A O 1
ATOM 2913 N N . LYS A 1 353 ? -9.593 10.240 9.508 1.00 89.69 353 LYS A N 1
ATOM 2914 C CA . LYS A 1 353 ? -10.023 11.415 8.741 1.00 89.69 353 LYS A CA 1
ATOM 2915 C C . LYS A 1 353 ? -9.194 11.605 7.477 1.00 89.69 353 LYS A C 1
ATOM 2917 O O . LYS A 1 353 ? -9.770 11.740 6.401 1.00 89.69 353 LYS A O 1
ATOM 2922 N N . LEU A 1 354 ? -7.862 11.567 7.581 1.00 91.25 354 LEU A N 1
ATOM 2923 C CA . LEU A 1 354 ? -6.975 11.688 6.421 1.00 91.25 354 LEU A CA 1
ATOM 2924 C C . LEU A 1 354 ? -7.224 10.575 5.405 1.00 91.25 354 LEU A C 1
ATOM 2926 O O . LEU A 1 354 ? -7.318 10.848 4.209 1.00 91.25 354 LEU A O 1
ATOM 2930 N N . ARG A 1 355 ? -7.357 9.330 5.874 1.00 90.06 355 ARG A N 1
ATOM 2931 C CA . ARG A 1 355 ? -7.597 8.168 5.017 1.00 90.06 355 ARG A CA 1
ATOM 2932 C C . ARG A 1 355 ? -8.923 8.294 4.268 1.00 90.06 355 ARG A C 1
ATOM 2934 O O . ARG A 1 355 ? -8.943 8.092 3.058 1.00 90.06 355 ARG A O 1
ATOM 2941 N N . GLN A 1 356 ? -9.986 8.689 4.967 1.00 88.75 356 GLN A N 1
ATOM 2942 C CA . GLN A 1 356 ? -11.329 8.857 4.411 1.00 88.75 356 GLN A CA 1
ATOM 2943 C C . GLN A 1 356 ? -11.406 10.040 3.441 1.00 88.75 356 GLN A C 1
ATOM 2945 O O . GLN A 1 356 ? -11.645 9.843 2.253 1.00 88.75 356 GLN A O 1
ATOM 295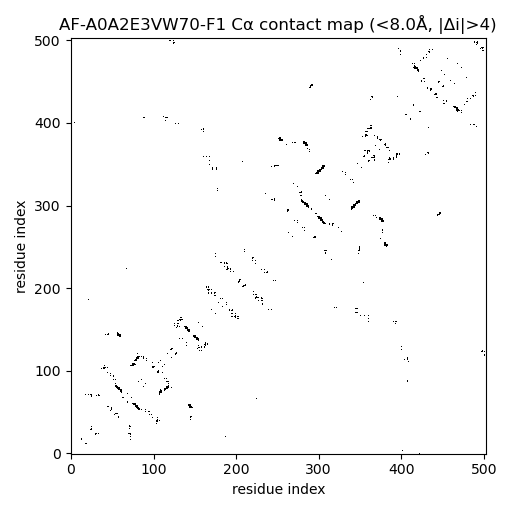0 N N . GLN A 1 357 ? -11.118 11.258 3.909 1.00 88.06 357 GLN A N 1
ATOM 2951 C CA . GLN A 1 357 ? -11.283 12.491 3.125 1.00 88.06 357 GLN A CA 1
ATOM 2952 C C . GLN A 1 357 ? -10.428 12.518 1.854 1.00 88.06 357 GLN A C 1
ATOM 2954 O O . GLN A 1 357 ? -10.796 13.162 0.872 1.00 88.06 357 GLN A O 1
ATOM 2959 N N . ARG A 1 358 ? -9.286 11.818 1.867 1.00 89.69 358 ARG A N 1
ATOM 2960 C CA . ARG A 1 358 ? -8.367 11.729 0.729 1.00 89.69 358 ARG A CA 1
ATOM 2961 C C . ARG A 1 358 ? -8.431 10.399 -0.019 1.00 89.69 358 ARG A C 1
ATOM 2963 O O . ARG A 1 358 ? -7.570 10.176 -0.858 1.00 89.69 358 ARG A O 1
ATOM 2970 N N . ALA A 1 359 ? -9.394 9.523 0.271 1.00 90.19 359 ALA A N 1
ATOM 2971 C CA . ALA A 1 359 ? -9.550 8.222 -0.387 1.00 90.19 359 ALA A CA 1
ATOM 2972 C C . ALA A 1 359 ? -8.260 7.361 -0.420 1.00 90.19 359 ALA A C 1
ATOM 2974 O O . ALA A 1 359 ? -7.957 6.699 -1.413 1.00 90.19 359 ALA A O 1
ATOM 2975 N N . LEU A 1 360 ? -7.480 7.346 0.668 1.00 90.00 360 LEU A N 1
ATOM 2976 C CA . LEU A 1 360 ? -6.185 6.647 0.748 1.00 90.00 360 LEU A CA 1
ATOM 2977 C C . LEU A 1 360 ? -6.363 5.149 1.050 1.00 90.00 360 LEU A C 1
ATOM 2979 O O . LEU A 1 360 ? -5.823 4.624 2.022 1.00 90.00 360 LEU A O 1
ATOM 2983 N N . PHE A 1 361 ? -7.134 4.460 0.213 1.00 84.69 361 PHE A N 1
ATOM 2984 C CA . PHE A 1 361 ? -7.487 3.050 0.375 1.00 84.69 361 PHE A CA 1
ATOM 2985 C C . PHE A 1 361 ? -6.812 2.175 -0.673 1.00 84.69 361 PHE A C 1
ATOM 2987 O O . PHE A 1 361 ? -6.524 2.608 -1.787 1.00 84.69 361 PHE A O 1
ATOM 2994 N N . THR A 1 362 ? -6.574 0.906 -0.326 1.00 80.38 362 THR A N 1
ATOM 2995 C CA . THR A 1 362 ? -6.044 -0.065 -1.299 1.00 80.38 362 THR A CA 1
ATOM 2996 C C . THR A 1 362 ? -7.003 -0.246 -2.478 1.00 80.38 362 THR A C 1
ATOM 2998 O O . THR A 1 362 ? -6.547 -0.481 -3.597 1.00 80.38 362 THR A O 1
ATOM 3001 N N . TYR A 1 363 ? -8.311 -0.126 -2.230 1.00 85.69 363 TYR A N 1
ATOM 3002 C CA . TYR A 1 363 ? -9.336 -0.068 -3.263 1.00 85.69 363 TYR A CA 1
ATOM 3003 C C . TYR A 1 363 ? -10.030 1.297 -3.218 1.00 85.69 363 TYR A C 1
ATOM 3005 O O . TYR A 1 363 ? -10.547 1.656 -2.162 1.00 85.69 363 TYR A O 1
ATOM 3013 N N . PRO A 1 364 ? -10.065 2.045 -4.335 1.00 86.88 364 PRO A N 1
ATOM 3014 C CA . PRO A 1 364 ? -10.439 3.463 -4.341 1.00 86.88 364 PRO A CA 1
ATOM 3015 C C . PRO A 1 364 ? -11.796 3.794 -3.708 1.00 86.88 364 PRO A C 1
ATOM 3017 O O . PRO A 1 364 ? -11.932 4.823 -3.053 1.00 86.88 364 PRO A O 1
ATOM 3020 N N . LEU A 1 365 ? -12.785 2.913 -3.874 1.00 86.25 365 LEU A N 1
ATOM 3021 C CA . LEU A 1 365 ? -14.166 3.147 -3.442 1.00 86.25 365 LEU A CA 1
ATOM 3022 C C . LEU A 1 365 ? -14.453 2.690 -1.999 1.00 86.25 365 LEU A C 1
ATOM 3024 O O . LEU A 1 365 ? -15.545 2.922 -1.487 1.00 86.25 365 LEU A O 1
ATOM 3028 N N . GLU A 1 366 ? -13.480 2.088 -1.300 1.00 79.31 366 GLU A N 1
ATOM 3029 C CA . GLU A 1 366 ? -13.681 1.640 0.090 1.00 79.31 366 GLU A CA 1
ATOM 3030 C C . GLU A 1 366 ? -13.964 2.806 1.048 1.00 79.31 366 GLU A C 1
ATOM 3032 O O . GLU A 1 366 ? -14.716 2.629 2.002 1.00 79.31 366 GLU A O 1
ATOM 3037 N N . GLY A 1 367 ? -13.401 3.994 0.804 1.00 76.12 367 GLY A N 1
ATOM 3038 C CA . GLY A 1 367 ? -13.651 5.167 1.647 1.00 76.12 367 GLY A CA 1
ATOM 3039 C C . GLY A 1 367 ? -15.098 5.627 1.619 1.00 76.12 367 GLY A C 1
ATOM 3040 O O . GLY A 1 367 ? -15.704 5.860 2.661 1.00 76.12 367 GLY A O 1
ATOM 3041 N N . TRP A 1 368 ? -15.669 5.687 0.416 1.00 78.94 368 TRP A N 1
ATOM 3042 C CA . TRP A 1 368 ? -17.072 6.040 0.232 1.00 78.94 368 TRP A CA 1
ATOM 3043 C C . TRP A 1 368 ? -17.969 5.048 0.972 1.00 78.94 368 TRP A C 1
ATOM 3045 O O . TRP A 1 368 ? -18.791 5.449 1.793 1.00 78.94 368 TRP A O 1
ATOM 3055 N N . TYR A 1 369 ? -17.739 3.751 0.762 1.00 77.50 369 TYR A N 1
ATOM 3056 C CA . TYR A 1 369 ? -18.502 2.697 1.425 1.00 77.50 369 TYR A CA 1
ATOM 3057 C C . TYR A 1 369 ? -18.427 2.781 2.957 1.00 77.50 369 TYR A C 1
ATOM 3059 O O . TYR A 1 369 ? -19.442 2.704 3.648 1.00 77.50 369 TYR A O 1
ATOM 3067 N N . ARG A 1 370 ? -17.223 3.009 3.498 1.00 74.31 370 ARG A N 1
ATOM 3068 C CA . ARG A 1 370 ? -17.003 3.157 4.943 1.00 74.31 370 ARG A CA 1
ATOM 3069 C C . ARG A 1 370 ? -17.784 4.324 5.545 1.00 74.31 370 ARG A C 1
ATOM 3071 O O . ARG A 1 370 ? -18.234 4.198 6.674 1.00 74.31 370 ARG A O 1
ATOM 3078 N N . GLY A 1 371 ? -17.937 5.436 4.825 1.00 72.00 371 GLY A N 1
ATOM 3079 C CA . GLY A 1 371 ? -18.713 6.584 5.306 1.00 72.00 371 GLY A CA 1
ATOM 3080 C C . GLY A 1 371 ? -20.219 6.318 5.402 1.00 72.00 371 GLY A C 1
ATOM 3081 O O . GLY A 1 371 ? -20.891 6.956 6.202 1.00 72.00 371 GLY A O 1
ATOM 3082 N N . GLN A 1 372 ? -20.747 5.380 4.610 1.00 75.75 372 GLN A N 1
ATOM 3083 C CA . GLN A 1 372 ? -22.188 5.117 4.523 1.00 75.75 372 GLN A CA 1
ATOM 3084 C C . GLN A 1 372 ? -22.662 3.927 5.367 1.00 75.75 372 GLN A C 1
ATOM 3086 O O . GLN A 1 372 ? -23.824 3.896 5.756 1.00 75.75 372 GLN A O 1
ATOM 3091 N N . LYS A 1 373 ? -21.804 2.922 5.589 1.00 78.81 373 LYS A N 1
ATOM 3092 C CA . LYS A 1 373 ? -22.218 1.602 6.107 1.00 78.81 373 LYS A CA 1
ATOM 3093 C C . LYS A 1 373 ? -21.434 1.127 7.336 1.00 78.81 373 LYS A C 1
ATOM 3095 O O . LYS A 1 373 ? -21.593 -0.019 7.748 1.00 78.81 373 LYS A O 1
ATOM 3100 N N . ALA A 1 374 ? -20.542 1.948 7.891 1.00 84.06 374 ALA A N 1
ATOM 3101 C CA . ALA A 1 374 ? -19.831 1.576 9.112 1.00 84.06 374 ALA A CA 1
ATOM 3102 C C . ALA A 1 374 ? -20.759 1.673 10.329 1.00 84.06 374 ALA A C 1
ATOM 3104 O O . ALA A 1 374 ? -21.437 2.680 10.511 1.00 84.06 374 ALA A O 1
ATOM 3105 N N . TYR A 1 375 ? -20.728 0.650 11.177 1.00 87.69 375 TYR A N 1
ATOM 3106 C CA . TYR A 1 375 ? -21.387 0.656 12.478 1.00 87.69 375 TYR A CA 1
ATOM 3107 C C . TYR A 1 375 ? -20.400 1.107 13.557 1.00 87.69 375 TYR A C 1
ATOM 3109 O O . TYR A 1 375 ? -19.264 0.632 13.581 1.00 87.69 375 TYR A O 1
ATOM 3117 N N . SER A 1 376 ? -20.821 2.000 14.447 1.00 91.12 376 SER A N 1
ATOM 3118 C CA . SER A 1 376 ? -20.046 2.433 15.614 1.00 91.12 376 SER A CA 1
ATOM 3119 C C . SER A 1 376 ? -20.573 1.748 16.865 1.00 91.12 376 SER A C 1
ATOM 3121 O O . SER A 1 376 ? -21.766 1.817 17.147 1.00 91.12 376 SER A O 1
ATOM 3123 N N . ALA A 1 377 ? -19.674 1.154 17.648 1.00 91.94 377 ALA A N 1
ATOM 3124 C CA . ALA A 1 377 ? -20.023 0.585 18.946 1.00 91.94 377 ALA A CA 1
ATOM 3125 C C . ALA A 1 377 ? -20.515 1.649 19.948 1.00 91.94 377 ALA A C 1
ATOM 3127 O O . ALA A 1 377 ? -21.249 1.327 20.871 1.00 91.94 377 ALA A O 1
ATOM 3128 N N . ARG A 1 378 ? -20.150 2.926 19.761 1.00 90.38 378 ARG A N 1
ATOM 3129 C CA . ARG A 1 378 ? -20.697 4.055 20.535 1.00 90.38 378 ARG A CA 1
ATOM 3130 C C . ARG A 1 378 ? -21.973 4.669 19.959 1.00 90.38 378 ARG A C 1
ATOM 3132 O O . ARG A 1 378 ? -22.393 5.700 20.469 1.00 90.38 378 ARG A O 1
ATOM 3139 N N . GLY A 1 379 ? -22.548 4.106 18.898 1.00 89.06 379 GLY A N 1
ATOM 3140 C CA . GLY A 1 379 ? -23.729 4.683 18.252 1.00 89.06 379 GLY A CA 1
ATOM 3141 C C . GLY A 1 379 ? -23.440 5.986 17.503 1.00 89.06 379 GLY A C 1
ATOM 3142 O O . GLY A 1 379 ? -24.316 6.827 17.363 1.00 89.06 379 GLY A O 1
ATOM 3143 N N . ARG A 1 380 ? -22.213 6.190 17.008 1.00 89.19 380 ARG A N 1
ATOM 3144 C CA . ARG A 1 380 ? -21.803 7.424 16.320 1.00 89.19 380 ARG A CA 1
ATOM 3145 C C . ARG A 1 380 ? -21.737 7.269 14.807 1.00 89.19 380 ARG A C 1
ATOM 3147 O O . ARG A 1 380 ? -21.119 6.345 14.282 1.00 89.19 380 ARG A O 1
ATOM 3154 N N . GLN A 1 381 ? -22.234 8.264 14.085 1.00 87.00 381 GLN A N 1
ATOM 3155 C CA . GLN A 1 381 ? -22.061 8.382 12.643 1.00 87.00 381 GLN A CA 1
ATOM 3156 C C . GLN A 1 381 ? -20.979 9.412 12.306 1.00 87.00 381 GLN A C 1
ATOM 3158 O O . GLN A 1 381 ? -21.174 10.621 12.438 1.00 87.00 381 GLN A O 1
ATOM 3163 N N . TYR A 1 382 ? -19.815 8.937 11.857 1.00 85.62 382 TYR A N 1
ATOM 3164 C CA . TYR A 1 382 ? -18.702 9.805 11.472 1.00 85.62 382 TYR A CA 1
ATOM 3165 C C . TYR A 1 382 ? -18.890 10.386 10.070 1.00 85.62 382 TYR A C 1
ATOM 3167 O O . TYR A 1 382 ? -18.911 9.662 9.076 1.00 85.62 382 TYR A O 1
ATOM 3175 N N . ASN A 1 383 ? -18.908 11.715 9.979 1.00 79.69 383 ASN A N 1
ATOM 3176 C CA . ASN A 1 383 ? -19.121 12.417 8.718 1.00 79.69 383 ASN A CA 1
ATOM 3177 C C . ASN A 1 383 ? -17.787 12.821 8.077 1.00 79.69 383 ASN A C 1
ATOM 3179 O O . ASN A 1 383 ? -17.175 13.835 8.428 1.00 79.69 383 ASN A O 1
ATOM 3183 N N . PHE A 1 384 ? -17.337 12.033 7.098 1.00 82.56 384 PHE A N 1
ATOM 3184 C CA . PHE A 1 384 ? -16.165 12.348 6.280 1.00 82.56 384 PHE A CA 1
ATOM 3185 C C . PHE A 1 384 ? -16.584 12.776 4.876 1.00 82.56 384 PHE A C 1
ATOM 3187 O O . PHE A 1 384 ? -17.074 11.975 4.087 1.00 82.56 384 PHE A O 1
ATOM 3194 N N . HIS A 1 385 ? -16.339 14.039 4.533 1.00 83.50 385 HIS A N 1
ATOM 3195 C CA . HIS A 1 385 ? -16.558 14.518 3.173 1.00 83.50 385 HIS A CA 1
ATOM 3196 C C . HIS A 1 385 ? -15.379 14.124 2.272 1.00 83.50 385 HIS A C 1
ATOM 3198 O O . HIS A 1 385 ? -14.260 14.613 2.455 1.00 83.50 385 HIS A O 1
ATOM 3204 N N . ILE A 1 386 ? -15.627 13.227 1.315 1.00 86.06 386 ILE A N 1
ATOM 3205 C CA . ILE A 1 386 ? -14.630 12.774 0.341 1.00 86.06 386 ILE A CA 1
ATOM 3206 C C . ILE A 1 386 ? -14.775 13.604 -0.931 1.00 86.06 386 ILE A C 1
ATOM 3208 O O . ILE A 1 386 ? -15.834 13.631 -1.555 1.00 86.06 386 ILE A O 1
ATOM 3212 N N . LYS A 1 387 ? -13.690 14.266 -1.334 1.00 85.31 387 LYS A N 1
ATOM 3213 C CA . LYS A 1 387 ? -13.654 15.026 -2.587 1.00 85.31 387 LYS A CA 1
ATOM 3214 C C . LYS A 1 387 ? -13.582 14.074 -3.783 1.00 85.31 387 LYS A C 1
ATOM 3216 O O . LYS A 1 387 ? -12.773 13.142 -3.771 1.00 85.31 387 LYS A O 1
ATOM 3221 N N . LYS A 1 388 ? -14.375 14.325 -4.832 1.00 86.50 388 LYS A N 1
ATOM 3222 C CA . LYS A 1 388 ? -14.391 13.497 -6.056 1.00 86.50 388 LYS A CA 1
ATOM 3223 C C . LYS A 1 388 ? -13.005 13.414 -6.702 1.00 86.50 388 LYS A C 1
ATOM 3225 O O . LYS A 1 388 ? -12.600 12.344 -7.147 1.00 86.50 388 LYS A O 1
ATOM 3230 N N . GLU A 1 389 ? -12.236 14.499 -6.660 1.00 88.62 389 GLU A N 1
ATOM 3231 C CA . GLU A 1 389 ? -10.868 14.549 -7.182 1.00 88.62 389 GLU A CA 1
ATOM 3232 C C . GLU A 1 389 ? -9.950 13.561 -6.450 1.00 88.62 389 GLU A C 1
ATOM 3234 O O . GLU A 1 389 ? -9.105 12.923 -7.073 1.00 88.62 389 GLU A O 1
ATOM 3239 N N . CYS A 1 390 ? -10.127 13.374 -5.137 1.00 89.94 390 CYS A N 1
ATOM 3240 C CA . CYS A 1 390 ? -9.351 12.394 -4.379 1.00 89.94 390 CYS A CA 1
ATOM 3241 C C . CYS A 1 390 ? -9.706 10.954 -4.765 1.00 89.94 390 CYS A C 1
ATOM 3243 O O . CYS A 1 390 ? -8.813 10.109 -4.808 1.00 89.94 390 CYS A O 1
ATOM 3245 N N . VAL A 1 391 ? -10.974 10.672 -5.082 1.00 90.50 391 VAL A N 1
ATOM 3246 C CA . VAL A 1 391 ? -11.393 9.356 -5.592 1.00 90.50 391 VAL A CA 1
ATOM 3247 C C . VAL A 1 391 ? -10.773 9.100 -6.965 1.00 90.50 391 VAL A C 1
ATOM 3249 O O . VAL A 1 391 ? -10.185 8.043 -7.178 1.00 90.50 391 VAL A O 1
ATOM 3252 N N . GLU A 1 392 ? -10.810 10.078 -7.873 1.00 91.31 392 GLU A N 1
ATOM 3253 C CA . GLU A 1 392 ? -10.170 9.968 -9.191 1.00 91.31 392 GLU A CA 1
ATOM 3254 C C . GLU A 1 392 ? -8.657 9.703 -9.061 1.00 91.31 392 GLU A C 1
ATOM 3256 O O . GLU A 1 392 ? -8.132 8.759 -9.659 1.00 91.31 392 GLU A O 1
ATOM 3261 N N . GLN A 1 393 ? -7.964 10.452 -8.194 1.00 90.94 393 GLN A N 1
ATOM 3262 C CA . GLN A 1 393 ? -6.549 10.221 -7.884 1.00 90.94 393 GLN A CA 1
ATOM 3263 C C . GLN A 1 393 ? -6.306 8.824 -7.293 1.00 90.94 393 GLN A C 1
ATOM 3265 O O . GLN A 1 393 ? -5.325 8.168 -7.657 1.00 90.94 393 GLN A O 1
ATOM 3270 N N . ALA A 1 394 ? -7.192 8.329 -6.427 1.00 91.62 394 ALA A N 1
ATOM 3271 C CA . ALA A 1 394 ? -7.104 6.977 -5.883 1.00 91.62 394 ALA A CA 1
ATOM 3272 C C . ALA A 1 394 ? -7.230 5.912 -6.980 1.00 91.62 394 ALA A C 1
ATOM 3274 O O . ALA A 1 394 ? -6.454 4.954 -6.989 1.00 91.62 394 ALA A O 1
ATOM 3275 N N . ILE A 1 395 ? -8.137 6.097 -7.944 1.00 93.62 395 ILE A N 1
ATOM 3276 C CA . ILE A 1 395 ? -8.309 5.183 -9.081 1.00 93.62 395 ILE A CA 1
ATOM 3277 C C . ILE A 1 395 ? -7.076 5.202 -9.992 1.00 93.62 395 ILE A C 1
ATOM 3279 O O . ILE A 1 395 ? -6.573 4.136 -10.353 1.00 93.62 395 ILE A O 1
ATOM 3283 N N . ILE A 1 396 ? -6.524 6.380 -10.306 1.00 92.00 396 ILE A N 1
ATOM 3284 C CA . ILE A 1 396 ? -5.273 6.493 -11.076 1.00 92.00 396 ILE A CA 1
ATOM 3285 C C . ILE A 1 396 ? -4.131 5.781 -10.340 1.00 92.00 396 ILE A C 1
ATOM 3287 O O . ILE A 1 396 ? -3.396 4.993 -10.936 1.00 92.00 396 ILE A O 1
ATOM 3291 N N . HIS A 1 397 ? -3.984 6.011 -9.031 1.00 90.56 397 HIS A N 1
ATOM 3292 C CA . HIS A 1 397 ? -2.955 5.353 -8.226 1.00 90.56 397 HIS A CA 1
ATOM 3293 C C . HIS A 1 397 ? -3.127 3.829 -8.216 1.00 90.56 397 HIS A C 1
ATOM 3295 O O . HIS A 1 397 ? -2.151 3.094 -8.374 1.00 90.56 397 HIS A O 1
ATOM 3301 N N . PHE A 1 398 ? -4.364 3.353 -8.080 1.00 91.19 398 PHE A N 1
ATOM 3302 C CA . PHE A 1 398 ? -4.709 1.940 -8.150 1.00 91.19 398 PHE A CA 1
ATOM 3303 C C . PHE A 1 398 ? -4.344 1.323 -9.509 1.00 91.19 398 PHE A C 1
ATOM 3305 O O . PHE A 1 398 ? -3.690 0.278 -9.540 1.00 91.19 398 PHE A O 1
ATOM 3312 N N . LEU A 1 399 ? -4.693 1.980 -10.621 1.00 92.56 399 LEU A N 1
ATOM 3313 C CA . LEU A 1 399 ? -4.346 1.537 -11.974 1.00 92.56 399 LEU A CA 1
ATOM 3314 C C . LEU A 1 399 ? -2.826 1.418 -12.142 1.00 92.56 399 LEU A C 1
ATOM 3316 O O . LEU A 1 399 ? -2.340 0.389 -12.613 1.00 92.56 399 LEU A O 1
ATOM 3320 N N . LEU A 1 400 ? -2.072 2.432 -11.704 1.00 89.81 400 LEU A N 1
ATOM 3321 C CA . LEU A 1 400 ? -0.607 2.432 -11.754 1.00 89.81 400 LEU A CA 1
ATOM 3322 C C . LEU A 1 400 ? -0.011 1.309 -10.897 1.00 89.81 400 LEU A C 1
ATOM 3324 O O . LEU A 1 400 ? 0.894 0.615 -11.353 1.00 89.81 400 LEU A O 1
ATOM 3328 N N . LEU A 1 401 ? -0.548 1.062 -9.696 1.00 87.06 401 LEU A N 1
ATOM 3329 C CA . LEU A 1 401 ? -0.137 -0.071 -8.862 1.00 87.06 401 LEU A CA 1
ATOM 3330 C C . LEU A 1 401 ? -0.357 -1.411 -9.577 1.00 87.06 401 LEU A C 1
ATOM 3332 O O . LEU A 1 401 ? 0.538 -2.261 -9.566 1.00 87.06 401 LEU A O 1
ATOM 3336 N N . GLN A 1 402 ? -1.524 -1.620 -10.201 1.00 87.62 402 GLN A N 1
ATOM 3337 C CA . GLN A 1 402 ? -1.791 -2.857 -10.945 1.00 87.62 402 GLN A CA 1
ATOM 3338 C C . GLN A 1 402 ? -0.906 -2.979 -12.186 1.00 87.62 402 GLN A C 1
ATOM 3340 O O . GLN A 1 402 ? -0.397 -4.064 -12.465 1.00 87.62 402 GLN A O 1
ATOM 3345 N N . PHE A 1 403 ? -0.659 -1.880 -12.895 1.00 90.00 403 PHE A N 1
ATOM 3346 C CA . PHE A 1 403 ? 0.241 -1.841 -14.041 1.00 90.00 403 PHE A CA 1
ATOM 3347 C C . PHE A 1 403 ? 1.682 -2.202 -13.651 1.00 90.00 403 PHE A C 1
ATOM 3349 O O . PHE A 1 403 ? 2.281 -3.102 -14.242 1.00 90.00 403 PHE A O 1
ATOM 3356 N N . MET A 1 404 ? 2.222 -1.589 -12.593 1.00 86.00 404 MET A N 1
ATOM 3357 C CA . MET A 1 404 ? 3.567 -1.904 -12.102 1.00 86.00 404 MET A CA 1
ATOM 3358 C C . MET A 1 404 ? 3.672 -3.358 -11.635 1.00 86.00 404 MET A C 1
ATOM 3360 O O . MET A 1 404 ? 4.673 -4.026 -11.897 1.00 86.00 404 MET A O 1
ATOM 3364 N N . ARG A 1 405 ? 2.629 -3.903 -11.002 1.00 82.38 405 ARG A N 1
ATOM 3365 C CA . ARG A 1 405 ? 2.563 -5.336 -10.667 1.00 82.38 405 ARG A CA 1
ATOM 3366 C C . ARG A 1 405 ? 2.549 -6.209 -11.909 1.00 82.38 405 ARG A C 1
ATOM 3368 O O . ARG A 1 405 ? 3.296 -7.179 -11.969 1.00 82.38 405 ARG A O 1
ATOM 3375 N N . PHE A 1 406 ? 1.743 -5.855 -12.905 1.00 84.00 406 PHE A N 1
ATOM 3376 C CA . PHE A 1 406 ? 1.682 -6.570 -14.171 1.00 84.00 406 PHE A CA 1
ATOM 3377 C C . PHE A 1 406 ? 3.047 -6.598 -14.876 1.00 84.00 406 PHE A C 1
ATOM 3379 O O . PHE A 1 406 ? 3.429 -7.641 -15.414 1.00 84.00 406 PHE A O 1
ATOM 3386 N N . ARG A 1 407 ? 3.783 -5.477 -14.848 1.00 83.06 407 ARG A N 1
ATOM 3387 C CA . ARG A 1 407 ? 5.130 -5.334 -15.418 1.00 83.06 407 ARG A CA 1
ATOM 3388 C C . ARG A 1 407 ? 6.169 -6.170 -14.676 1.00 83.06 407 ARG A C 1
ATOM 3390 O O . ARG A 1 407 ? 6.969 -6.852 -15.306 1.00 83.06 407 ARG A O 1
ATOM 3397 N N . THR A 1 408 ? 6.144 -6.142 -13.347 1.00 77.06 408 THR A N 1
ATOM 3398 C CA . THR A 1 408 ? 7.224 -6.698 -12.517 1.00 77.06 408 THR A CA 1
ATOM 3399 C C . THR A 1 408 ? 6.999 -8.141 -12.090 1.00 77.06 408 THR A C 1
ATOM 3401 O O . THR A 1 408 ? 7.950 -8.908 -11.951 1.00 77.06 408 THR A O 1
ATOM 3404 N N . GLN A 1 409 ? 5.760 -8.563 -11.881 1.00 74.56 409 GLN A N 1
ATOM 3405 C CA . GLN A 1 409 ? 5.449 -9.845 -11.259 1.00 74.56 409 GLN A CA 1
ATOM 3406 C C . GLN A 1 409 ? 4.762 -10.778 -12.256 1.00 74.56 409 GLN A C 1
ATOM 3408 O O . GLN A 1 409 ? 3.999 -10.362 -13.133 1.00 74.56 409 GLN A O 1
ATOM 3413 N N . LYS A 1 410 ? 4.996 -12.088 -12.102 1.00 68.00 410 LYS A N 1
ATOM 3414 C CA . LYS A 1 410 ? 4.008 -13.051 -12.595 1.00 68.00 410 LYS A CA 1
ATOM 3415 C C . LYS A 1 410 ? 2.733 -12.768 -11.802 1.00 68.00 410 LYS A C 1
ATOM 3417 O O . LYS A 1 410 ? 2.786 -12.732 -10.575 1.00 68.00 410 LYS A O 1
ATOM 3422 N N . LEU A 1 411 ? 1.636 -12.476 -12.502 1.00 62.25 411 LEU A N 1
ATOM 3423 C CA . LEU A 1 411 ? 0.354 -12.170 -11.867 1.00 62.25 411 LEU A CA 1
ATOM 3424 C C . LEU A 1 411 ? 0.033 -13.300 -10.885 1.00 62.25 411 LEU A C 1
ATOM 3426 O O . LEU A 1 411 ? 0.122 -14.467 -11.265 1.00 62.25 411 LEU A O 1
ATOM 3430 N N . ALA A 1 412 ? -0.211 -12.940 -9.625 1.00 56.88 412 ALA A N 1
ATOM 3431 C CA . ALA A 1 412 ? -0.141 -13.881 -8.517 1.00 56.88 412 ALA A CA 1
ATOM 3432 C C . ALA A 1 412 ? -1.106 -15.059 -8.713 1.00 56.88 412 ALA A C 1
ATOM 3434 O O . ALA A 1 412 ? -2.315 -14.867 -8.780 1.00 56.88 412 ALA A O 1
ATOM 3435 N N . THR A 1 413 ? -0.559 -16.274 -8.697 1.00 57.31 413 THR A N 1
ATOM 3436 C CA . THR A 1 413 ? -1.293 -17.547 -8.638 1.00 57.31 413 THR A CA 1
ATOM 3437 C C . THR A 1 413 ? -1.950 -17.778 -7.277 1.00 57.31 413 THR A C 1
ATOM 3439 O O . THR A 1 413 ? -2.519 -18.829 -7.043 1.00 57.31 413 THR A O 1
ATOM 3442 N N . SER A 1 414 ? -1.917 -16.806 -6.358 1.00 56.50 414 SER A N 1
ATOM 3443 C CA . SER A 1 414 ? -2.486 -16.941 -5.011 1.00 56.50 414 SER A CA 1
ATOM 3444 C C . SER A 1 414 ? -4.000 -17.179 -4.994 1.00 56.50 414 SER A C 1
ATOM 3446 O O . SER A 1 414 ? -4.549 -17.500 -3.944 1.00 56.50 414 SER A O 1
ATOM 3448 N N . LEU A 1 415 ? -4.682 -16.941 -6.120 1.00 64.56 415 LEU A N 1
ATOM 3449 C CA . LEU A 1 415 ? -6.094 -17.276 -6.286 1.00 64.56 415 LEU A CA 1
ATOM 3450 C C . LEU A 1 415 ? -6.307 -18.741 -6.688 1.00 64.56 415 LEU A C 1
ATOM 3452 O O . LEU A 1 415 ? -7.371 -19.267 -6.379 1.00 64.56 415 LEU A O 1
ATOM 3456 N N . ILE A 1 416 ? -5.308 -19.392 -7.288 1.00 74.12 416 ILE A N 1
ATOM 3457 C CA . ILE A 1 416 ? -5.320 -20.824 -7.605 1.00 74.12 416 ILE A CA 1
ATOM 3458 C C . ILE A 1 416 ? -5.359 -21.616 -6.290 1.00 74.12 416 ILE A C 1
ATOM 3460 O O . ILE A 1 416 ? -4.695 -21.257 -5.314 1.00 74.12 416 ILE A O 1
ATOM 3464 N N . GLY A 1 417 ? -6.208 -22.640 -6.235 1.00 74.25 417 GLY A N 1
ATOM 3465 C CA . GLY A 1 417 ? -6.541 -23.410 -5.035 1.00 74.25 417 GLY A CA 1
ATOM 3466 C C . GLY A 1 417 ? -7.444 -22.668 -4.043 1.00 74.25 417 GLY A C 1
ATOM 3467 O O . GLY A 1 417 ? -7.759 -23.185 -2.973 1.00 74.25 417 GLY A O 1
ATOM 3468 N N . SER A 1 418 ? -7.869 -21.438 -4.352 1.00 79.50 418 SER A N 1
ATOM 3469 C CA . SER A 1 418 ? -8.747 -20.650 -3.488 1.00 79.50 418 SER A CA 1
ATOM 3470 C C . SER A 1 418 ? -10.191 -20.663 -3.994 1.00 79.50 418 SER A C 1
ATOM 3472 O O . SER A 1 418 ? -10.420 -20.781 -5.190 1.00 79.50 418 SER A O 1
ATOM 3474 N N . LYS A 1 419 ? -11.168 -20.503 -3.088 1.00 82.25 419 LYS A N 1
ATOM 3475 C CA . LYS A 1 419 ? -12.597 -20.406 -3.446 1.00 82.25 419 LYS A CA 1
ATOM 3476 C C . LYS A 1 419 ? -12.843 -19.299 -4.484 1.00 82.25 419 LYS A C 1
ATOM 3478 O O . LYS A 1 419 ? -12.415 -18.161 -4.253 1.00 82.25 419 LYS A O 1
ATOM 3483 N N . PHE A 1 420 ? -13.596 -19.599 -5.542 1.00 83.50 420 PHE A N 1
ATOM 3484 C CA . PHE A 1 420 ? -13.908 -18.718 -6.671 1.00 83.50 420 PHE A CA 1
ATOM 3485 C C . PHE A 1 420 ? -14.500 -17.375 -6.241 1.00 83.50 420 PHE A C 1
ATOM 3487 O O . PHE A 1 420 ? -14.138 -16.339 -6.801 1.00 83.50 420 PHE A O 1
ATOM 3494 N N . MET A 1 421 ? -15.283 -17.346 -5.154 1.00 78.56 421 MET A N 1
ATOM 3495 C CA . MET A 1 421 ? -15.791 -16.106 -4.551 1.00 78.56 421 MET A CA 1
ATOM 3496 C C . MET A 1 421 ? -14.692 -15.048 -4.318 1.00 78.56 421 MET A C 1
ATOM 3498 O O . MET A 1 421 ? -14.943 -13.848 -4.364 1.00 78.56 421 MET A O 1
ATOM 3502 N N . LYS A 1 422 ? -13.437 -15.451 -4.076 1.00 80.81 422 LYS A N 1
ATOM 3503 C CA . LYS A 1 422 ? -12.314 -14.511 -3.917 1.00 80.81 422 LYS A CA 1
ATOM 3504 C C . LYS A 1 422 ? -11.938 -13.817 -5.227 1.00 80.81 422 LYS A C 1
ATOM 3506 O O . LYS A 1 422 ? -11.624 -12.628 -5.184 1.00 80.81 422 LYS A O 1
ATOM 3511 N N . SER A 1 423 ? -11.958 -14.543 -6.342 1.00 84.50 423 SER A N 1
ATOM 3512 C CA . SER A 1 423 ? -11.739 -14.003 -7.688 1.00 84.50 423 SER A CA 1
ATOM 3513 C C . SER A 1 423 ? -12.911 -13.119 -8.099 1.00 84.50 423 SER A C 1
ATOM 3515 O O . SER A 1 423 ? -12.697 -11.983 -8.514 1.00 84.50 423 SER A O 1
ATOM 3517 N N . LEU A 1 424 ? -14.136 -13.593 -7.863 1.00 83.50 424 LEU A N 1
ATOM 3518 C CA . LEU A 1 424 ? -15.374 -12.856 -8.106 1.00 83.50 424 LEU A CA 1
ATOM 3519 C C . LEU A 1 424 ? -15.405 -11.509 -7.366 1.00 83.50 424 LEU A C 1
ATOM 3521 O O . LEU A 1 424 ? -15.679 -10.466 -7.956 1.00 83.50 424 LEU A O 1
ATOM 3525 N N . ASN A 1 425 ? -15.024 -11.509 -6.086 1.00 82.00 425 ASN A N 1
ATOM 3526 C CA . ASN A 1 425 ? -14.916 -10.293 -5.282 1.00 82.00 425 ASN A CA 1
ATOM 3527 C C . ASN A 1 425 ? -13.894 -9.295 -5.841 1.00 82.00 425 ASN A C 1
ATOM 3529 O O . ASN A 1 425 ? -14.065 -8.085 -5.708 1.00 82.00 425 ASN A O 1
ATOM 3533 N N . LEU A 1 426 ? -12.795 -9.786 -6.417 1.00 84.62 426 LEU A N 1
ATOM 3534 C CA . LEU A 1 426 ? -11.782 -8.925 -7.020 1.00 84.62 426 LEU A CA 1
ATOM 3535 C C . LEU A 1 426 ? -12.291 -8.308 -8.327 1.00 84.62 426 LEU A C 1
ATOM 3537 O O . LEU A 1 426 ? -12.084 -7.117 -8.537 1.00 84.62 426 LEU A O 1
ATOM 3541 N N . MET A 1 427 ? -12.970 -9.095 -9.164 1.00 87.00 427 MET A N 1
ATOM 3542 C CA . MET A 1 427 ? -13.566 -8.618 -10.414 1.00 87.00 427 MET A CA 1
ATOM 3543 C C . MET A 1 427 ? -14.630 -7.553 -10.153 1.00 87.00 427 MET A C 1
ATOM 3545 O O . MET A 1 427 ? -14.549 -6.476 -10.733 1.00 87.00 427 MET A O 1
ATOM 3549 N N . ASN A 1 428 ? -15.547 -7.788 -9.210 1.00 85.12 428 ASN A N 1
ATOM 3550 C CA . ASN A 1 428 ? -16.582 -6.809 -8.869 1.00 85.12 428 ASN A CA 1
ATOM 3551 C C . ASN A 1 428 ? -16.001 -5.483 -8.371 1.00 85.12 428 ASN A C 1
ATOM 3553 O O . ASN A 1 428 ? -16.487 -4.425 -8.747 1.00 85.12 428 ASN A O 1
ATOM 3557 N N . ARG A 1 429 ? -14.892 -5.496 -7.620 1.00 86.81 429 ARG A N 1
ATOM 3558 C CA . ARG A 1 429 ? -14.198 -4.248 -7.247 1.00 86.81 429 ARG A CA 1
ATOM 3559 C C . ARG A 1 429 ? -13.716 -3.449 -8.463 1.00 86.81 429 ARG A C 1
ATOM 3561 O O . ARG A 1 429 ? -13.600 -2.235 -8.358 1.00 86.81 429 ARG A O 1
ATOM 3568 N N . TYR A 1 430 ? -13.393 -4.103 -9.580 1.00 89.88 430 TYR A N 1
ATOM 3569 C CA . TYR A 1 430 ? -12.957 -3.426 -10.806 1.00 89.88 430 TYR A CA 1
ATOM 3570 C C . TYR A 1 430 ? -14.175 -2.931 -11.589 1.00 89.88 430 TYR A C 1
ATOM 3572 O O . TYR A 1 430 ? -14.144 -1.813 -12.094 1.00 89.88 430 TYR A O 1
ATOM 3580 N N . THR A 1 431 ? -15.251 -3.721 -11.634 1.00 87.56 431 THR A N 1
ATOM 3581 C CA . THR A 1 431 ? -16.530 -3.315 -12.229 1.00 87.56 431 THR A CA 1
ATOM 3582 C C . THR A 1 431 ? -17.109 -2.086 -11.526 1.00 87.56 431 THR A C 1
ATOM 3584 O O . THR A 1 431 ? -17.427 -1.116 -12.198 1.00 87.56 431 THR A O 1
ATOM 3587 N N . LEU A 1 432 ? -17.095 -2.039 -10.188 1.00 87.81 432 LEU A N 1
ATOM 3588 C CA . LEU A 1 432 ? -17.524 -0.863 -9.416 1.00 87.81 432 LEU A CA 1
ATOM 3589 C C . LEU A 1 432 ? -16.755 0.411 -9.796 1.00 87.81 432 LEU A C 1
ATOM 3591 O O . LEU A 1 432 ? -17.331 1.493 -9.877 1.00 87.81 432 LEU A O 1
ATOM 3595 N N . ILE A 1 433 ? -15.447 0.298 -10.055 1.00 91.81 433 ILE A N 1
ATOM 3596 C CA . ILE A 1 433 ? -14.646 1.429 -10.544 1.00 91.81 433 ILE A CA 1
ATOM 3597 C C . ILE A 1 433 ? -15.114 1.852 -11.940 1.00 91.81 433 ILE A C 1
ATOM 3599 O O . ILE A 1 433 ? -15.193 3.046 -12.213 1.00 91.81 433 ILE A O 1
ATOM 3603 N N . LEU A 1 434 ? -15.406 0.899 -12.828 1.00 91.31 434 LEU A N 1
ATOM 3604 C CA . LEU A 1 434 ? -15.885 1.192 -14.180 1.00 91.31 434 LEU A CA 1
ATOM 3605 C C . LEU A 1 434 ? -17.246 1.881 -14.174 1.00 91.31 434 LEU A C 1
ATOM 3607 O O . LEU A 1 434 ? -17.419 2.867 -14.887 1.00 91.31 434 LEU A O 1
ATOM 3611 N N . ASP A 1 435 ? -18.182 1.392 -13.367 1.00 89.00 435 ASP A N 1
ATOM 3612 C CA . ASP A 1 435 ? -19.508 1.990 -13.231 1.00 89.00 435 ASP A CA 1
ATOM 3613 C C . ASP A 1 435 ? -19.399 3.418 -12.687 1.00 89.00 435 ASP A C 1
ATOM 3615 O O . ASP A 1 435 ? -19.953 4.342 -13.285 1.00 89.00 435 ASP A O 1
ATOM 3619 N N . TYR A 1 436 ? -18.565 3.624 -11.659 1.00 91.00 436 TYR A N 1
ATOM 3620 C CA . TYR A 1 436 ? -18.265 4.954 -11.130 1.00 91.00 436 TYR A CA 1
ATOM 3621 C C . TYR A 1 436 ? -17.683 5.900 -12.192 1.00 91.00 436 TYR A C 1
ATOM 3623 O O . TYR A 1 436 ? -18.141 7.034 -12.338 1.00 91.00 436 TYR A O 1
ATOM 3631 N N . LEU A 1 437 ? -16.684 5.450 -12.961 1.00 92.31 437 LEU A N 1
ATOM 3632 C CA . LEU A 1 437 ? -16.077 6.260 -14.026 1.00 92.31 437 LEU A CA 1
ATOM 3633 C C . LEU A 1 437 ? -17.055 6.559 -15.171 1.00 92.31 437 LEU A C 1
ATOM 3635 O O . LEU A 1 437 ? -16.942 7.606 -15.804 1.00 92.31 437 LEU A O 1
ATOM 3639 N N . SER A 1 438 ? -18.025 5.673 -15.399 1.00 88.06 438 SER A N 1
ATOM 3640 C CA . SER A 1 438 ? -19.080 5.834 -16.407 1.00 88.06 438 SER A CA 1
ATOM 3641 C C . SER A 1 438 ? -20.237 6.724 -15.932 1.00 88.06 438 SER A C 1
ATOM 3643 O O . SER A 1 438 ? -21.195 6.918 -16.675 1.00 88.06 438 SER A O 1
ATOM 3645 N N . GLY A 1 439 ? -20.172 7.255 -14.706 1.00 87.25 439 GLY A N 1
ATOM 3646 C CA . GLY A 1 439 ? -21.204 8.121 -14.133 1.00 87.25 439 GLY A CA 1
ATOM 3647 C C . GLY A 1 439 ? -22.441 7.383 -13.620 1.00 87.25 439 GLY A C 1
ATOM 3648 O O . GLY A 1 439 ? -23.436 8.036 -13.315 1.00 87.25 439 GLY A O 1
ATOM 3649 N N . LYS A 1 440 ? -22.394 6.050 -13.513 1.00 86.50 440 LYS A N 1
ATOM 3650 C CA . LYS A 1 440 ? -23.465 5.283 -12.876 1.00 86.50 440 LYS A CA 1
ATOM 3651 C C . LYS A 1 440 ? -23.408 5.449 -11.363 1.00 86.50 440 LYS A C 1
ATOM 3653 O O . LYS A 1 440 ? -22.347 5.707 -10.786 1.00 86.50 440 LYS A O 1
ATOM 3658 N N . GLU A 1 441 ? -24.556 5.269 -10.723 1.00 77.88 441 GLU A N 1
ATOM 3659 C CA . GLU A 1 441 ? -24.614 5.180 -9.272 1.00 77.88 441 GLU A CA 1
ATOM 3660 C C . GLU A 1 441 ? -23.822 3.958 -8.787 1.00 77.88 441 GLU A C 1
ATOM 3662 O O . GLU A 1 441 ? -23.798 2.908 -9.433 1.00 77.88 441 GLU A O 1
ATOM 3667 N N . MET A 1 442 ? -23.103 4.121 -7.675 1.00 76.25 442 MET A N 1
ATOM 3668 C CA . MET A 1 442 ? -22.301 3.044 -7.109 1.00 76.25 442 MET A CA 1
ATOM 3669 C C . MET A 1 442 ? -23.223 2.059 -6.392 1.00 76.25 442 MET A C 1
ATOM 3671 O O . MET A 1 442 ? -23.500 2.220 -5.205 1.00 76.25 442 MET A O 1
ATOM 3675 N N . GLU A 1 443 ? -23.652 1.024 -7.102 1.00 75.19 443 GLU A N 1
ATOM 3676 C CA . GLU A 1 443 ? -24.435 -0.064 -6.530 1.00 75.19 443 GLU A CA 1
ATOM 3677 C C . GLU A 1 443 ? -23.536 -1.261 -6.229 1.00 75.19 443 GLU A C 1
ATOM 3679 O O . GLU A 1 443 ? -22.847 -1.800 -7.097 1.00 75.19 443 GLU A O 1
ATOM 3684 N N . ILE A 1 444 ? -23.506 -1.657 -4.961 1.00 74.94 444 ILE A N 1
ATOM 3685 C CA . ILE A 1 444 ? -22.713 -2.789 -4.511 1.00 74.94 444 ILE A CA 1
ATOM 3686 C C . ILE A 1 444 ? -23.588 -4.036 -4.584 1.00 74.94 444 ILE A C 1
ATOM 3688 O O . ILE A 1 444 ? -24.566 -4.109 -3.845 1.00 74.94 444 ILE A O 1
ATOM 3692 N N . PRO A 1 445 ? -23.237 -5.035 -5.410 1.00 73.81 445 PRO A N 1
ATOM 3693 C CA . PRO A 1 445 ? -24.031 -6.248 -5.491 1.00 73.81 445 PRO A CA 1
ATOM 3694 C C . PRO A 1 445 ? -23.973 -7.002 -4.159 1.00 73.81 445 PRO A C 1
ATOM 3696 O O . PRO A 1 445 ? -22.892 -7.331 -3.659 1.00 73.81 445 PRO A O 1
ATOM 3699 N N . GLU A 1 446 ? -25.143 -7.281 -3.593 1.00 69.50 446 GLU A N 1
ATOM 3700 C CA . GLU A 1 446 ? -25.282 -7.979 -2.312 1.00 69.50 446 GLU A CA 1
ATOM 3701 C C . GLU A 1 446 ? -25.309 -9.498 -2.514 1.00 69.50 446 GLU A C 1
ATOM 3703 O O . GLU A 1 446 ? -24.741 -10.254 -1.726 1.00 69.50 446 GLU A O 1
ATOM 3708 N N . LYS A 1 447 ? -25.903 -9.982 -3.611 1.00 73.38 447 LYS A N 1
ATOM 3709 C CA . LYS A 1 447 ? -26.038 -11.421 -3.861 1.00 73.38 447 LYS A CA 1
ATOM 3710 C C . LYS A 1 447 ? -25.002 -11.922 -4.854 1.00 73.38 447 LYS A C 1
ATOM 3712 O O . LYS A 1 447 ? -24.548 -11.226 -5.762 1.00 73.38 447 LYS A O 1
ATOM 3717 N N . TYR A 1 448 ? -24.659 -13.199 -4.701 1.00 76.56 448 TYR A N 1
ATOM 3718 C CA . TYR A 1 448 ? -23.788 -13.906 -5.638 1.00 76.56 448 TYR A CA 1
ATOM 3719 C C . TYR A 1 448 ? -24.322 -13.865 -7.080 1.00 76.56 448 TYR A C 1
ATOM 3721 O O . TYR A 1 448 ? -23.537 -13.683 -8.006 1.00 76.56 448 TYR A O 1
ATOM 3729 N N . SER A 1 449 ? -25.640 -14.001 -7.269 1.00 78.06 449 SER A N 1
ATOM 3730 C CA . SER A 1 449 ? -26.295 -13.896 -8.581 1.00 78.06 449 SER A CA 1
ATOM 3731 C C . SER A 1 449 ? -25.974 -12.572 -9.268 1.00 78.06 449 SER A C 1
ATOM 3733 O O . SER A 1 449 ? -25.550 -12.560 -10.418 1.00 78.06 449 SER A O 1
ATOM 3735 N N . ASP A 1 450 ? -26.089 -11.473 -8.531 1.00 77.56 450 ASP A N 1
ATOM 3736 C CA . ASP A 1 450 ? -25.960 -10.116 -9.060 1.00 77.56 450 ASP A CA 1
ATOM 3737 C C . ASP A 1 450 ? -24.496 -9.832 -9.419 1.00 77.56 450 ASP A C 1
ATOM 3739 O O . ASP A 1 450 ? -24.181 -9.281 -10.474 1.00 77.56 450 ASP A O 1
ATOM 3743 N N . MET A 1 451 ? -23.576 -10.323 -8.581 1.00 77.81 451 MET A N 1
ATOM 3744 C CA . MET A 1 451 ? -22.140 -10.317 -8.857 1.00 77.81 451 MET A CA 1
ATOM 3745 C C . MET A 1 451 ? -21.774 -11.072 -10.139 1.00 77.81 451 MET A C 1
ATOM 3747 O O . MET A 1 451 ? -20.822 -10.680 -10.814 1.00 77.81 451 MET A O 1
ATOM 3751 N N . MET A 1 452 ? -22.476 -12.167 -10.443 1.00 80.56 452 MET A N 1
ATOM 3752 C CA . MET A 1 452 ? -22.236 -12.978 -11.636 1.00 80.56 452 MET A CA 1
ATOM 3753 C C . MET A 1 452 ? -22.805 -12.335 -12.900 1.00 80.56 452 MET A C 1
ATOM 3755 O O . MET A 1 452 ? -22.140 -12.384 -13.932 1.00 80.56 452 MET A O 1
ATOM 3759 N N . THR A 1 453 ? -23.963 -11.672 -12.820 1.00 77.19 453 THR A N 1
ATOM 3760 C CA . THR A 1 453 ? -24.573 -10.926 -13.940 1.00 77.19 453 THR A CA 1
ATOM 3761 C C . THR A 1 453 ? -23.634 -9.859 -14.506 1.00 77.19 453 THR A C 1
ATOM 3763 O O . THR A 1 453 ? -23.604 -9.612 -15.709 1.00 77.19 453 THR A O 1
ATOM 3766 N N . ASN A 1 454 ? -22.811 -9.261 -13.644 1.00 70.12 454 ASN A N 1
ATOM 3767 C CA . ASN A 1 454 ? -21.865 -8.208 -14.008 1.00 70.12 454 ASN A CA 1
ATOM 3768 C C . ASN A 1 454 ? -20.555 -8.721 -14.633 1.00 70.12 454 ASN A C 1
ATOM 3770 O O . ASN A 1 454 ? -19.643 -7.937 -14.921 1.00 70.12 454 ASN A O 1
ATOM 3774 N N . ILE A 1 455 ? -20.416 -10.037 -14.806 1.00 74.25 455 ILE A N 1
ATOM 3775 C CA . ILE A 1 455 ? -19.191 -10.692 -15.267 1.00 74.25 455 ILE A CA 1
ATOM 3776 C C . ILE A 1 455 ? -19.495 -11.555 -16.488 1.00 74.25 455 ILE A C 1
ATOM 3778 O O . ILE A 1 455 ? -20.637 -11.844 -16.824 1.00 74.25 455 ILE A O 1
ATOM 3782 N N . THR A 1 456 ? -18.442 -11.907 -17.220 1.00 71.62 456 THR A N 1
ATOM 3783 C CA . THR A 1 456 ? -18.565 -12.641 -18.472 1.00 71.62 456 THR A CA 1
ATOM 3784 C C . THR A 1 456 ? -19.324 -13.975 -18.322 1.00 71.62 456 THR A C 1
ATOM 3786 O O . THR A 1 456 ? -19.031 -14.730 -17.386 1.00 71.62 456 THR A O 1
ATOM 3789 N N . PRO A 1 457 ? -20.215 -14.334 -19.275 1.00 76.19 457 PRO A N 1
ATOM 3790 C CA . PRO A 1 457 ? -20.945 -15.603 -19.264 1.00 76.19 457 PRO A CA 1
ATOM 3791 C C . PRO A 1 457 ? -20.048 -16.842 -19.162 1.00 76.19 457 PRO A C 1
ATOM 3793 O O . PRO A 1 457 ? -20.468 -17.862 -18.628 1.00 76.19 457 PRO A O 1
ATOM 3796 N N . GLN A 1 458 ? -18.789 -16.762 -19.613 1.00 76.62 458 GLN A N 1
ATOM 3797 C CA . GLN A 1 458 ? -17.851 -17.892 -19.530 1.00 76.62 458 GLN A CA 1
ATOM 3798 C C . GLN A 1 458 ? -17.459 -18.271 -18.092 1.00 76.62 458 GLN A C 1
ATOM 3800 O O . GLN A 1 458 ? -16.897 -19.339 -17.882 1.00 76.62 458 GLN A O 1
ATOM 3805 N N . LEU A 1 459 ? -17.730 -17.414 -17.102 1.00 80.50 459 LEU A N 1
ATOM 3806 C CA . LEU A 1 459 ? -17.524 -17.717 -15.683 1.00 80.50 459 LEU A CA 1
ATOM 3807 C C . LEU A 1 459 ? -18.830 -18.099 -14.964 1.00 80.50 459 LEU A C 1
ATOM 3809 O O . LEU A 1 459 ? -18.788 -18.411 -13.777 1.00 80.50 459 LEU A O 1
ATOM 3813 N N . ALA A 1 460 ? -19.977 -18.098 -15.655 1.00 76.50 460 ALA A N 1
ATOM 3814 C CA . ALA A 1 460 ? -21.299 -18.324 -15.061 1.00 76.50 460 ALA A CA 1
ATOM 3815 C C . ALA A 1 460 ? -21.484 -19.724 -14.449 1.00 76.50 460 ALA A C 1
ATOM 3817 O O . ALA A 1 460 ? -22.340 -19.910 -13.590 1.00 76.50 460 ALA A O 1
ATOM 3818 N N . THR A 1 461 ? -20.684 -20.703 -14.875 1.00 80.94 461 THR A N 1
ATOM 3819 C CA . THR A 1 461 ? -20.777 -22.099 -14.426 1.00 80.94 461 THR A CA 1
ATOM 3820 C C . THR A 1 461 ? -20.126 -22.360 -13.069 1.00 80.94 461 THR A C 1
ATOM 3822 O O . THR A 1 461 ? -20.395 -23.397 -12.464 1.00 80.94 461 THR A O 1
ATOM 3825 N N . TYR A 1 462 ? -19.283 -21.449 -12.575 1.00 82.94 462 TYR A N 1
ATOM 3826 C CA . TYR A 1 462 ? -18.626 -21.603 -11.278 1.00 82.94 462 TYR A CA 1
ATOM 3827 C C . TYR A 1 462 ? -19.624 -21.393 -10.147 1.00 82.94 462 TYR A C 1
ATOM 3829 O O . TYR A 1 462 ? -20.500 -20.539 -10.230 1.00 82.94 462 TYR A O 1
ATOM 3837 N N . ARG A 1 463 ? -19.457 -22.118 -9.041 1.00 82.69 463 ARG A N 1
ATOM 3838 C CA . ARG A 1 463 ? -20.135 -21.850 -7.768 1.00 82.69 463 ARG A CA 1
ATOM 3839 C C . ARG A 1 463 ? -19.195 -21.106 -6.825 1.00 82.69 463 ARG A C 1
ATOM 3841 O O . ARG A 1 463 ? -17.972 -21.185 -6.909 1.00 82.69 463 ARG A O 1
ATOM 3848 N N . SER A 1 464 ? -19.758 -20.401 -5.845 1.00 78.94 464 SER A N 1
ATOM 3849 C CA . SER A 1 464 ? -18.988 -19.564 -4.905 1.00 78.94 464 SER A CA 1
ATOM 3850 C C . SER A 1 464 ? -17.880 -20.313 -4.143 1.00 78.94 464 SER A C 1
ATOM 3852 O O . SER A 1 464 ? -16.830 -19.731 -3.836 1.00 78.94 464 SER A O 1
ATOM 3854 N N . LYS A 1 465 ? -18.105 -21.595 -3.826 1.00 82.62 465 LYS A N 1
ATOM 3855 C CA . LYS A 1 465 ? -17.186 -22.447 -3.058 1.00 82.62 465 LYS A CA 1
ATOM 3856 C C . LYS A 1 465 ? -16.179 -23.207 -3.925 1.00 82.62 465 LYS A C 1
ATOM 3858 O O . LYS A 1 465 ? -15.235 -23.741 -3.343 1.00 82.62 465 LYS A O 1
ATOM 3863 N N . ASP A 1 466 ? -16.338 -23.212 -5.246 1.00 86.44 466 ASP A N 1
ATOM 3864 C CA . ASP A 1 466 ? -15.485 -23.999 -6.136 1.00 86.44 466 ASP A CA 1
ATOM 3865 C C . ASP A 1 466 ? -14.038 -23.500 -6.062 1.00 86.44 466 ASP A C 1
ATOM 3867 O O . ASP A 1 466 ? -13.805 -22.286 -6.034 1.00 86.44 466 ASP A O 1
ATOM 3871 N N . PRO A 1 467 ? -13.045 -24.394 -5.953 1.00 87.25 467 PRO A N 1
ATOM 3872 C CA . PRO A 1 467 ? -11.649 -23.994 -6.001 1.00 87.25 467 PRO A CA 1
ATOM 3873 C C . PRO A 1 467 ? -11.276 -23.561 -7.422 1.00 87.25 467 PRO A C 1
ATOM 3875 O O . PRO A 1 467 ? -11.600 -24.243 -8.384 1.00 87.25 467 PRO A O 1
ATOM 3878 N N . VAL A 1 468 ? -10.554 -22.448 -7.544 1.00 84.81 468 VAL A N 1
ATOM 3879 C CA . VAL A 1 468 ? -9.970 -22.006 -8.819 1.00 84.81 468 VAL A CA 1
ATOM 3880 C C . VAL A 1 468 ? -8.804 -22.921 -9.180 1.00 84.81 468 VAL A C 1
ATOM 3882 O O . VAL A 1 468 ? -7.825 -22.983 -8.434 1.00 84.81 468 VAL A O 1
ATOM 3885 N N . GLN A 1 469 ? -8.880 -23.583 -10.323 1.00 86.12 469 GLN A N 1
ATOM 3886 C CA . GLN A 1 469 ? -7.835 -24.439 -10.872 1.00 86.12 469 GLN A CA 1
ATOM 3887 C C . GLN A 1 469 ? -6.838 -23.647 -11.731 1.00 86.12 469 GLN A C 1
ATOM 3889 O O . GLN A 1 469 ? -7.027 -22.464 -12.036 1.00 86.12 469 GLN A O 1
ATOM 3894 N N . GLU A 1 470 ? -5.726 -24.286 -12.107 1.00 84.75 470 GLU A N 1
ATOM 3895 C CA . GLU A 1 470 ? -4.727 -23.664 -12.988 1.00 84.75 470 GLU A CA 1
ATOM 3896 C C . GLU A 1 470 ? -5.284 -23.356 -14.385 1.00 84.75 470 GLU A C 1
ATOM 3898 O O . GLU A 1 470 ? -4.938 -22.326 -14.966 1.00 84.75 470 GLU A O 1
ATOM 3903 N N . GLU A 1 471 ? -6.178 -24.206 -14.890 1.00 86.38 471 GLU A N 1
ATOM 3904 C CA . GLU A 1 471 ? -6.851 -24.067 -16.187 1.00 86.38 471 GLU A CA 1
ATOM 3905 C C . GLU A 1 471 ? -7.859 -22.906 -16.238 1.00 86.38 471 GLU A C 1
ATOM 3907 O O . GLU A 1 471 ? -8.037 -22.286 -17.287 1.00 86.38 471 GLU A O 1
ATOM 3912 N N . ASP A 1 472 ? -8.425 -22.524 -15.091 1.00 83.00 472 ASP A N 1
ATOM 3913 C CA . ASP A 1 472 ? -9.374 -21.409 -14.953 1.00 83.00 472 ASP A CA 1
ATOM 3914 C C . ASP A 1 472 ? -8.663 -20.048 -14.956 1.00 83.00 472 ASP A C 1
ATOM 3916 O O . ASP A 1 472 ? -9.215 -18.993 -15.303 1.00 83.00 472 ASP A O 1
ATOM 3920 N N . TRP A 1 473 ? -7.402 -20.049 -14.518 1.00 84.56 473 TRP A N 1
ATOM 3921 C CA . TRP A 1 473 ? -6.631 -18.838 -14.27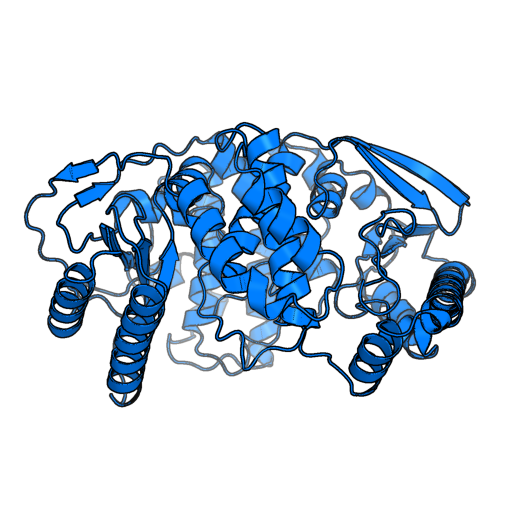6 1.00 84.56 473 TRP A CA 1
ATOM 3922 C C . TRP A 1 473 ? -6.442 -17.949 -15.516 1.00 84.56 473 TRP A C 1
ATOM 3924 O O . TRP A 1 473 ? -6.576 -16.727 -15.376 1.00 84.56 473 TRP A O 1
ATOM 3934 N N . PRO A 1 474 ? -6.159 -18.478 -16.726 1.00 86.81 474 PRO A N 1
ATOM 3935 C CA . PRO A 1 474 ? -6.116 -17.688 -17.953 1.00 86.81 474 PRO A CA 1
ATOM 3936 C C . PRO A 1 474 ? -7.373 -16.843 -18.180 1.00 86.81 474 PRO A C 1
ATOM 3938 O O . PRO A 1 474 ? -7.245 -15.665 -18.528 1.00 86.81 474 PRO A O 1
ATOM 3941 N N . LEU A 1 475 ? -8.563 -17.393 -17.924 1.00 87.00 475 LEU A N 1
ATOM 3942 C CA . LEU A 1 475 ? -9.834 -16.695 -18.118 1.00 87.00 475 LEU A CA 1
ATOM 3943 C C . LEU A 1 475 ? -10.025 -15.595 -17.066 1.00 87.00 475 LEU A C 1
ATOM 3945 O O . LEU A 1 475 ? -10.220 -14.428 -17.413 1.00 87.00 475 LEU A O 1
ATOM 3949 N N . ILE A 1 476 ? -9.855 -15.934 -15.783 1.00 85.75 476 ILE A N 1
ATOM 3950 C CA . ILE A 1 476 ? -9.936 -14.983 -14.658 1.00 85.75 476 ILE A CA 1
ATOM 3951 C C . ILE A 1 476 ? -8.972 -13.809 -14.861 1.00 85.75 476 ILE A C 1
ATOM 3953 O O . ILE A 1 476 ? -9.332 -12.638 -14.716 1.00 85.75 476 ILE A O 1
ATOM 3957 N N . LYS A 1 477 ? -7.727 -14.115 -15.228 1.00 85.81 477 LYS A N 1
ATOM 3958 C CA . LYS A 1 477 ? -6.695 -13.116 -15.500 1.00 85.81 477 LYS A CA 1
ATOM 3959 C C . LYS A 1 477 ? -7.072 -12.227 -16.681 1.00 85.81 477 LYS A C 1
ATOM 3961 O O . LYS A 1 477 ? -6.858 -11.017 -16.604 1.00 85.81 477 LYS A O 1
ATOM 3966 N N . SER A 1 478 ? -7.611 -12.802 -17.752 1.00 87.50 478 SER A N 1
ATOM 3967 C CA . SER A 1 478 ? -8.044 -12.046 -18.931 1.00 87.50 478 SER A CA 1
ATOM 3968 C C . SER A 1 478 ? -9.154 -11.060 -18.576 1.00 87.50 478 SER A C 1
ATOM 3970 O O . SER A 1 478 ? -9.051 -9.892 -18.943 1.00 87.50 478 SER A O 1
ATOM 3972 N N . GLN A 1 479 ? -10.127 -11.472 -17.758 1.00 87.75 479 GLN A N 1
ATOM 3973 C CA . GLN A 1 479 ? -11.200 -10.596 -17.279 1.00 87.75 479 GLN A CA 1
ATOM 3974 C C . GLN A 1 479 ? -10.677 -9.418 -16.439 1.00 87.75 479 GLN A C 1
ATOM 3976 O O . GLN A 1 479 ? -11.093 -8.270 -16.628 1.00 87.75 479 GLN A O 1
ATOM 3981 N N . LEU A 1 480 ? -9.727 -9.670 -15.531 1.00 88.88 480 LEU A N 1
ATOM 3982 C CA . LEU A 1 480 ? -9.109 -8.615 -14.718 1.00 88.88 480 LEU A CA 1
ATOM 3983 C C . LEU A 1 480 ? -8.312 -7.627 -15.581 1.00 88.88 480 LEU A C 1
ATOM 3985 O O . LEU A 1 480 ? -8.419 -6.416 -15.394 1.00 88.88 480 LEU A O 1
ATOM 3989 N N . VAL A 1 481 ? -7.532 -8.130 -16.543 1.00 89.31 481 VAL A N 1
ATOM 3990 C CA . VAL A 1 481 ? -6.759 -7.289 -17.471 1.00 89.31 481 VAL A CA 1
ATOM 3991 C C . VAL A 1 481 ? -7.683 -6.475 -18.374 1.00 89.31 481 VAL A C 1
ATOM 3993 O O . VAL A 1 481 ? -7.438 -5.289 -18.576 1.00 89.31 481 VAL A O 1
ATOM 3996 N N . TYR A 1 482 ? -8.756 -7.078 -18.883 1.00 91.25 482 TYR A N 1
ATOM 3997 C CA . TYR A 1 482 ? -9.769 -6.388 -19.677 1.00 91.25 482 TYR A CA 1
ATOM 3998 C C . TYR A 1 482 ? -10.400 -5.229 -18.900 1.00 91.25 482 TYR A C 1
ATOM 4000 O O . TYR A 1 482 ? -10.469 -4.106 -19.398 1.00 91.25 482 TYR A O 1
ATOM 4008 N N . SER A 1 483 ? -10.766 -5.474 -17.642 1.00 91.69 483 SER A N 1
ATOM 4009 C CA . SER A 1 483 ? -11.319 -4.444 -16.762 1.00 91.69 483 SER A CA 1
ATOM 4010 C C . SER A 1 483 ? -10.316 -3.306 -16.523 1.00 91.69 483 SER A C 1
ATOM 4012 O O . SER A 1 483 ? -10.684 -2.140 -16.608 1.00 91.69 483 SER A O 1
ATOM 4014 N N . LEU A 1 484 ? -9.025 -3.610 -16.322 1.00 93.31 484 LEU A N 1
ATOM 4015 C CA . LEU A 1 484 ? -7.975 -2.584 -16.200 1.00 93.31 484 LEU A CA 1
ATOM 4016 C C . LEU A 1 484 ? -7.787 -1.762 -17.479 1.00 93.31 484 LEU A C 1
ATOM 4018 O O . LEU A 1 484 ? -7.566 -0.556 -17.389 1.00 93.31 484 LEU A O 1
ATOM 4022 N N . LYS A 1 485 ? -7.889 -2.389 -18.659 1.00 94.19 485 LYS A N 1
ATOM 4023 C CA . LYS A 1 485 ? -7.835 -1.685 -19.951 1.00 94.19 485 LYS A CA 1
ATOM 4024 C C . LYS A 1 485 ? -9.003 -0.710 -20.088 1.00 94.19 485 LYS A C 1
ATOM 4026 O O . LYS A 1 485 ? -8.768 0.451 -20.395 1.00 94.19 485 LYS A O 1
ATOM 4031 N N . LYS A 1 486 ? -10.220 -1.131 -19.739 1.00 94.50 486 LYS A N 1
ATOM 4032 C CA . LYS A 1 486 ? -11.387 -0.238 -19.707 1.00 94.50 486 LYS A CA 1
ATOM 4033 C C . LYS A 1 486 ? -11.225 0.910 -18.704 1.00 94.50 486 LYS A C 1
ATOM 4035 O O . LYS A 1 486 ? -11.476 2.053 -19.062 1.00 94.50 486 LYS A O 1
ATOM 4040 N N . ILE A 1 487 ? -10.741 0.637 -17.485 1.00 95.38 487 ILE A N 1
ATOM 4041 C CA . ILE A 1 487 ? -10.486 1.679 -16.468 1.00 95.38 487 ILE A CA 1
ATOM 4042 C C . ILE A 1 487 ? -9.482 2.702 -17.009 1.00 95.38 487 ILE A C 1
ATOM 4044 O O . ILE A 1 487 ? -9.683 3.907 -16.869 1.00 95.38 487 ILE A O 1
ATOM 4048 N N . ARG A 1 488 ? -8.401 2.228 -17.643 1.00 95.25 488 ARG A N 1
ATOM 4049 C CA . ARG A 1 488 ? -7.411 3.085 -18.302 1.00 95.25 488 ARG A CA 1
ATOM 4050 C C . ARG A 1 488 ? -8.064 3.950 -19.375 1.00 95.25 488 ARG A C 1
ATOM 4052 O O . ARG A 1 488 ? -7.783 5.140 -19.405 1.00 95.25 488 ARG A O 1
ATOM 4059 N N . ASP A 1 489 ? -8.887 3.370 -20.241 1.00 95.31 489 ASP A N 1
ATOM 4060 C CA . ASP A 1 489 ? -9.488 4.082 -21.371 1.00 95.31 489 ASP A CA 1
ATOM 4061 C C . ASP A 1 489 ? -10.478 5.160 -20.907 1.00 95.31 489 ASP A C 1
ATOM 4063 O O . ASP A 1 489 ? -10.445 6.275 -21.426 1.00 95.31 489 ASP A O 1
ATOM 4067 N N . GLU A 1 490 ? -11.270 4.878 -19.869 1.00 95.31 490 GLU A N 1
ATOM 4068 C CA . GLU A 1 490 ? -12.145 5.865 -19.230 1.00 95.31 490 GLU A CA 1
ATOM 4069 C C . GLU A 1 490 ? -11.352 7.007 -18.581 1.00 95.31 490 GLU A C 1
ATOM 4071 O O . GLU A 1 490 ? -11.607 8.180 -18.853 1.00 95.31 490 GLU A O 1
ATOM 4076 N N . LEU A 1 491 ? -10.320 6.692 -17.789 1.00 93.50 491 LEU A N 1
ATOM 4077 C CA . LEU A 1 491 ? -9.452 7.717 -17.199 1.00 93.50 491 LEU A CA 1
ATOM 4078 C C . LEU A 1 491 ? -8.695 8.523 -18.262 1.00 93.50 491 LEU A C 1
ATOM 4080 O O . LEU A 1 491 ? -8.465 9.721 -18.088 1.00 93.50 491 LEU A O 1
ATOM 4084 N N . ALA A 1 492 ? -8.310 7.890 -19.371 1.00 93.25 492 ALA A N 1
ATOM 4085 C CA . ALA A 1 492 ? -7.566 8.520 -20.453 1.00 93.25 492 ALA A CA 1
ATOM 4086 C C . ALA A 1 492 ? -8.364 9.592 -21.205 1.00 93.25 492 ALA A C 1
ATOM 4088 O O . ALA A 1 492 ? -7.751 10.422 -21.877 1.00 93.25 492 ALA A O 1
ATOM 4089 N N . LYS A 1 493 ? -9.697 9.619 -21.069 1.00 93.19 493 LYS A N 1
ATOM 4090 C CA . LYS A 1 493 ? -10.529 10.728 -21.564 1.00 93.19 493 LYS A CA 1
ATOM 4091 C C . LYS A 1 493 ? -10.144 12.056 -20.902 1.00 93.19 493 LYS A C 1
ATOM 4093 O O . LYS A 1 493 ? -10.152 13.084 -21.567 1.00 93.19 493 LYS A O 1
ATOM 4098 N N . LYS A 1 494 ? -9.757 12.025 -19.619 1.00 90.25 494 LYS A N 1
ATOM 4099 C CA . LYS A 1 494 ? -9.281 13.195 -18.854 1.00 90.25 494 LYS A CA 1
ATOM 4100 C C . LYS A 1 494 ? -7.757 13.275 -18.744 1.00 90.25 494 LYS A C 1
ATOM 4102 O O . LYS A 1 494 ? -7.203 14.365 -18.678 1.00 90.25 494 LYS A O 1
ATOM 4107 N N . HIS A 1 495 ? -7.070 12.129 -18.746 1.00 89.88 495 HIS A N 1
ATOM 4108 C CA . HIS A 1 495 ? -5.613 12.022 -18.591 1.00 89.88 495 HIS A CA 1
ATOM 4109 C C . HIS A 1 495 ? -4.984 11.268 -19.775 1.00 89.88 495 HIS A C 1
ATOM 4111 O O . HIS A 1 495 ? -4.593 10.107 -19.619 1.00 89.88 495 HIS A O 1
ATOM 4117 N N . PRO A 1 496 ? -4.833 11.892 -20.961 1.00 91.00 496 PRO A N 1
ATOM 4118 C CA . PRO A 1 496 ? -4.464 11.193 -22.200 1.00 91.00 496 PRO A CA 1
ATOM 4119 C C . PRO A 1 496 ? -3.164 10.384 -22.126 1.00 91.00 496 PRO A C 1
ATOM 4121 O O . PRO A 1 496 ? -3.042 9.339 -22.763 1.00 91.00 496 PRO A O 1
ATOM 4124 N N . THR A 1 497 ? -2.206 10.818 -21.299 1.00 89.44 497 THR A N 1
ATOM 4125 C CA . THR A 1 497 ? -0.924 10.116 -21.102 1.00 89.44 497 THR A CA 1
ATOM 4126 C C . THR A 1 497 ? -1.077 8.702 -20.526 1.00 89.44 497 THR A C 1
ATOM 4128 O O . THR A 1 497 ? -0.178 7.881 -20.688 1.00 89.44 497 THR A O 1
ATOM 4131 N N . LEU A 1 498 ? -2.222 8.368 -19.916 1.00 90.62 498 LEU A N 1
ATOM 4132 C CA . LEU A 1 498 ? -2.515 7.011 -19.446 1.00 90.62 498 LEU A CA 1
ATOM 4133 C C . LEU A 1 498 ? -2.679 5.997 -20.588 1.00 90.62 498 LEU A C 1
ATOM 4135 O O . LEU A 1 498 ? -2.517 4.802 -20.342 1.00 90.62 498 LEU A O 1
ATOM 4139 N N . LYS A 1 499 ? -2.931 6.4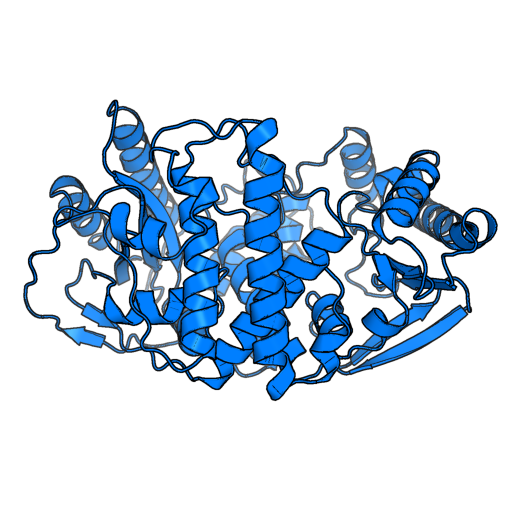32 -21.834 1.00 91.38 499 LYS A N 1
ATOM 4140 C CA . LYS A 1 499 ? -2.972 5.528 -23.001 1.00 91.38 499 LYS A CA 1
ATOM 4141 C C . LYS A 1 499 ? -1.643 4.813 -23.244 1.00 91.38 499 LYS A C 1
ATOM 4143 O O . LYS A 1 499 ? -1.641 3.716 -23.796 1.00 91.38 499 LYS A O 1
ATOM 4148 N N . ASN A 1 500 ? -0.537 5.387 -22.768 1.00 90.25 500 ASN A N 1
ATOM 4149 C CA . ASN A 1 500 ? 0.789 4.785 -22.880 1.00 90.25 500 ASN A CA 1
ATOM 4150 C C . ASN A 1 500 ? 0.925 3.501 -22.045 1.00 90.25 500 ASN A C 1
ATOM 4152 O O . ASN A 1 500 ? 1.828 2.715 -22.298 1.00 90.25 500 ASN A O 1
ATOM 4156 N N . LEU A 1 501 ? 0.044 3.258 -21.064 1.00 89.75 501 LEU A N 1
ATOM 4157 C CA . LEU A 1 501 ? 0.090 2.056 -20.228 1.00 89.75 501 LEU A CA 1
ATOM 4158 C C . LEU A 1 501 ? -0.346 0.815 -21.023 1.00 89.75 501 LEU A C 1
ATOM 4160 O O . LEU A 1 501 ? -1.538 0.626 -21.305 1.00 89.75 501 LEU A O 1
ATOM 4164 N N . GLN A 1 502 ? 0.608 -0.063 -21.344 1.00 88.31 502 GLN A N 1
ATOM 4165 C CA . GLN A 1 502 ? 0.355 -1.279 -22.124 1.00 88.31 502 GLN A CA 1
ATOM 4166 C C . GLN A 1 502 ? 0.337 -2.542 -21.242 1.00 88.31 502 GLN A C 1
ATOM 4168 O O . GLN A 1 502 ? 1.390 -3.098 -20.907 1.00 88.31 502 GLN A O 1
ATOM 4173 N N . PHE A 1 503 ? -0.873 -3.001 -20.893 1.00 85.38 503 PHE A N 1
ATOM 4174 C CA . PHE A 1 503 ? -1.136 -4.280 -20.212 1.00 85.38 503 PHE A CA 1
ATOM 4175 C C . PHE A 1 503 ? -1.086 -5.477 -21.162 1.00 85.38 503 PHE A C 1
ATOM 4177 O O . PHE A 1 503 ? -1.831 -5.482 -22.175 1.00 85.38 503 PHE A O 1
#

Nearest PDB structures (foldseek):
  2b4v-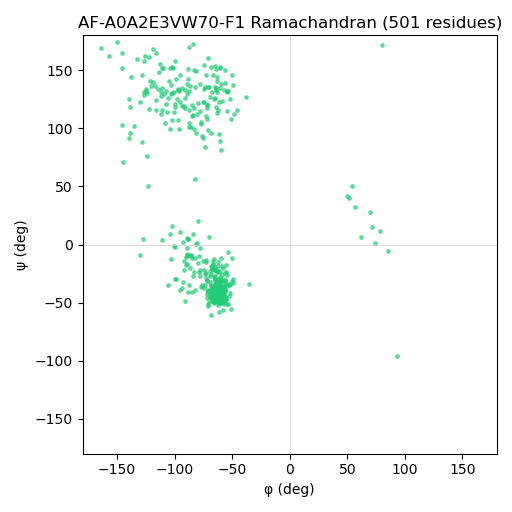assembly1_A  TM=5.140E-01  e=4.657E+00  Trypanosoma brucei
  3fuy-assembly1_C  TM=4.071E-01  e=7.362E+00  uncultured bacterium
  7sic-assembly1_A  TM=1.370E-01  e=4.448E+00  Homo sapiens

pLDDT: mean 81.27, std 13.1, range [22.73, 96.69]

Mean predicted aligned error: 8.55 Å

Foldseek 3Di:
DDDFLDCPPLPPVVDPVLVVLLVLLVDPVVQVVLVVLVVVLLVLLLCLCVVVVQFPWKKFQDDCPDPLDGRSQAAGAMETEGAPPDDLVVSLVVSLVSQCVDDSSVNRHPSLLHHYDYPLRCVQLLLVLLSCLQDLDQKDWIATSHVRDIDIRGRDPLSLLSNLLQLLVLCQVQQWDDDDLVPDDLSSLLSSLVSNVSSLVSCCVVVLFPHDPPPLLVVLSCCSSVSHPCNSVSRLVNSLSSVVSQAPDDFDWDQADDDPQLEDPVVLVLQVVLCPQPFFPWKKWAAPLAAADPHGFDEIEIEGATHPPPPDDDPVSVVVSVVSVVVVQVVQVPDPPNRYHYHYIYHHSSSLLSCQQLQSDSQSCSSVSSQPRMDISSSIRGDHHHDPVSSLSSLSSNLSSVLSCVSSHDPDCPQAQPFCLVLLSLLQSLLLLLCVLVVHDRDRDHHPVVSPVSFDPVCVPGDRRDGHHPVNVVVSVVSNVVSSVSSLVSSCVVVVSSVSRDD

Sequence (503 aa):
MIYSGIRVELVKMKTLRQWLIALISTLPFARFILKSLYSLAINRAKSLPGIHPEIVDIYLLSNLSDKNFVYGQSDLNIVLIIEDDAKPKVVLAHARKTLRQIWPANVLIDLNKLPVLKESEFKTPLIRSHLITGSSRTVTKWESLVKNKEVEFKVLDQGYFAKHYFHILMLEKFLLKEVNPRTYSKHWIRSYGKNVSLALEGLSKDGLIKEIKDSKWKRYAAKLFGFSPFARFYFPEQRERTWRILDQDEPRYQEASDQDTGYPEHLLRFLDQLLENPIVEDALIIPSLLQNTDKIKGKAFIDVILSSNKKKVNKKDFKRLQRQIDQFMDQEAKVEDAELKFDFNFTTITVLKLRQQRALFTYPLEGWYRGQKAYSARGRQYNFHIKKECVEQAIIHFLLLQFMRFRTQKLATSLIGSKFMKSLNLMNRYTLILDYLSGKEMEIPEKYSDMMTNITPQLATYRSKDPVQEEDWPLIKSQLVYSLKKIRDELAKKHPTLKNLQF

Secondary structure (DSSP, 8-state):
----TT-------SSHHHHHHHHHTTSTTHHHHHHHHHHHHHHHHHTHHHH-TTEEEEEE-S-TTSTT--TTTS---EEEEE-SSS-HHHHHHHHHHHHHTSHHHHHHS-TTT--EEEHHHHH-HHHHHHHTTT-S-SEEEEEETTT--EEEEEPPHHHHHHHHHHHHHHHHHHTSS---TTTS-HHHHHHHHHHHHHHHHHHHHTTSS-----HHHHHHHHHHHTT-TTHHHHHHHHHHHHHHHT--SPP-EEEPP-------HHHHHHHHHHHTSTTEEEEEEEE-SS--SSS--EEEEEEEEE---SS---HHHHHHHHHHHHHHHHHHTTSTT-SEEEEEEEE-HHHHHHHHHTT-SSSTTHHHHHHHHPEETTSEEE-----HHHHHHHHHHHHHHHHHHHHHSPPPGGGTTSBTHHHHHHHHHHHHHHHHHTT---PPP-SHHHHHHTS-GGGTT--TTPBPPTTTHHHHHHHHHHHHHHHHHHHHTT-GGGGG---

Solvent-accessible surface area (backbone atoms only — not comparable to full-atom values): 27919 Å² total; per-residue (Å²): 127,82,83,54,92,68,73,72,60,76,87,65,62,88,41,75,64,52,47,50,40,42,58,46,45,74,41,82,73,37,50,62,58,35,47,51,39,51,52,52,24,48,53,55,58,50,48,42,37,85,78,41,70,57,40,74,40,34,36,38,71,51,60,79,83,41,92,84,52,42,61,50,78,52,70,54,44,52,38,40,28,23,44,77,87,56,60,61,64,59,55,50,52,52,53,43,57,61,37,54,75,38,68,48,29,47,70,39,28,62,67,72,64,42,42,51,37,33,52,68,36,57,68,24,66,68,54,50,20,61,74,46,35,91,54,84,57,64,61,48,75,30,41,27,62,65,79,73,42,77,45,82,44,70,58,47,72,68,18,51,53,45,28,53,38,45,26,53,53,32,37,46,62,55,69,36,44,95,75,65,70,87,82,53,53,72,67,53,54,24,50,38,30,41,43,42,46,52,23,50,54,37,38,25,74,72,68,76,41,75,74,86,76,55,63,64,46,55,51,33,34,52,39,19,54,69,69,40,96,58,31,74,72,40,46,62,61,35,52,56,48,53,48,48,70,38,45,74,51,81,84,59,64,44,82,49,75,95,65,92,76,49,64,59,66,70,58,55,55,48,46,54,61,49,52,69,38,82,46,36,71,40,40,33,43,30,66,45,88,63,38,51,67,89,48,70,38,55,43,39,37,31,42,37,27,39,42,60,84,50,96,75,80,49,80,64,52,60,57,49,54,50,50,53,51,52,52,50,52,59,55,56,68,67,43,82,82,56,60,54,40,81,46,80,39,45,45,23,50,36,54,49,48,52,33,35,33,46,15,56,46,88,49,36,64,53,34,62,52,47,56,75,60,44,45,35,72,76,41,46,42,56,74,63,76,58,50,69,67,31,37,53,50,23,44,54,52,45,51,51,51,52,49,53,42,59,48,32,35,80,77,74,65,78,55,46,77,27,43,33,45,51,57,52,56,52,47,48,59,48,50,49,51,42,38,46,75,69,70,44,79,85,73,69,52,43,45,71,69,56,54,47,71,79,44,66,74,90,58,64,82,65,52,61,75,42,61,29,46,78,83,50,43,64,58,56,51,48,55,51,52,50,48,50,51,51,47,39,56,61,50,22,76,82,42,60,66,49,67,53,66,84,129

Radius of gyration: 23.7 Å; Cα contacts (8 Å, |Δi|>4): 721; chains: 1; bounding box: 66×46×61 Å